Protein AF-0000000077101993 (afdb_homodimer)

InterPro domains:
  IPR003723 Precorrin-6x reductase [PF02571] (2-258)
  IPR003723 Precorrin-6x reductase [PS51014] (1-264)
  IPR003723 Precorrin-6x reductase [PTHR36925] (1-243)
  IPR003723 Precorrin-6x reductase [TIGR00715] (2-260)

Solvent-accessible surface area (backbone atoms only — not comparable to full-atom values): 27670 Å² total; per-residue (Å²): 60,36,33,34,37,30,61,37,71,63,28,40,49,51,51,46,55,49,23,60,38,30,66,81,44,53,80,91,73,40,66,48,36,39,32,38,19,78,36,73,65,49,40,62,73,51,64,42,82,64,50,49,72,44,71,56,85,74,52,44,68,53,45,36,50,48,33,62,77,59,51,41,54,33,38,40,39,20,43,42,79,71,46,54,67,61,53,54,35,48,51,52,21,22,60,75,66,69,37,46,54,36,38,44,49,70,56,60,58,85,76,76,98,49,94,48,56,44,79,20,79,40,61,58,53,39,30,50,51,44,36,75,66,37,56,20,38,34,35,59,66,41,65,89,58,41,63,47,43,75,69,28,75,49,38,62,95,42,48,66,33,43,35,24,58,41,41,31,70,53,36,41,51,42,47,74,69,65,54,56,42,76,34,31,38,16,42,49,72,64,53,52,42,56,40,38,33,27,50,41,57,76,62,57,38,30,26,36,37,35,50,68,58,7,67,83,55,22,32,59,28,43,50,52,24,36,55,75,70,67,31,35,35,38,34,37,48,66,62,90,69,89,59,77,95,44,57,72,33,58,45,70,67,59,45,49,52,49,38,28,73,75,70,66,49,87,58,36,35,33,36,30,60,39,71,63,29,38,50,51,51,45,54,49,22,59,37,28,67,81,43,56,79,91,73,41,66,48,34,38,33,38,18,78,36,72,66,48,42,62,74,51,65,42,84,63,48,49,72,41,71,54,83,73,52,43,69,53,45,36,49,48,35,62,76,61,51,42,53,34,38,40,38,20,43,43,80,72,45,53,66,61,52,52,36,50,51,51,22,23,61,74,66,70,38,47,56,36,37,42,49,71,57,60,57,84,76,77,98,50,96,50,59,42,79,21,80,39,59,58,53,37,30,50,52,45,34,73,66,38,57,21,38,35,35,58,68,42,66,89,59,41,63,46,43,74,68,28,77,50,36,63,95,40,49,64,32,43,35,24,59,41,40,31,70,55,36,41,50,43,46,74,69,66,53,54,45,78,36,31,39,16,43,50,70,64,53,53,42,56,40,40,34,29,50,40,57,75,62,56,40,30,25,37,38,35,51,69,56,7,65,83,53,22,33,60,29,44,50,52,23,37,55,75,69,65,32,35,36,36,33,37,48,65,62,88,69,88,58,77,94,44,57,72,32,59,46,71,66,58,45,50,51,48,38,28,74,75,70,66,49,88

pLDDT: mean 92.32, std 6.57, range [65.38, 98.69]

Sequence (532 aa):
MIWIISGTQDGREIGAKLADREINKSPEKRQEILMTVVSQYGKVLAAHKGIDVEVGRFKQEDMVRIIKEKHIILILDASHPYAAIVSETARSACKAAGIDYVRFERPEILLPDYDKLYHAKDEFEAAGMAGKLGKSVLLTTGSKTLSAFVHSAALKGKKIWARVLPVSGVIKLCEDLGMKAKHILAIQGPFSYEMNLAMIRDYKADVMVTKNSGLVGGSDTKLRAAMDAGISVIIIDKPAADLSGFPVFSTQQDILDYMEEYYGFHMIWIISGTQDGREIGAKLADREINKSPEKRQEILMTVVSQYGKVLAAHKGIDVEVGRFKQEDMVRIIKEKHIILILDASHPYAAIVSETARSACKAAGIDYVRFERPEILLPDYDKLYHAKDEFEAAGMAGKLGKSVLLTTGSKTLSAFVHSAALKGKKIWARVLPVSGVIKLCEDLGMKAKHILAIQGPFSYEMNLAMIRDYKADVMVTKNSGLVGGSDTKLRAAMDAGISVIIIDKPAADLSGFPVFSTQQDILDYMEEYYGFH

Foldseek 3Di:
DAEEEAADPLSLVLQQLLQVLQVPDDPVPGDAYEYEYADPVVQVVSDHPRYHYYHDDDALVRLLVCCVVVVHQEYEYHHALQPQPVLVSNVVSCVVNVHAYEYEAADFDDADPAPQEAEDQDLLRVLQVLLVQDQAEEEPAEQPCVLSNLVHPSNVNGQYAYEYAPDPVSVVSCVVSVDDPVRYHHDDDDDALVVLLCVCVVRVHQEYEDERRHVVSNNPSNSVSCVVVVHHYYYHDRPDDPCPPHHYHHDSVVVQVVCCVPVNSD/DAEEEAADPLSLVLQQLLQVLQVPDDPVPHDAYEYEYADPVVQVVSDHPRYHYYHDDDALVRLLVCCVVVVHQEYEYHHALQPQPVLVSNVVSCVVNVHAYEYEAADFDDDDPAPQEAEDQDLLRVLQVLLVQDQAEEEPAEQPCVLSNLVHPSNVNGQYAYEYAPDPVSVVSCVVSVDDPVRYHHDDDDDALVVLLCVCVVRVHQEYEDERRHVVSNPVSNSVSCVVVPHHYYYHDRPDDCCPPHHYHHDSVVVQVVCCVPVNSD

Secondary structure (DSSP, 8-state):
-EEEEE-SHHHHHHHHHHHHHHHTS-GGGPPPEEEEESSHHHHHHH--TTEEEEE----HHHHHHHHHHHT--EEEEE--TT-HHHHHHHHHHHHHHT-EEEEE-PPPPPPP--TTEEEESSHHHHHHHHHHH-SEEEE-S-STTHHHHHT-GGGTTSEEEEEE---HHHHHHHHHTT--GGGEEEE-S---HHHHHHHHHHTT-SEEEEE--TTTTTHHHHHHHHHHHT-EEEEEPPP----TTS-EE-SHHHHHHHHHHHH---/-EEEEE-SHHHHHHHHHHHHHHHTS-TTTPPPEEEEESSHHHHHHH--TTEEEEE----HHHHHHHHHHHT--EEEEE--TT-HHHHHHHHHHHHHHT-EEEEE-PPPPPPP--TTEEEESSHHHHHHHHHHH-SEEEE-S-STTHHHHHT-GGGTTSEEEEEE---HHHHHHHHHTT--GGGEEEE-S---HHHHHHHHHHTT-SEEEEE--TTTTTHHHHHHHHHHHT-EEEEEPPP----TTS-EE-SHHHHHHHHHHHH---

Structure (mmCIF, N/CA/C/O backbone):
data_AF-0000000077101993-model_v1
#
loop_
_entity.id
_entity.type
_entity.pdbx_description
1 polymer 'Precorrin-6A reductase'
#
loop_
_atom_site.group_PDB
_atom_site.id
_atom_site.type_symbol
_atom_site.label_atom_id
_atom_site.label_alt_id
_atom_site.label_comp_id
_atom_site.label_asym_id
_atom_site.label_entity_id
_atom_site.label_seq_id
_atom_site.pdbx_PDB_ins_code
_atom_site.Cartn_x
_atom_site.Cartn_y
_atom_site.Cartn_z
_atom_site.occupancy
_atom_site.B_iso_or_equiv
_atom_site.auth_seq_id
_atom_site.auth_comp_id
_atom_site.auth_asym_id
_atom_site.auth_atom_id
_atom_site.pdbx_PDB_model_num
ATOM 1 N N . MET A 1 1 ? 7.672 -27.047 -28.438 1 93.06 1 MET A N 1
ATOM 2 C CA . MET A 1 1 ? 7.457 -25.906 -27.547 1 93.06 1 MET A CA 1
ATOM 3 C C . MET A 1 1 ? 6.414 -26.25 -26.484 1 93.06 1 MET A C 1
ATOM 5 O O . MET A 1 1 ? 5.484 -27.016 -26.75 1 93.06 1 MET A O 1
ATOM 9 N N . ILE A 1 2 ? 6.625 -25.734 -25.297 1 96.31 2 ILE A N 1
ATOM 10 C CA . ILE A 1 2 ? 5.574 -25.875 -24.297 1 96.31 2 ILE A CA 1
ATOM 11 C C . ILE A 1 2 ? 5.008 -24.5 -23.953 1 96.31 2 ILE A C 1
ATOM 13 O O . ILE A 1 2 ? 5.656 -23.484 -24.172 1 96.31 2 ILE A O 1
ATOM 17 N N . TRP A 1 3 ? 3.762 -24.516 -23.453 1 97.81 3 TRP A N 1
ATOM 18 C CA . TRP A 1 3 ? 3.047 -23.312 -23.047 1 97.81 3 TRP A CA 1
ATOM 19 C C . TRP A 1 3 ? 2.707 -23.359 -21.562 1 97.81 3 TRP A C 1
ATOM 21 O O . TRP A 1 3 ? 1.989 -24.25 -21.109 1 97.81 3 TRP A O 1
ATOM 31 N N . ILE A 1 4 ? 3.295 -22.438 -20.875 1 97.88 4 ILE A N 1
ATOM 32 C CA . ILE A 1 4 ? 3.002 -22.328 -19.438 1 97.88 4 ILE A CA 1
ATOM 33 C C . ILE A 1 4 ? 2.037 -21.172 -19.203 1 97.88 4 ILE A C 1
ATOM 35 O O . ILE A 1 4 ? 2.342 -20.031 -19.547 1 97.88 4 ILE A O 1
ATOM 39 N N . ILE A 1 5 ? 0.852 -21.5 -18.703 1 96.44 5 ILE A N 1
ATOM 40 C CA . ILE A 1 5 ? -0.057 -20.469 -18.219 1 96.44 5 ILE A CA 1
ATOM 41 C C . ILE A 1 5 ? 0.274 -20.141 -16.766 1 96.44 5 ILE A C 1
ATOM 43 O O . ILE A 1 5 ? 0.03 -20.953 -15.867 1 96.44 5 ILE A O 1
ATOM 47 N N . SER A 1 6 ? 0.852 -18.938 -16.578 1 92.81 6 SER A N 1
ATOM 48 C CA . SER A 1 6 ? 1.361 -18.625 -15.25 1 92.81 6 SER A CA 1
ATOM 49 C C . SER A 1 6 ? 0.547 -17.516 -14.594 1 92.81 6 SER A C 1
ATOM 51 O O . SER A 1 6 ? 0.164 -16.547 -15.258 1 92.81 6 SER A O 1
ATOM 53 N N . GLY A 1 7 ? 0.185 -17.672 -13.422 1 82.69 7 GLY A N 1
ATOM 54 C CA . GLY A 1 7 ? -0.495 -16.672 -12.602 1 82.69 7 GLY A CA 1
ATOM 55 C C . GLY A 1 7 ? -0.041 -16.688 -11.156 1 82.69 7 GLY A C 1
ATOM 56 O O . GLY A 1 7 ? -0.625 -16 -10.312 1 82.69 7 GLY A O 1
ATOM 57 N N . THR A 1 8 ? 0.947 -17.484 -10.828 1 82.62 8 THR A N 1
ATOM 58 C CA . THR A 1 8 ? 1.445 -17.656 -9.469 1 82.62 8 THR A CA 1
ATOM 59 C C . THR A 1 8 ? 2.969 -17.578 -9.438 1 82.62 8 THR A C 1
ATOM 61 O O . THR A 1 8 ? 3.621 -17.641 -10.484 1 82.62 8 THR A O 1
ATOM 64 N N . GLN A 1 9 ? 3.449 -17.469 -8.258 1 86.5 9 GLN A N 1
ATOM 65 C CA . GLN A 1 9 ? 4.898 -17.547 -8.086 1 86.5 9 GLN A CA 1
ATOM 66 C C . GLN A 1 9 ? 5.43 -18.906 -8.523 1 86.5 9 GLN A C 1
ATOM 68 O O . GLN A 1 9 ? 6.473 -18.984 -9.172 1 86.5 9 GLN A O 1
ATOM 73 N N . ASP A 1 10 ? 4.703 -19.906 -8.258 1 90 10 ASP A N 1
ATOM 74 C CA . ASP A 1 10 ? 5.117 -21.25 -8.648 1 90 10 ASP A CA 1
ATOM 75 C C . ASP A 1 10 ? 5.234 -21.375 -10.164 1 90 10 ASP A C 1
ATOM 77 O O . ASP A 1 10 ? 6.207 -21.938 -10.672 1 90 10 ASP A O 1
ATOM 81 N N . GLY A 1 11 ? 4.219 -20.859 -10.828 1 92.69 11 GLY A N 1
ATOM 82 C CA . GLY A 1 11 ? 4.254 -20.922 -12.273 1 92.69 11 GLY A CA 1
ATOM 83 C C . GLY A 1 11 ? 5.488 -20.266 -12.875 1 92.69 11 GLY A C 1
ATOM 84 O O . GLY A 1 11 ? 6.125 -20.812 -13.766 1 92.69 11 GLY A O 1
ATOM 85 N N . ARG A 1 12 ? 5.848 -19.141 -12.352 1 93.5 12 ARG A N 1
ATOM 86 C CA . ARG A 1 12 ? 7.02 -18.406 -12.82 1 93.5 12 ARG A CA 1
ATOM 87 C C . ARG A 1 12 ? 8.305 -19.172 -12.516 1 93.5 12 ARG A C 1
ATOM 89 O O . ARG A 1 12 ? 9.188 -19.281 -13.367 1 93.5 12 ARG A O 1
ATOM 96 N N . GLU A 1 13 ? 8.383 -19.719 -11.328 1 94.19 13 GLU A N 1
ATOM 97 C CA . GLU A 1 13 ? 9.586 -20.438 -10.891 1 94.19 13 GLU A CA 1
ATOM 98 C C . GLU A 1 13 ? 9.773 -21.734 -11.68 1 94.19 13 GLU A C 1
ATOM 100 O O . GLU A 1 13 ? 10.891 -22.078 -12.062 1 94.19 13 GLU A O 1
ATOM 105 N N . ILE A 1 14 ? 8.688 -22.391 -11.898 1 95.31 14 ILE A N 1
ATOM 106 C CA . ILE A 1 14 ? 8.727 -23.609 -12.695 1 95.31 14 ILE A CA 1
ATOM 107 C C . ILE A 1 14 ? 9.211 -23.297 -14.109 1 95.31 14 ILE A C 1
ATOM 109 O O . ILE A 1 14 ? 10.094 -23.969 -14.641 1 95.31 14 ILE A O 1
ATOM 113 N N . GLY A 1 15 ? 8.648 -22.219 -14.711 1 96.5 15 GLY A N 1
ATOM 114 C CA . GLY A 1 15 ? 9.094 -21.797 -16.031 1 96.5 15 GLY A CA 1
ATOM 115 C C . GLY A 1 15 ? 10.578 -21.469 -16.094 1 96.5 15 GLY A C 1
ATOM 116 O O . GLY A 1 15 ? 11.273 -21.906 -17.016 1 96.5 15 GLY A O 1
ATOM 117 N N . ALA A 1 16 ? 11.039 -20.797 -15.078 1 95.94 16 ALA A N 1
ATOM 118 C CA . ALA A 1 16 ? 12.445 -20.406 -15.023 1 95.94 16 ALA A CA 1
ATOM 119 C C . ALA A 1 16 ? 13.352 -21.641 -14.898 1 95.94 16 ALA A C 1
ATOM 121 O O . ALA A 1 16 ? 14.359 -21.734 -15.594 1 95.94 16 ALA A O 1
ATOM 122 N N . LYS A 1 17 ? 12.961 -22.547 -14.039 1 95.94 17 LYS A N 1
ATOM 123 C CA . LYS A 1 17 ? 13.758 -23.766 -13.828 1 95.94 17 LYS A CA 1
ATOM 124 C C . LYS A 1 17 ? 13.812 -24.609 -15.102 1 95.94 17 LYS A C 1
ATOM 126 O O . LYS A 1 17 ? 14.867 -25.156 -15.445 1 95.94 17 LYS A O 1
ATOM 131 N N . LEU A 1 18 ? 12.75 -24.703 -15.812 1 95.94 18 LEU A N 1
ATOM 132 C CA . LEU A 1 18 ? 12.719 -25.453 -17.062 1 95.94 18 LEU A CA 1
ATOM 133 C C . LEU A 1 18 ? 13.578 -24.766 -18.125 1 95.94 18 LEU A C 1
ATOM 135 O O . LEU A 1 18 ? 14.312 -25.438 -18.859 1 95.94 18 LEU A O 1
ATOM 139 N N . ALA A 1 19 ? 13.484 -23.422 -18.156 1 95.5 19 ALA A N 1
ATOM 140 C CA . ALA A 1 19 ? 14.289 -22.656 -19.109 1 95.5 19 ALA A CA 1
ATOM 141 C C . ALA A 1 19 ? 15.773 -22.844 -18.844 1 95.5 19 ALA A C 1
ATOM 143 O O . ALA A 1 19 ? 16.562 -23 -19.781 1 95.5 19 ALA A O 1
ATOM 144 N N . ASP A 1 20 ? 16.109 -22.844 -17.625 1 94.75 20 ASP A N 1
ATOM 145 C CA . ASP A 1 20 ? 17.5 -23.031 -17.234 1 94.75 20 ASP A CA 1
ATOM 146 C C . ASP A 1 20 ? 18.031 -24.391 -17.688 1 94.75 20 ASP A C 1
ATOM 148 O O . ASP A 1 20 ? 19.203 -24.516 -18.016 1 94.75 20 ASP A O 1
ATOM 152 N N . ARG A 1 21 ? 17.203 -25.391 -17.688 1 92.69 21 ARG A N 1
ATOM 153 C CA . ARG A 1 21 ? 17.578 -26.734 -18.094 1 92.69 21 ARG A CA 1
ATOM 154 C C . ARG A 1 21 ? 17.812 -26.797 -19.594 1 92.69 21 ARG A C 1
ATOM 156 O O . ARG A 1 21 ? 18.562 -27.656 -20.078 1 92.69 21 ARG A O 1
ATOM 163 N N . GLU A 1 22 ? 17.219 -25.875 -20.297 1 92 22 GLU A N 1
ATOM 164 C CA . GLU A 1 22 ? 17.281 -25.906 -21.75 1 92 22 GLU A CA 1
ATOM 165 C C . GLU A 1 22 ? 18.422 -25.047 -22.281 1 92 22 GLU A C 1
ATOM 167 O O . GLU A 1 22 ? 18.953 -25.297 -23.375 1 92 22 GLU A O 1
ATOM 172 N N . ILE A 1 23 ? 18.75 -24.078 -21.484 1 86.19 23 ILE A N 1
ATOM 173 C CA . ILE A 1 23 ? 19.656 -23.031 -21.953 1 86.19 23 ILE A CA 1
ATOM 174 C C . ILE A 1 23 ? 21 -23.656 -22.344 1 86.19 23 ILE A C 1
ATOM 176 O O . ILE A 1 23 ? 21.672 -23.172 -23.25 1 86.19 23 ILE A O 1
ATOM 180 N N . ASN A 1 24 ? 21.422 -24.734 -21.734 1 83.12 24 ASN A N 1
ATOM 181 C CA . ASN A 1 24 ? 22.734 -25.297 -22.016 1 83.12 24 ASN A CA 1
ATOM 182 C C . ASN A 1 24 ? 22.688 -26.312 -23.141 1 83.12 24 ASN A C 1
ATOM 184 O O . ASN A 1 24 ? 23.719 -26.828 -23.562 1 83.12 24 ASN A O 1
ATOM 188 N N . LYS A 1 25 ? 21.531 -26.531 -23.656 1 88.44 25 LYS A N 1
ATOM 189 C CA . LYS A 1 25 ? 21.391 -27.469 -24.766 1 88.44 25 LYS A CA 1
ATOM 190 C C . LYS A 1 25 ? 21.688 -26.797 -26.094 1 88.44 25 LYS A C 1
ATOM 192 O O . LYS A 1 25 ? 21.688 -25.562 -26.188 1 88.44 25 LYS A O 1
ATOM 197 N N . SER A 1 26 ? 22.062 -27.625 -27.031 1 86.94 26 SER A N 1
ATOM 198 C CA . SER A 1 26 ? 22.234 -27.109 -28.391 1 86.94 26 SER A CA 1
ATOM 199 C C . SER A 1 26 ? 20.938 -26.531 -28.938 1 86.94 26 SER A C 1
ATOM 201 O O . SER A 1 26 ? 19.859 -27 -28.594 1 86.94 26 SER A O 1
ATOM 203 N N . PRO A 1 27 ? 21.047 -25.484 -29.688 1 82.75 27 PRO A N 1
ATOM 204 C CA . PRO A 1 27 ? 19.859 -24.797 -30.203 1 82.75 27 PRO A CA 1
ATOM 205 C C . PRO A 1 27 ? 18.859 -25.734 -30.859 1 82.75 27 PRO A C 1
ATOM 207 O O . PRO A 1 27 ? 17.641 -25.547 -30.719 1 82.75 27 PRO A O 1
ATOM 210 N N . GLU A 1 28 ? 19.484 -26.812 -31.5 1 81.44 28 GLU A N 1
ATOM 211 C CA . GLU A 1 28 ? 18.625 -27.75 -32.25 1 81.44 28 GLU A CA 1
ATOM 212 C C . GLU A 1 28 ? 17.859 -28.656 -31.297 1 81.44 28 GLU A C 1
ATOM 214 O O . GLU A 1 28 ? 16.844 -29.234 -31.672 1 81.44 28 GLU A O 1
ATOM 219 N N . LYS A 1 29 ? 18.297 -28.781 -30.062 1 82.62 29 LYS A N 1
ATOM 220 C CA . LYS A 1 29 ? 17.688 -29.688 -29.094 1 82.62 29 LYS A CA 1
ATOM 221 C C . LYS A 1 29 ? 16.891 -28.922 -28.047 1 82.62 29 LYS A C 1
ATOM 223 O O . LYS A 1 29 ? 16.219 -29.531 -27.203 1 82.62 29 LYS A O 1
ATOM 228 N N . ARG A 1 30 ? 16.875 -27.609 -28.125 1 88.44 30 ARG A N 1
ATOM 229 C CA . ARG A 1 30 ? 16.25 -26.797 -27.094 1 88.44 30 ARG A CA 1
ATOM 230 C C . ARG A 1 30 ? 14.742 -26.734 -27.266 1 88.44 30 ARG A C 1
ATOM 232 O O . ARG A 1 30 ? 14.25 -26.594 -28.391 1 88.44 30 ARG A O 1
ATOM 239 N N . GLN A 1 31 ? 14.18 -26.922 -26.234 1 89.75 31 GLN A N 1
ATOM 240 C CA . GLN A 1 31 ? 12.734 -26.719 -26.219 1 89.75 31 GLN A CA 1
ATOM 241 C C . GLN A 1 31 ? 12.391 -25.281 -25.844 1 89.75 31 GLN A C 1
ATOM 243 O O . GLN A 1 31 ? 12.977 -24.719 -24.922 1 89.75 31 GLN A O 1
ATOM 248 N N . GLU A 1 32 ? 11.5 -24.703 -26.578 1 93 32 GLU A N 1
ATOM 249 C CA . GLU A 1 32 ? 11.086 -23.328 -26.328 1 93 32 GLU A CA 1
ATOM 250 C C . GLU A 1 32 ? 9.922 -23.281 -25.344 1 93 32 GLU A C 1
ATOM 252 O O . GLU A 1 32 ? 9.156 -24.234 -25.219 1 93 32 GLU A O 1
ATOM 257 N N . ILE A 1 33 ? 9.922 -22.234 -24.609 1 96.5 33 ILE A N 1
ATOM 258 C CA . ILE A 1 33 ? 8.867 -22.062 -23.609 1 96.5 33 ILE A CA 1
ATOM 259 C C . ILE A 1 33 ? 8.125 -20.75 -23.875 1 96.5 33 ILE A C 1
ATOM 261 O O . ILE A 1 33 ? 8.734 -19.672 -23.922 1 96.5 33 ILE A O 1
ATOM 265 N N . LEU A 1 34 ? 6.809 -20.875 -24.078 1 97.38 34 LEU A N 1
ATOM 266 C CA . LEU A 1 34 ? 5.883 -19.75 -24.047 1 97.38 34 LEU A CA 1
ATOM 267 C C . LEU A 1 34 ? 5.215 -19.641 -22.688 1 97.38 34 LEU A C 1
ATOM 269 O O . LEU A 1 34 ? 4.742 -20.641 -22.125 1 97.38 34 LEU A O 1
ATOM 273 N N . MET A 1 35 ? 5.277 -18.453 -22.109 1 97.75 35 MET A N 1
ATOM 274 C CA . MET A 1 35 ? 4.547 -18.219 -20.875 1 97.75 35 MET A CA 1
ATOM 275 C C . MET A 1 35 ? 3.553 -17.078 -21.031 1 97.75 35 MET A C 1
ATOM 277 O O . MET A 1 35 ? 3.896 -16.016 -21.578 1 97.75 35 MET A O 1
ATOM 281 N N . THR A 1 36 ? 2.303 -17.344 -20.656 1 96.56 36 THR A N 1
ATOM 282 C CA . THR A 1 36 ? 1.307 -16.266 -20.719 1 96.56 36 THR A CA 1
ATOM 283 C C . THR A 1 36 ? 0.873 -15.859 -19.312 1 96.56 36 THR A C 1
ATOM 285 O O . THR A 1 36 ? 0.748 -16.703 -18.422 1 96.56 36 THR A O 1
ATOM 288 N N . VAL A 1 37 ? 0.731 -14.57 -19.094 1 93.69 37 VAL A N 1
ATOM 289 C CA . VAL A 1 37 ? 0.24 -13.945 -17.875 1 93.69 37 VAL A CA 1
ATOM 290 C C . VAL A 1 37 ? -0.882 -12.969 -18.203 1 93.69 37 VAL A C 1
ATOM 292 O O . VAL A 1 37 ? -1.121 -12.656 -19.375 1 93.69 37 VAL A O 1
ATOM 295 N N . VAL A 1 38 ? -1.582 -12.484 -17.188 1 88.81 38 VAL A N 1
ATOM 296 C CA . VAL A 1 38 ? -2.779 -11.703 -17.484 1 88.81 38 VAL A CA 1
ATOM 297 C C . VAL A 1 38 ? -2.484 -10.211 -17.297 1 88.81 38 VAL A C 1
ATOM 299 O O . VAL A 1 38 ? -3.316 -9.367 -17.625 1 88.81 38 VAL A O 1
ATOM 302 N N . SER A 1 39 ? -1.324 -9.891 -16.75 1 86.75 39 SER A N 1
ATOM 303 C CA . SER A 1 39 ? -1.032 -8.484 -16.5 1 86.75 39 SER A CA 1
ATOM 304 C C . SER A 1 39 ? 0.396 -8.133 -16.891 1 86.75 39 SER A C 1
ATOM 306 O O . SER A 1 39 ? 1.262 -9.008 -16.953 1 86.75 39 SER A O 1
ATOM 308 N N . GLN A 1 40 ? 0.599 -6.844 -17.203 1 84.88 40 GLN A N 1
ATOM 309 C CA . GLN A 1 40 ? 1.941 -6.367 -17.531 1 84.88 40 GLN A CA 1
ATOM 310 C C . GLN A 1 40 ? 2.887 -6.562 -16.344 1 84.88 40 GLN A C 1
ATOM 312 O O . GLN A 1 40 ? 4.062 -6.883 -16.531 1 84.88 40 GLN A O 1
ATOM 317 N N . TYR A 1 41 ? 2.371 -6.426 -15.203 1 84.62 41 TYR A N 1
ATOM 318 C CA . TYR A 1 41 ? 3.193 -6.672 -14.023 1 84.62 41 TYR A CA 1
ATOM 319 C C . TYR A 1 41 ? 3.594 -8.141 -13.93 1 84.62 41 TYR A C 1
ATOM 321 O O . TYR A 1 41 ? 4.738 -8.453 -13.602 1 84.62 41 TYR A O 1
ATOM 329 N N . GLY A 1 42 ? 2.635 -8.914 -14.164 1 87.81 42 GLY A N 1
ATOM 330 C CA . GLY A 1 42 ? 2.957 -10.328 -14.219 1 87.81 42 GLY A CA 1
ATOM 331 C C . GLY A 1 42 ? 4.051 -10.656 -15.219 1 87.81 42 GLY A C 1
ATOM 332 O O . GLY A 1 42 ? 4.902 -11.508 -14.961 1 87.81 42 GLY A O 1
ATOM 333 N N . LYS A 1 43 ? 4.023 -9.961 -16.359 1 89.81 43 LYS A N 1
ATOM 334 C CA . LYS A 1 43 ? 5.039 -10.164 -17.391 1 89.81 43 LYS A CA 1
ATOM 335 C C . LYS A 1 43 ? 6.43 -9.805 -16.875 1 89.81 43 LYS A C 1
ATOM 337 O O . LYS A 1 43 ? 7.395 -10.531 -17.094 1 89.81 43 LYS A O 1
ATOM 342 N N . VAL A 1 44 ? 6.48 -8.75 -16.203 1 86.88 44 VAL A N 1
ATOM 343 C CA . VAL A 1 44 ? 7.75 -8.297 -15.641 1 86.88 44 VAL A CA 1
ATOM 344 C C . VAL A 1 44 ? 8.273 -9.32 -14.633 1 86.88 44 VAL A C 1
ATOM 346 O O . VAL A 1 44 ? 9.453 -9.664 -14.648 1 86.88 44 VAL A O 1
ATOM 349 N N . LEU A 1 45 ? 7.422 -9.82 -13.812 1 87.75 45 LEU A N 1
ATOM 350 C CA . LEU A 1 45 ? 7.812 -10.797 -12.797 1 87.75 45 LEU A CA 1
ATOM 351 C C . LEU A 1 45 ? 8.258 -12.109 -13.438 1 87.75 45 LEU A C 1
ATOM 353 O O . LEU A 1 45 ? 9.125 -12.805 -12.906 1 87.75 45 LEU A O 1
ATOM 357 N N . ALA A 1 46 ? 7.684 -12.359 -14.539 1 92.06 46 ALA A N 1
ATOM 358 C CA . ALA A 1 46 ? 7.879 -13.664 -15.172 1 92.06 46 ALA A CA 1
ATOM 359 C C . ALA A 1 46 ? 9.07 -13.633 -16.125 1 92.06 46 ALA A C 1
ATOM 361 O O . ALA A 1 46 ? 9.492 -14.68 -16.625 1 92.06 46 ALA A O 1
ATOM 362 N N . ALA A 1 47 ? 9.648 -12.484 -16.391 1 92 47 ALA A N 1
ATOM 363 C CA . ALA A 1 47 ? 10.742 -12.352 -17.359 1 92 47 ALA A CA 1
ATOM 364 C C . ALA A 1 47 ? 11.93 -13.227 -16.953 1 92 47 ALA A C 1
ATOM 366 O O . ALA A 1 47 ? 12.375 -13.188 -15.812 1 92 47 ALA A O 1
ATOM 367 N N . HIS A 1 48 ? 12.391 -14.031 -17.859 1 93.25 48 HIS A N 1
ATOM 368 C CA . HIS A 1 48 ? 13.508 -14.953 -17.672 1 93.25 48 HIS A CA 1
ATOM 369 C C . HIS A 1 48 ? 14.109 -15.359 -19.016 1 93.25 48 HIS A C 1
ATOM 371 O O . HIS A 1 48 ? 13.383 -15.547 -20 1 93.25 48 HIS A O 1
ATOM 377 N N . LYS A 1 49 ? 15.492 -15.453 -19.078 1 92.19 49 LYS A N 1
ATOM 378 C CA . LYS A 1 49 ? 16.141 -15.914 -20.297 1 92.19 49 LYS A CA 1
ATOM 379 C C . LYS A 1 49 ? 15.594 -17.266 -20.75 1 92.19 49 LYS A C 1
ATOM 381 O O . LYS A 1 49 ? 15.469 -18.188 -19.922 1 92.19 49 LYS A O 1
ATOM 386 N N . GLY A 1 50 ? 15.148 -17.359 -22.016 1 92.88 50 GLY A N 1
ATOM 387 C CA . GLY A 1 50 ? 14.672 -18.609 -22.562 1 92.88 50 GLY A CA 1
ATOM 388 C C . GLY A 1 50 ? 13.156 -18.75 -22.5 1 92.88 50 GLY A C 1
ATOM 389 O O . GLY A 1 50 ? 12.609 -19.781 -22.891 1 92.88 50 GLY A O 1
ATOM 390 N N . ILE A 1 51 ? 12.5 -17.766 -21.922 1 95.56 51 ILE A N 1
ATOM 391 C CA . ILE A 1 51 ? 11.039 -17.797 -21.859 1 95.56 51 ILE A CA 1
ATOM 392 C C . ILE A 1 51 ? 10.469 -16.641 -22.672 1 95.56 51 ILE A C 1
ATOM 394 O O . ILE A 1 51 ? 10.891 -15.492 -22.531 1 95.56 51 ILE A O 1
ATOM 398 N N . ASP A 1 52 ? 9.625 -16.938 -23.594 1 95.75 52 ASP A N 1
ATOM 399 C CA . ASP A 1 52 ? 8.828 -15.914 -24.281 1 95.75 52 ASP A CA 1
ATOM 400 C C . ASP A 1 52 ? 7.555 -15.609 -23.484 1 95.75 52 ASP A C 1
ATOM 402 O O . ASP A 1 52 ? 6.625 -16.422 -23.453 1 95.75 52 ASP A O 1
ATOM 406 N N . VAL A 1 53 ? 7.504 -14.414 -22.891 1 96.25 53 VAL A N 1
ATOM 407 C CA . VAL A 1 53 ? 6.375 -14.07 -22.031 1 96.25 53 VAL A CA 1
ATOM 408 C C . VAL A 1 53 ? 5.395 -13.188 -22.797 1 96.25 53 VAL A C 1
ATOM 410 O O . VAL A 1 53 ? 5.781 -12.148 -23.344 1 96.25 53 VAL A O 1
ATOM 413 N N . GLU A 1 54 ? 4.105 -13.539 -22.844 1 95 54 GLU A N 1
ATOM 414 C CA . GLU A 1 54 ? 3.047 -12.773 -23.484 1 95 54 GLU A CA 1
ATOM 415 C C . GLU A 1 54 ? 1.92 -12.461 -22.5 1 95 54 GLU A C 1
ATOM 417 O O . GLU A 1 54 ? 1.564 -13.297 -21.672 1 95 54 GLU A O 1
ATOM 422 N N . VAL A 1 55 ? 1.441 -11.266 -22.656 1 94.38 55 VAL A N 1
ATOM 423 C CA . VAL A 1 55 ? 0.304 -10.852 -21.828 1 94.38 55 VAL A CA 1
ATOM 424 C C . VAL A 1 55 ? -0.992 -11.047 -22.625 1 94.38 55 VAL A C 1
ATOM 426 O O . VAL A 1 55 ? -1.095 -10.617 -23.766 1 94.38 55 VAL A O 1
ATOM 429 N N . GLY A 1 56 ? -1.984 -11.766 -21.953 1 90.12 56 GLY A N 1
ATOM 430 C CA . GLY A 1 56 ? -3.254 -11.859 -22.656 1 90.12 56 GLY A CA 1
ATOM 431 C C . GLY A 1 56 ? -4.25 -12.766 -21.969 1 90.12 56 GLY A C 1
ATOM 432 O O . GLY A 1 56 ? -3.9 -13.477 -21.016 1 90.12 56 GLY A O 1
ATOM 433 N N . ARG A 1 57 ? -5.473 -12.602 -22.375 1 87.31 57 ARG A N 1
ATOM 434 C CA . ARG A 1 57 ? -6.578 -13.516 -22.109 1 87.31 57 ARG A CA 1
ATOM 435 C C . ARG A 1 57 ? -7.059 -14.18 -23.406 1 87.31 57 ARG A C 1
ATOM 437 O O . ARG A 1 57 ? -7.418 -13.5 -24.359 1 87.31 57 ARG A O 1
ATOM 444 N N . PHE A 1 58 ? -7.07 -15.477 -23.406 1 92.25 58 PHE A N 1
ATOM 445 C CA . PHE A 1 58 ? -7.309 -16.188 -24.656 1 92.25 58 PHE A CA 1
ATOM 446 C C . PHE A 1 58 ? -8.578 -17.016 -24.578 1 92.25 58 PHE A C 1
ATOM 448 O O . PHE A 1 58 ? -8.844 -17.656 -23.547 1 92.25 58 PHE A O 1
ATOM 455 N N . LYS A 1 59 ? -9.344 -16.875 -25.703 1 91.94 59 LYS A N 1
ATOM 456 C CA . LYS A 1 59 ? -10.445 -17.812 -25.875 1 91.94 59 LYS A CA 1
ATOM 457 C C . LYS A 1 59 ? -9.969 -19.125 -26.469 1 91.94 59 LYS A C 1
ATOM 459 O O . LYS A 1 59 ? -8.812 -19.25 -26.875 1 91.94 59 LYS A O 1
ATOM 464 N N . GLN A 1 60 ? -10.852 -20.078 -26.391 1 94.94 60 GLN A N 1
ATOM 465 C CA . GLN A 1 60 ? -10.484 -21.406 -26.844 1 94.94 60 GLN A CA 1
ATOM 466 C C . GLN A 1 60 ? -9.938 -21.375 -28.266 1 94.94 60 GLN A C 1
ATOM 468 O O . GLN A 1 60 ? -8.898 -21.984 -28.547 1 94.94 60 GLN A O 1
ATOM 473 N N . GLU A 1 61 ? -10.602 -20.656 -29.125 1 95.56 61 GLU A N 1
ATOM 474 C CA . GLU A 1 61 ? -10.195 -20.594 -30.531 1 95.56 61 GLU A CA 1
ATOM 475 C C . GLU A 1 61 ? -8.805 -19.969 -30.672 1 95.56 61 GLU A C 1
ATOM 477 O O . GLU A 1 61 ? -8.008 -20.422 -31.5 1 95.56 61 GLU A O 1
ATOM 482 N N . ASP A 1 62 ? -8.594 -18.969 -29.844 1 96.38 62 ASP A N 1
ATOM 483 C CA . ASP A 1 62 ? -7.281 -18.328 -29.844 1 96.38 62 ASP A CA 1
ATOM 484 C C . ASP A 1 62 ? -6.199 -19.312 -29.391 1 96.38 62 ASP A C 1
ATOM 486 O O . ASP A 1 62 ? -5.117 -19.359 -29.969 1 96.38 62 ASP A O 1
ATOM 490 N N . MET A 1 63 ? -6.527 -20.078 -28.375 1 97.38 63 MET A N 1
ATOM 491 C CA . MET A 1 63 ? -5.547 -21.016 -27.859 1 97.38 63 MET A CA 1
ATOM 492 C C . MET A 1 63 ? -5.23 -22.109 -28.875 1 97.38 63 MET A C 1
ATOM 494 O O . MET A 1 63 ? -4.066 -22.453 -29.078 1 97.38 63 MET A O 1
ATOM 498 N N . VAL A 1 64 ? -6.273 -22.578 -29.516 1 97.38 64 VAL A N 1
ATOM 499 C CA . VAL A 1 64 ? -6.074 -23.609 -30.531 1 97.38 64 VAL A CA 1
ATOM 500 C C . VAL A 1 64 ? -5.191 -23.062 -31.656 1 97.38 64 VAL A C 1
ATOM 502 O O . VAL A 1 64 ? -4.289 -23.766 -32.125 1 97.38 64 VAL A O 1
ATOM 505 N N . ARG A 1 65 ? -5.457 -21.859 -32.062 1 96.94 65 ARG A N 1
ATOM 506 C CA . ARG A 1 65 ? -4.656 -21.219 -33.125 1 96.94 65 ARG A CA 1
ATOM 507 C C . ARG A 1 65 ? -3.193 -21.109 -32.688 1 96.94 65 ARG A C 1
ATOM 509 O O . ARG A 1 65 ? -2.295 -21.469 -33.469 1 96.94 65 ARG A O 1
ATOM 516 N N . ILE A 1 66 ? -2.965 -20.703 -31.516 1 97 66 ILE A N 1
ATOM 517 C CA . ILE A 1 66 ? -1.61 -20.547 -31 1 97 66 ILE A CA 1
ATOM 518 C C . ILE A 1 66 ? -0.915 -21.891 -30.906 1 97 66 ILE A C 1
ATOM 520 O O . ILE A 1 66 ? 0.26 -22.016 -31.266 1 97 66 ILE A O 1
ATOM 524 N N . ILE A 1 67 ? -1.662 -22.922 -30.453 1 97.56 67 ILE A N 1
ATOM 525 C CA . ILE A 1 67 ? -1.13 -24.266 -30.344 1 97.56 67 ILE A CA 1
ATOM 526 C C . ILE A 1 67 ? -0.63 -24.75 -31.703 1 97.56 67 ILE A C 1
ATOM 528 O O . ILE A 1 67 ? 0.485 -25.266 -31.812 1 97.56 67 ILE A O 1
ATOM 532 N N . LYS A 1 68 ? -1.401 -24.469 -32.688 1 96.62 68 LYS A N 1
ATOM 533 C CA . LYS A 1 68 ? -1.062 -24.906 -34.031 1 96.62 68 LYS A CA 1
ATOM 534 C C . LYS A 1 68 ? 0.072 -24.078 -34.625 1 96.62 68 LYS A C 1
ATOM 536 O O . LYS A 1 68 ? 1.035 -24.609 -35.188 1 96.62 68 LYS A O 1
ATOM 541 N N . GLU A 1 69 ? -0.035 -22.766 -34.5 1 96.62 69 GLU A N 1
ATOM 542 C CA . GLU A 1 69 ? 0.936 -21.844 -35.062 1 96.62 69 GLU A CA 1
ATOM 543 C C . GLU A 1 69 ? 2.316 -22.031 -34.438 1 96.62 69 GLU A C 1
ATOM 545 O O . GLU A 1 69 ? 3.332 -21.953 -35.156 1 96.62 69 GLU A O 1
ATOM 550 N N . LYS A 1 70 ? 2.346 -22.375 -33.156 1 96.25 70 LYS A N 1
ATOM 551 C CA . LYS A 1 70 ? 3.625 -22.422 -32.469 1 96.25 70 LYS A CA 1
ATOM 552 C C . LYS A 1 70 ? 4.043 -23.859 -32.188 1 96.25 70 LYS A C 1
ATOM 554 O O . LYS A 1 70 ? 5.059 -24.109 -31.531 1 96.25 70 LYS A O 1
ATOM 559 N N . HIS A 1 71 ? 3.24 -24.766 -32.656 1 95.31 71 HIS A N 1
ATOM 560 C CA . HIS A 1 71 ? 3.525 -26.188 -32.531 1 95.31 71 HIS A CA 1
ATOM 561 C C . HIS A 1 71 ? 3.713 -26.578 -31.047 1 95.31 71 HIS A C 1
ATOM 563 O O . HIS A 1 71 ? 4.703 -27.219 -30.703 1 95.31 71 HIS A O 1
ATOM 569 N N . ILE A 1 72 ? 2.824 -26.141 -30.219 1 97.12 72 ILE A N 1
ATOM 570 C CA . ILE A 1 72 ? 2.836 -26.453 -28.797 1 97.12 72 ILE A CA 1
ATOM 571 C C . ILE A 1 72 ? 2.494 -27.922 -28.578 1 97.12 72 ILE A C 1
ATOM 573 O O . ILE A 1 72 ? 1.558 -28.438 -29.188 1 97.12 72 ILE A O 1
ATOM 577 N N . ILE A 1 73 ? 3.213 -28.578 -27.75 1 95.56 73 ILE A N 1
ATOM 578 C CA . ILE A 1 73 ? 2.975 -30 -27.562 1 95.56 73 ILE A CA 1
ATOM 579 C C . ILE A 1 73 ? 2.342 -30.234 -26.188 1 95.56 73 ILE A C 1
ATOM 581 O O . ILE A 1 73 ? 1.81 -31.312 -25.922 1 95.56 73 ILE A O 1
ATOM 585 N N . LEU A 1 74 ? 2.383 -29.203 -25.281 1 96.69 74 LEU A N 1
ATOM 586 C CA . LEU A 1 74 ? 1.896 -29.312 -23.906 1 96.69 74 LEU A CA 1
ATOM 587 C C . LEU A 1 74 ? 1.515 -27.953 -23.359 1 96.69 74 LEU A C 1
ATOM 589 O O . LEU A 1 74 ? 2.217 -26.953 -23.578 1 96.69 74 LEU A O 1
ATOM 593 N N . ILE A 1 75 ? 0.395 -27.922 -22.672 1 97.75 75 ILE A N 1
ATOM 594 C CA . ILE A 1 75 ? 0.103 -26.766 -21.812 1 97.75 75 ILE A CA 1
ATOM 595 C C . ILE A 1 75 ? 0.281 -27.156 -20.359 1 97.75 75 ILE A C 1
ATOM 597 O O . ILE A 1 75 ? -0.339 -28.109 -19.875 1 97.75 75 ILE A O 1
ATOM 601 N N . LEU A 1 76 ? 1.201 -26.516 -19.734 1 97.44 76 LEU A N 1
ATOM 602 C CA . LEU A 1 76 ? 1.323 -26.562 -18.281 1 97.44 76 LEU A CA 1
ATOM 603 C C . LEU A 1 76 ? 0.534 -25.438 -17.625 1 97.44 76 LEU A C 1
ATOM 605 O O . LEU A 1 76 ? 0.953 -24.281 -17.672 1 97.44 76 LEU A O 1
ATOM 609 N N . ASP A 1 77 ? -0.578 -25.781 -17.016 1 96.44 77 ASP A N 1
ATOM 610 C CA . ASP A 1 77 ? -1.45 -24.812 -16.359 1 96.44 77 ASP A CA 1
ATOM 611 C C . ASP A 1 77 ? -1.021 -24.578 -14.914 1 96.44 77 ASP A C 1
ATOM 613 O O . ASP A 1 77 ? -1.375 -25.359 -14.023 1 96.44 77 ASP A O 1
ATOM 617 N N . ALA A 1 78 ? -0.302 -23.547 -14.758 1 94.06 78 ALA A N 1
ATOM 618 C CA . ALA A 1 78 ? 0.096 -23.094 -13.422 1 94.06 78 ALA A CA 1
ATOM 619 C C . ALA A 1 78 ? -0.588 -21.781 -13.062 1 94.06 78 ALA A C 1
ATOM 621 O O . ALA A 1 78 ? 0.016 -20.922 -12.422 1 94.06 78 ALA A O 1
ATOM 622 N N . SER A 1 79 ? -1.796 -21.578 -13.617 1 90.06 79 SER A N 1
ATOM 623 C CA . SER A 1 79 ? -2.594 -20.406 -13.289 1 90.06 79 SER A CA 1
ATOM 624 C C . SER A 1 79 ? -3.064 -20.453 -11.836 1 90.06 79 SER A C 1
ATOM 626 O O . SER A 1 79 ? -2.877 -21.453 -11.148 1 90.06 79 SER A O 1
ATOM 628 N N . HIS A 1 80 ? -3.582 -19.359 -11.398 1 85.5 80 HIS A N 1
ATOM 629 C CA . HIS A 1 80 ? -4.113 -19.297 -10.047 1 85.5 80 HIS A CA 1
ATOM 630 C C . HIS A 1 80 ? -5.211 -20.328 -9.836 1 85.5 80 HIS A C 1
ATOM 632 O O . HIS A 1 80 ? -6.027 -20.562 -10.727 1 85.5 80 HIS A O 1
ATOM 638 N N . PRO A 1 81 ? -5.289 -20.969 -8.617 1 79.75 81 PRO A N 1
ATOM 639 C CA . PRO A 1 81 ? -6.297 -22 -8.328 1 79.75 81 PRO A CA 1
ATOM 640 C C . PRO A 1 81 ? -7.727 -21.5 -8.539 1 79.75 81 PRO A C 1
ATOM 642 O O . PRO A 1 81 ? -8.633 -22.297 -8.781 1 79.75 81 PRO A O 1
ATOM 645 N N . TYR A 1 82 ? -7.879 -20.219 -8.578 1 76.94 82 TYR A N 1
ATOM 646 C CA . TYR A 1 82 ? -9.219 -19.656 -8.672 1 76.94 82 TYR A CA 1
ATOM 647 C C . TYR A 1 82 ? -9.508 -19.156 -10.086 1 76.94 82 TYR A C 1
ATOM 649 O O . TYR A 1 82 ? -10.57 -18.594 -10.352 1 76.94 82 TYR A O 1
ATOM 657 N N . ALA A 1 83 ? -8.57 -19.375 -10.945 1 81 83 ALA A N 1
ATOM 658 C CA . ALA A 1 83 ? -8.742 -19.016 -12.359 1 81 83 ALA A CA 1
ATOM 659 C C . ALA A 1 83 ? -9.383 -20.172 -13.133 1 81 83 ALA A C 1
ATOM 661 O O . ALA A 1 83 ? -8.773 -20.719 -14.047 1 81 83 ALA A O 1
ATOM 662 N N . ALA A 1 84 ? -10.656 -20.438 -12.812 1 82.31 84 ALA A N 1
ATOM 663 C CA . ALA A 1 84 ? -11.352 -21.609 -13.336 1 82.31 84 ALA A CA 1
ATOM 664 C C . ALA A 1 84 ? -11.586 -21.484 -14.836 1 82.31 84 ALA A C 1
ATOM 666 O O . ALA A 1 84 ? -11.453 -22.469 -15.57 1 82.31 84 ALA A O 1
ATOM 667 N N . ILE A 1 85 ? -11.836 -20.328 -15.266 1 86.19 85 ILE A N 1
ATOM 668 C CA . ILE A 1 85 ? -12.211 -20.125 -16.656 1 86.19 85 ILE A CA 1
ATOM 669 C C . ILE A 1 85 ? -11.023 -20.453 -17.562 1 86.19 85 ILE A C 1
ATOM 671 O O . ILE A 1 85 ? -11.164 -21.188 -18.547 1 86.19 85 ILE A O 1
ATOM 675 N N . VAL A 1 86 ? -9.836 -19.953 -17.219 1 91.75 86 VAL A N 1
ATOM 676 C CA . VAL A 1 86 ? -8.688 -20.203 -18.094 1 91.75 86 VAL A CA 1
ATOM 677 C C . VAL A 1 86 ? -8.312 -21.672 -18.047 1 91.75 86 VAL A C 1
ATOM 679 O O . VAL A 1 86 ? -7.875 -22.234 -19.062 1 91.75 86 VAL A O 1
ATOM 682 N N . SER A 1 87 ? -8.438 -22.297 -16.938 1 90.94 87 SER A N 1
ATOM 683 C CA . SER A 1 87 ? -8.125 -23.719 -16.828 1 90.94 87 SER A CA 1
ATOM 684 C C . SER A 1 87 ? -9.047 -24.562 -17.703 1 90.94 87 SER A C 1
ATOM 686 O O . SER A 1 87 ? -8.594 -25.438 -18.438 1 90.94 87 SER A O 1
ATOM 688 N N . GLU A 1 88 ? -10.328 -24.25 -17.625 1 91.19 88 GLU A N 1
ATOM 689 C CA . GLU A 1 88 ? -11.297 -24.953 -18.453 1 91.19 88 GLU A CA 1
ATOM 690 C C . GLU A 1 88 ? -11.031 -24.719 -19.938 1 91.19 88 GLU A C 1
ATOM 692 O O . GLU A 1 88 ? -11.102 -25.641 -20.734 1 91.19 88 GLU A O 1
ATOM 697 N N . THR A 1 89 ? -10.75 -23.469 -20.25 1 94.5 89 THR A N 1
ATOM 698 C CA . THR A 1 89 ? -10.469 -23.094 -21.625 1 94.5 89 THR A CA 1
ATOM 699 C C . THR A 1 89 ? -9.234 -23.828 -22.141 1 94.5 89 THR A C 1
ATOM 701 O O . THR A 1 89 ? -9.227 -24.328 -23.266 1 94.5 89 THR A O 1
ATOM 704 N N . ALA A 1 90 ? -8.242 -23.906 -21.312 1 95.75 90 ALA A N 1
ATOM 705 C CA . ALA A 1 90 ? -6.992 -24.578 -21.688 1 95.75 90 ALA A CA 1
ATOM 706 C C . ALA A 1 90 ? -7.215 -26.078 -21.891 1 95.75 90 ALA A C 1
ATOM 708 O O . ALA A 1 90 ? -6.715 -26.641 -22.875 1 95.75 90 ALA A O 1
ATOM 709 N N . ARG A 1 91 ? -7.941 -26.719 -21.031 1 94.31 91 ARG A N 1
ATOM 710 C CA . ARG A 1 91 ? -8.242 -28.141 -21.172 1 94.31 91 ARG A CA 1
ATOM 711 C C . ARG A 1 91 ? -8.984 -28.422 -22.469 1 94.31 91 ARG A C 1
ATOM 713 O O . ARG A 1 91 ? -8.648 -29.359 -23.203 1 94.31 91 ARG A O 1
ATOM 720 N N . SER A 1 92 ? -9.969 -27.562 -22.719 1 94.75 92 SER A N 1
ATOM 721 C CA . SER A 1 92 ? -10.758 -27.719 -23.938 1 94.75 92 SER A CA 1
ATOM 722 C C . SER A 1 92 ? -9.906 -27.516 -25.188 1 94.75 92 SER A C 1
ATOM 724 O O . SER A 1 92 ? -10.047 -28.25 -26.156 1 94.75 92 SER A O 1
ATOM 726 N N . ALA A 1 93 ? -9.078 -26.562 -25.141 1 96.94 93 ALA A N 1
ATOM 727 C CA . ALA A 1 93 ? -8.195 -26.281 -26.266 1 96.94 93 ALA A CA 1
ATOM 728 C C . ALA A 1 93 ? -7.238 -27.438 -26.516 1 96.94 93 ALA A C 1
ATOM 730 O O . ALA A 1 93 ? -6.996 -27.812 -27.672 1 96.94 93 ALA A O 1
ATOM 731 N N . CYS A 1 94 ? -6.68 -27.969 -25.469 1 96.38 94 CYS A N 1
ATOM 732 C CA . CYS A 1 94 ? -5.762 -29.109 -25.578 1 96.38 94 CYS A CA 1
ATOM 733 C C . CYS A 1 94 ? -6.457 -30.312 -26.203 1 96.38 94 CYS A C 1
ATOM 735 O O . CYS A 1 94 ? -5.895 -30.984 -27.062 1 96.38 94 CYS A O 1
ATOM 737 N N . LYS A 1 95 ? -7.66 -30.547 -25.766 1 94.06 95 LYS A N 1
ATOM 738 C CA . LYS A 1 95 ? -8.445 -31.656 -26.312 1 94.06 95 LYS A CA 1
ATOM 739 C C . LYS A 1 95 ? -8.703 -31.453 -27.797 1 94.06 95 LYS A C 1
ATOM 741 O O . LYS A 1 95 ? -8.531 -32.375 -28.594 1 94.06 95 LYS A O 1
ATOM 746 N N . ALA A 1 96 ? -9.086 -30.328 -28.125 1 95.94 96 ALA A N 1
ATOM 747 C CA . ALA A 1 96 ? -9.406 -30 -29.5 1 95.94 96 ALA A CA 1
ATOM 748 C C . ALA A 1 96 ? -8.172 -30.109 -30.391 1 95.94 96 ALA A C 1
ATOM 750 O O . ALA A 1 96 ? -8.266 -30.531 -31.547 1 95.94 96 ALA A O 1
ATOM 751 N N . ALA A 1 97 ? -7.055 -29.734 -29.875 1 96.81 97 ALA A N 1
ATOM 752 C CA . ALA A 1 97 ? -5.816 -29.703 -30.656 1 96.81 97 ALA A CA 1
ATOM 753 C C . ALA A 1 97 ? -5.07 -31.031 -30.547 1 96.81 97 ALA A C 1
ATOM 755 O O . ALA A 1 97 ? -4.098 -31.266 -31.266 1 96.81 97 ALA A O 1
ATOM 756 N N . GLY A 1 98 ? -5.461 -31.859 -29.656 1 95.06 98 GLY A N 1
ATOM 757 C CA . GLY A 1 98 ? -4.84 -33.156 -29.469 1 95.06 98 GLY A CA 1
ATOM 758 C C . GLY A 1 98 ? -3.477 -33.094 -28.812 1 95.06 98 GLY A C 1
ATOM 759 O O . GLY A 1 98 ? -2.547 -33.781 -29.219 1 95.06 98 GLY A O 1
ATOM 760 N N . ILE A 1 99 ? -3.344 -32.188 -27.859 1 96.38 99 ILE A N 1
ATOM 761 C CA . ILE A 1 99 ? -2.062 -32.094 -27.172 1 96.38 99 ILE A CA 1
ATOM 762 C C . ILE A 1 99 ? -2.262 -32.375 -25.672 1 96.38 99 ILE A C 1
ATOM 764 O O . ILE A 1 99 ? -3.396 -32.438 -25.203 1 96.38 99 ILE A O 1
ATOM 768 N N . ASP A 1 100 ? -1.166 -32.438 -24.953 1 95.56 100 ASP A N 1
ATOM 769 C CA . ASP A 1 100 ? -1.211 -32.781 -23.531 1 95.56 100 ASP A CA 1
ATOM 770 C C . ASP A 1 100 ? -1.536 -31.547 -22.672 1 95.56 100 ASP A C 1
ATOM 772 O O . ASP A 1 100 ? -1.195 -30.422 -23.047 1 95.56 100 ASP A O 1
ATOM 776 N N . TYR A 1 101 ? -2.207 -31.812 -21.594 1 96.44 101 TYR A N 1
ATOM 777 C CA . TYR A 1 101 ? -2.502 -30.844 -20.547 1 96.44 101 TYR A CA 1
ATOM 778 C C . TYR A 1 101 ? -2.02 -31.328 -19.188 1 96.44 101 TYR A C 1
ATOM 780 O O . TYR A 1 101 ? -2.289 -32.469 -18.812 1 96.44 101 TYR A O 1
ATOM 788 N N . VAL A 1 102 ? -1.268 -30.531 -18.516 1 95.56 102 VAL A N 1
ATOM 789 C CA . VAL A 1 102 ? -0.784 -30.828 -17.172 1 95.56 102 VAL A CA 1
ATOM 790 C C . VAL A 1 102 ? -1.127 -29.672 -16.234 1 95.56 102 VAL A C 1
ATOM 792 O O . VAL A 1 102 ? -1.022 -28.5 -16.609 1 95.56 102 VAL A O 1
ATOM 795 N N . ARG A 1 103 ? -1.573 -30 -15.047 1 94.5 103 ARG A N 1
ATOM 796 C CA . ARG A 1 103 ? -1.964 -28.984 -14.07 1 94.5 103 ARG A CA 1
ATOM 797 C C . ARG A 1 103 ? -0.999 -28.953 -12.891 1 94.5 103 ARG A C 1
ATOM 799 O O . ARG A 1 103 ? -0.63 -30.016 -12.359 1 94.5 103 ARG A O 1
ATOM 806 N N . PHE A 1 104 ? -0.509 -27.812 -12.602 1 92.94 104 PHE A N 1
ATOM 807 C CA . PHE A 1 104 ? 0.177 -27.594 -11.336 1 92.94 104 PHE A CA 1
ATOM 808 C C . PHE A 1 104 ? -0.718 -26.828 -10.359 1 92.94 104 PHE A C 1
ATOM 810 O O . PHE A 1 104 ? -1.229 -25.766 -10.688 1 92.94 104 PHE A O 1
ATOM 817 N N . GLU A 1 105 ? -0.914 -27.406 -9.25 1 84.06 105 GLU A N 1
ATOM 818 C CA . GLU A 1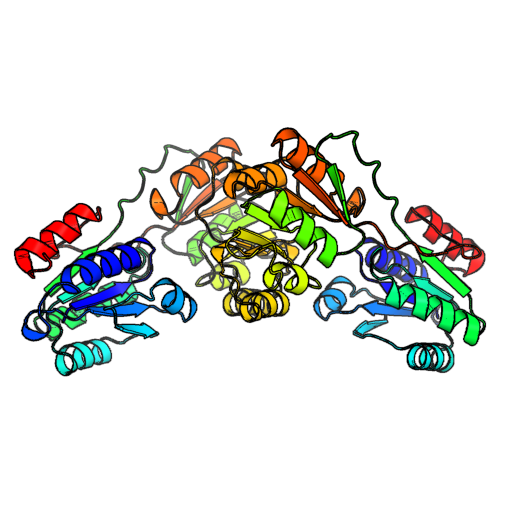 105 ? -1.73 -26.766 -8.234 1 84.06 105 GLU A CA 1
ATOM 819 C C . GLU A 1 105 ? -1.175 -27.016 -6.836 1 84.06 105 GLU A C 1
ATOM 821 O O . GLU A 1 105 ? -1.041 -28.156 -6.414 1 84.06 105 GLU A O 1
ATOM 826 N N . ARG A 1 106 ? -0.829 -25.906 -6.141 1 75.62 106 ARG A N 1
ATOM 827 C CA . ARG A 1 106 ? -0.351 -26.062 -4.77 1 75.62 106 ARG A CA 1
ATOM 828 C C . ARG A 1 106 ? -1.446 -26.609 -3.863 1 75.62 106 ARG A C 1
ATOM 830 O O . ARG A 1 106 ? -2.621 -26.266 -4.02 1 75.62 106 ARG A O 1
ATOM 837 N N . PRO A 1 107 ? -0.909 -27.453 -2.998 1 73.94 107 PRO A N 1
ATOM 838 C CA . PRO A 1 107 ? -1.914 -27.969 -2.066 1 73.94 107 PRO A CA 1
ATOM 839 C C . PRO A 1 107 ? -2.479 -26.891 -1.148 1 73.94 107 PRO A C 1
ATOM 841 O O . PRO A 1 107 ? -1.757 -25.969 -0.755 1 73.94 107 PRO A O 1
ATOM 844 N N . GLU A 1 108 ? -3.752 -26.875 -1.019 1 74.19 108 GLU A N 1
ATOM 845 C CA . GLU A 1 108 ? -4.379 -26.062 0.022 1 74.19 108 GLU A CA 1
ATOM 846 C C . GLU A 1 108 ? -3.898 -26.484 1.409 1 74.19 108 GLU A C 1
ATOM 848 O O . GLU A 1 108 ? -3.434 -27.609 1.598 1 74.19 108 GLU A O 1
ATOM 853 N N . ILE A 1 109 ? -3.838 -25.516 2.26 1 73.31 109 ILE A N 1
ATOM 854 C CA . ILE A 1 109 ? -3.559 -25.891 3.639 1 73.31 109 ILE A CA 1
ATOM 855 C C . ILE A 1 109 ? -4.824 -26.453 4.281 1 73.31 109 ILE A C 1
ATOM 857 O O . ILE A 1 109 ? -5.938 -26.156 3.844 1 73.31 109 ILE A O 1
ATOM 861 N N . LEU A 1 110 ? -4.555 -27.359 5.203 1 75.44 110 LEU A N 1
ATOM 862 C CA . LEU A 1 110 ? -5.684 -27.828 6 1 75.44 110 LEU A CA 1
ATOM 863 C C . LEU A 1 110 ? -6.293 -26.688 6.801 1 75.44 110 LEU A C 1
ATOM 865 O O . LEU A 1 110 ? -5.586 -25.984 7.523 1 75.44 110 LEU A O 1
ATOM 869 N N . LEU A 1 111 ? -7.504 -26.484 6.59 1 87.5 111 LEU A N 1
ATOM 870 C CA . LEU A 1 111 ? -8.18 -25.406 7.312 1 87.5 111 LEU A CA 1
ATOM 871 C C . LEU A 1 111 ? -8.422 -25.797 8.766 1 87.5 111 LEU A C 1
ATOM 873 O O . LEU A 1 111 ? -8.766 -26.953 9.055 1 87.5 111 LEU A O 1
ATOM 877 N N . PRO A 1 112 ? -8.195 -24.938 9.719 1 85.19 112 PRO A N 1
ATOM 878 C CA . PRO A 1 112 ? -8.398 -25.219 11.141 1 85.19 112 PRO A CA 1
ATOM 879 C C . PRO A 1 112 ? -9.867 -25.406 11.5 1 85.19 112 PRO A C 1
ATOM 881 O O . PRO A 1 112 ? -10.75 -24.938 10.773 1 85.19 112 PRO A O 1
ATOM 884 N N . ASP A 1 113 ? -10.055 -26.234 12.617 1 86.5 113 ASP A N 1
ATOM 885 C CA . ASP A 1 113 ? -11.383 -26.297 13.219 1 86.5 113 ASP A CA 1
ATOM 886 C C . ASP A 1 113 ? -11.672 -25.031 14.023 1 86.5 113 ASP A C 1
ATOM 888 O O . ASP A 1 113 ? -11.312 -24.938 15.195 1 86.5 113 ASP A O 1
ATOM 892 N N . TYR A 1 114 ? -12.203 -24.031 13.43 1 93.25 114 TYR A N 1
ATOM 893 C CA . TYR A 1 114 ? -12.492 -22.703 13.977 1 93.25 114 TYR A CA 1
ATOM 894 C C . TYR A 1 114 ? -13.969 -22.359 13.828 1 93.25 114 TYR A C 1
ATOM 896 O O . TYR A 1 114 ? -14.516 -22.422 12.727 1 93.25 114 TYR A O 1
ATOM 904 N N . ASP A 1 115 ? -14.68 -22.078 14.906 1 92.56 115 ASP A N 1
ATOM 905 C CA . ASP A 1 115 ? -16.125 -21.922 14.945 1 92.56 115 ASP A CA 1
ATOM 906 C C . ASP A 1 115 ? -16.578 -20.719 14.125 1 92.56 115 ASP A C 1
ATOM 908 O O . ASP A 1 115 ? -17.734 -20.609 13.742 1 92.56 115 ASP A O 1
ATOM 912 N N . LYS A 1 116 ? -15.617 -19.859 13.891 1 97.38 116 LYS A N 1
ATOM 913 C CA . LYS A 1 116 ? -15.969 -18.656 13.133 1 97.38 116 LYS A CA 1
ATOM 914 C C . LYS A 1 116 ? -15.391 -18.703 11.727 1 97.38 116 LYS A C 1
ATOM 916 O O . LYS A 1 116 ? -15.078 -17.656 11.141 1 97.38 116 LYS A O 1
ATOM 921 N N . LEU A 1 117 ? -15.133 -19.844 11.266 1 97.31 117 LEU A N 1
ATOM 922 C CA . LEU A 1 117 ? -14.695 -20.031 9.883 1 97.31 117 LEU A CA 1
ATOM 923 C C . LEU A 1 117 ? -15.867 -20.438 8.992 1 97.31 117 LEU A C 1
ATOM 925 O O . LEU A 1 117 ? -16.578 -21.406 9.289 1 97.31 117 LEU A O 1
ATOM 929 N N . TYR A 1 118 ? -16.078 -19.719 7.93 1 97.5 118 TYR A N 1
ATOM 930 C CA . TYR A 1 118 ? -17.188 -19.922 7.004 1 97.5 118 TYR A CA 1
ATOM 931 C C . TYR A 1 118 ? -16.672 -20.125 5.582 1 97.5 118 TYR A C 1
ATOM 933 O O . TYR A 1 118 ? -15.555 -19.734 5.254 1 97.5 118 TYR A O 1
ATOM 941 N N . HIS A 1 119 ? -17.547 -20.75 4.828 1 96.25 119 HIS A N 1
ATOM 942 C CA . HIS A 1 119 ? -17.219 -20.984 3.424 1 96.25 119 HIS A CA 1
ATOM 943 C C . HIS A 1 119 ? -18.188 -20.234 2.51 1 96.25 119 HIS A C 1
ATOM 945 O O . HIS A 1 119 ? -19.391 -20.141 2.805 1 96.25 119 HIS A O 1
ATOM 951 N N . ALA A 1 120 ? -17.656 -19.688 1.458 1 96.69 120 ALA A N 1
ATOM 952 C CA . ALA A 1 120 ? -18.453 -19.078 0.392 1 96.69 120 ALA A CA 1
ATOM 953 C C . ALA A 1 120 ? -18.062 -19.641 -0.972 1 96.69 120 ALA A C 1
ATOM 955 O O . ALA A 1 120 ? -16.875 -19.875 -1.231 1 96.69 120 ALA A O 1
ATOM 956 N N . LYS A 1 121 ? -18.938 -19.781 -1.899 1 92.5 121 LYS A N 1
ATOM 957 C CA . LYS A 1 121 ? -18.656 -20.344 -3.217 1 92.5 121 LYS A CA 1
ATOM 958 C C . LYS A 1 121 ? -18.031 -19.312 -4.141 1 92.5 121 LYS A C 1
ATOM 960 O O . LYS A 1 121 ? -17.422 -19.656 -5.16 1 92.5 121 LYS A O 1
ATOM 965 N N . ASP A 1 122 ? -18.312 -18 -3.875 1 91.88 122 ASP A N 1
ATOM 966 C CA . ASP A 1 122 ? -17.75 -16.922 -4.68 1 91.88 122 ASP A CA 1
ATOM 967 C C . ASP A 1 122 ? -17.75 -15.609 -3.9 1 91.88 122 ASP A C 1
ATOM 969 O O . ASP A 1 122 ? -18.125 -15.57 -2.727 1 91.88 122 ASP A O 1
ATOM 973 N N . GLU A 1 123 ? -17.281 -14.57 -4.5 1 94.69 123 GLU A N 1
ATOM 974 C CA . GLU A 1 123 ? -17.109 -13.266 -3.854 1 94.69 123 GLU A CA 1
ATOM 975 C C . GLU A 1 123 ? -18.469 -12.656 -3.504 1 94.69 123 GLU A C 1
ATOM 977 O O . GLU A 1 123 ? -18.594 -11.938 -2.506 1 94.69 123 GLU A O 1
ATOM 982 N N . PHE A 1 124 ? -19.5 -12.93 -4.262 1 96 124 PHE A N 1
ATOM 983 C CA . PHE A 1 124 ? -20.812 -12.367 -4 1 96 124 PHE A CA 1
ATOM 984 C C . PHE A 1 124 ? -21.422 -12.945 -2.727 1 96 124 PHE A C 1
ATOM 986 O O . PHE A 1 124 ? -21.922 -12.211 -1.881 1 96 124 PHE A O 1
ATOM 993 N N . GLU A 1 125 ? -21.297 -14.25 -2.645 1 97.19 125 GLU A N 1
ATOM 994 C CA . GLU A 1 125 ? -21.766 -14.891 -1.42 1 97.19 125 GLU A CA 1
ATOM 995 C C . GLU A 1 125 ? -20.953 -14.438 -0.212 1 97.19 125 GLU A C 1
ATOM 997 O O . GLU A 1 125 ? -21.5 -14.203 0.864 1 97.19 125 GLU A O 1
ATOM 1002 N N . ALA A 1 126 ? -19.672 -14.312 -0.387 1 98.06 126 ALA A N 1
ATOM 1003 C CA . ALA A 1 126 ? -18.797 -13.852 0.685 1 98.06 126 ALA A CA 1
ATOM 1004 C C . ALA A 1 126 ? -19.188 -12.453 1.161 1 98.06 126 ALA A C 1
ATOM 1006 O O . ALA A 1 126 ? -19.219 -12.195 2.365 1 98.06 126 ALA A O 1
ATOM 1007 N N . ALA A 1 127 ? -19.5 -11.602 0.224 1 98.25 127 ALA A N 1
ATOM 1008 C CA . ALA A 1 127 ? -19.922 -10.242 0.563 1 98.25 127 ALA A CA 1
ATOM 1009 C C . ALA A 1 127 ? -21.203 -10.258 1.394 1 98.25 127 ALA A C 1
ATOM 1011 O O . ALA A 1 127 ? -21.312 -9.523 2.385 1 98.25 127 ALA A O 1
ATOM 1012 N N . GLY A 1 128 ? -22.109 -11.086 0.926 1 98.12 128 GLY A N 1
ATOM 1013 C CA . GLY A 1 128 ? -23.344 -11.219 1.683 1 98.12 128 GLY A CA 1
ATOM 1014 C C . GLY A 1 128 ? -23.125 -11.68 3.111 1 98.12 128 GLY A C 1
ATOM 1015 O O . GLY A 1 128 ? -23.688 -11.109 4.047 1 98.12 128 GLY A O 1
ATOM 1016 N N . MET A 1 129 ? -22.281 -12.633 3.293 1 98.25 129 MET A N 1
ATOM 1017 C CA . MET A 1 129 ? -21.969 -13.18 4.613 1 98.25 129 MET A CA 1
ATOM 1018 C C . MET A 1 129 ? -21.25 -12.141 5.473 1 98.25 129 MET A C 1
ATOM 1020 O O . MET A 1 129 ? -21.562 -11.984 6.652 1 98.25 129 MET A O 1
ATOM 1024 N N . ALA A 1 130 ? -20.281 -11.438 4.898 1 98.38 130 ALA A N 1
ATOM 1025 C CA . ALA A 1 130 ? -19.5 -10.453 5.621 1 98.38 130 ALA A CA 1
ATOM 1026 C C . ALA A 1 130 ? -20.375 -9.367 6.223 1 98.38 130 ALA A C 1
ATOM 1028 O O . ALA A 1 130 ? -20.141 -8.914 7.348 1 98.38 130 ALA A O 1
ATOM 1029 N N . GLY A 1 131 ? -21.391 -9 5.473 1 97.38 131 GLY A N 1
ATOM 1030 C CA . GLY A 1 131 ? -22.312 -7.973 5.93 1 97.38 131 GLY A CA 1
ATOM 1031 C C . GLY A 1 131 ? -23.031 -8.336 7.215 1 97.38 131 GLY A C 1
ATOM 1032 O O . GLY A 1 131 ? -23.359 -7.461 8.016 1 97.38 131 GLY A O 1
ATOM 1033 N N . LYS A 1 132 ? -23.203 -9.602 7.418 1 97.06 132 LYS A N 1
ATOM 1034 C CA . LYS A 1 132 ? -23.922 -10.086 8.594 1 97.06 132 LYS A CA 1
ATOM 1035 C C . LYS A 1 132 ? -22.969 -10.312 9.766 1 97.06 132 LYS A C 1
ATOM 1037 O O . LYS A 1 132 ? -23.375 -10.281 10.922 1 97.06 132 LYS A O 1
ATOM 1042 N N . LEU A 1 133 ? -21.719 -10.461 9.477 1 97.5 133 LEU A N 1
ATOM 1043 C CA . LEU A 1 133 ? -20.781 -10.945 10.477 1 97.5 133 LEU A CA 1
ATOM 1044 C C . LEU A 1 133 ? -20.047 -9.781 11.148 1 97.5 133 LEU A C 1
ATOM 1046 O O . LEU A 1 133 ? -19.484 -9.945 12.227 1 97.5 133 LEU A O 1
ATOM 1050 N N . GLY A 1 134 ? -20.016 -8.586 10.414 1 95.69 134 GLY A N 1
ATOM 1051 C CA . GLY A 1 134 ? -19.297 -7.504 11.07 1 95.69 134 GLY A CA 1
ATOM 1052 C C . GLY A 1 134 ? -19.422 -6.176 10.344 1 95.69 134 GLY A C 1
ATOM 1053 O O . GLY A 1 134 ? -20.156 -6.066 9.359 1 95.69 134 GLY A O 1
ATOM 1054 N N . LYS A 1 135 ? -18.734 -5.168 10.922 1 97.5 135 LYS A N 1
ATOM 1055 C CA . LYS A 1 135 ? -18.797 -3.809 10.391 1 97.5 135 LYS A CA 1
ATOM 1056 C C . LYS A 1 135 ? -17.5 -3.432 9.688 1 97.5 135 LYS A C 1
ATOM 1058 O O . LYS A 1 135 ? -17.469 -2.475 8.914 1 97.5 135 LYS A O 1
ATOM 1063 N N . SER A 1 136 ? -16.422 -4.109 9.977 1 98.44 136 SER A N 1
ATOM 1064 C CA . SER A 1 136 ? -15.102 -3.879 9.398 1 98.44 136 SER A CA 1
ATOM 1065 C C . SER A 1 136 ? -14.586 -5.121 8.68 1 98.44 136 SER A C 1
ATOM 1067 O O . SER A 1 136 ? -14.242 -6.117 9.328 1 98.44 136 SER A O 1
ATOM 1069 N N . VAL A 1 137 ? -14.516 -5.062 7.355 1 98.69 137 VAL A N 1
ATOM 1070 C CA . VAL A 1 137 ? -14.227 -6.23 6.531 1 98.69 137 VAL A CA 1
ATOM 1071 C C . VAL A 1 137 ? -12.844 -6.082 5.898 1 98.69 137 VAL A C 1
ATOM 1073 O O . VAL A 1 137 ? -12.609 -5.152 5.125 1 98.69 137 VAL A O 1
ATOM 1076 N N . LEU A 1 138 ? -11.945 -6.961 6.238 1 98.69 138 LEU A N 1
ATOM 1077 C CA . LEU A 1 138 ? -10.625 -7.023 5.613 1 98.69 138 LEU A CA 1
ATOM 1078 C C . LEU A 1 138 ? -10.625 -8.008 4.449 1 98.69 138 LEU A C 1
ATOM 1080 O O . LEU A 1 138 ? -10.82 -9.211 4.645 1 98.69 138 LEU A O 1
ATOM 1084 N N . LEU A 1 139 ? -10.445 -7.496 3.258 1 98.38 139 LEU A N 1
ATOM 1085 C CA . LEU A 1 139 ? -10.391 -8.32 2.053 1 98.38 139 LEU A CA 1
ATOM 1086 C C . LEU A 1 139 ? -8.953 -8.648 1.686 1 98.38 139 LEU A C 1
ATOM 1088 O O . LEU A 1 139 ? -8.156 -7.75 1.396 1 98.38 139 LEU A O 1
ATOM 1092 N N . THR A 1 140 ? -8.609 -9.906 1.713 1 97.06 140 THR A N 1
ATOM 1093 C CA . THR A 1 140 ? -7.305 -10.367 1.244 1 97.06 140 THR A CA 1
ATOM 1094 C C . THR A 1 140 ? -7.449 -11.195 -0.029 1 97.06 140 THR A C 1
ATOM 1096 O O . THR A 1 140 ? -6.777 -12.211 -0.193 1 97.06 140 THR A O 1
ATOM 1099 N N . THR A 1 141 ? -8.328 -10.797 -0.917 1 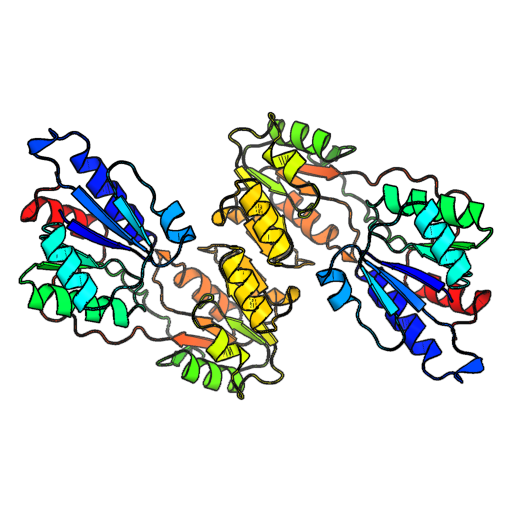93.38 141 THR A N 1
ATOM 1100 C CA . THR A 1 141 ? -8.703 -11.555 -2.104 1 93.38 141 THR A CA 1
ATOM 1101 C C . THR A 1 141 ? -8.094 -10.938 -3.357 1 93.38 141 THR A C 1
ATOM 1103 O O . THR A 1 141 ? -8.266 -11.469 -4.461 1 93.38 141 THR A O 1
ATOM 1106 N N . GLY A 1 142 ? -7.398 -9.812 -3.205 1 91.12 142 GLY A N 1
ATOM 1107 C CA . GLY A 1 142 ? -6.832 -9.125 -4.359 1 91.12 142 GLY A CA 1
ATOM 1108 C C . GLY A 1 142 ? -7.797 -8.148 -5.004 1 91.12 142 GLY A C 1
ATOM 1109 O O . GLY A 1 142 ? -8.891 -7.914 -4.488 1 91.12 142 GLY A O 1
ATOM 1110 N N . SER A 1 143 ? -7.41 -7.637 -6.172 1 92.12 143 SER A N 1
ATOM 1111 C CA . SER A 1 143 ? -8.117 -6.508 -6.766 1 92.12 143 SER A CA 1
ATOM 1112 C C . SER A 1 143 ? -9.148 -6.977 -7.789 1 92.12 143 SER A C 1
ATOM 1114 O O . SER A 1 143 ? -10.102 -6.258 -8.094 1 92.12 143 SER A O 1
ATOM 1116 N N . LYS A 1 144 ? -9.016 -8.125 -8.336 1 85.62 144 LYS A N 1
ATOM 1117 C CA . LYS A 1 144 ? -9.789 -8.586 -9.484 1 85.62 144 LYS A CA 1
ATOM 1118 C C . LYS A 1 144 ? -11.281 -8.641 -9.156 1 85.62 144 LYS A C 1
ATOM 1120 O O . LYS A 1 144 ? -12.117 -8.328 -10.008 1 85.62 144 LYS A O 1
ATOM 1125 N N . THR A 1 145 ? -11.602 -9 -7.945 1 88.75 145 THR A N 1
ATOM 1126 C CA . THR A 1 145 ? -13.008 -9.195 -7.594 1 88.75 145 THR A CA 1
ATOM 1127 C C . THR A 1 145 ? -13.461 -8.156 -6.57 1 88.75 145 THR A C 1
ATOM 1129 O O . THR A 1 145 ? -14.477 -8.336 -5.906 1 88.75 145 THR A O 1
ATOM 1132 N N . LEU A 1 146 ? -12.758 -7.102 -6.406 1 95.75 146 LEU A N 1
ATOM 1133 C CA . LEU A 1 146 ? -13.023 -6.078 -5.402 1 95.75 146 LEU A CA 1
ATOM 1134 C C . LEU A 1 146 ? -14.383 -5.438 -5.621 1 95.75 146 LEU A C 1
ATOM 1136 O O . LEU A 1 146 ? -15.062 -5.066 -4.664 1 95.75 146 LEU A O 1
ATOM 1140 N N . SER A 1 147 ? -14.852 -5.34 -6.863 1 95.88 147 SER A N 1
ATOM 1141 C CA . SER A 1 147 ? -16.109 -4.688 -7.199 1 95.88 147 SER A CA 1
ATOM 1142 C C . SER A 1 147 ? -17.297 -5.414 -6.574 1 95.88 147 SER A C 1
ATOM 1144 O O . SER A 1 147 ? -18.281 -4.785 -6.18 1 95.88 147 SER A O 1
ATOM 1146 N N . ALA A 1 148 ? -17.188 -6.77 -6.465 1 95.81 148 ALA A N 1
ATOM 1147 C CA . ALA A 1 148 ? -18.25 -7.578 -5.871 1 95.81 148 ALA A CA 1
ATOM 1148 C C . ALA A 1 148 ? -18.484 -7.176 -4.418 1 95.81 148 ALA A C 1
ATOM 1150 O O . ALA A 1 148 ? -19.625 -7.254 -3.928 1 95.81 148 ALA A O 1
ATOM 1151 N N . PHE A 1 149 ? -17.469 -6.668 -3.756 1 97.94 149 PHE A N 1
ATOM 1152 C CA . PHE A 1 149 ? -17.578 -6.281 -2.354 1 97.94 149 PHE A CA 1
ATOM 1153 C C . PHE A 1 149 ? -17.984 -4.816 -2.225 1 97.94 149 PHE A C 1
ATOM 1155 O O . PHE A 1 149 ? -18.906 -4.492 -1.48 1 97.94 149 PHE A O 1
ATOM 1162 N N . VAL A 1 150 ? -17.375 -3.93 -2.963 1 96.94 150 VAL A N 1
ATOM 1163 C CA . VAL A 1 150 ? -17.594 -2.492 -2.842 1 96.94 150 VAL A CA 1
ATOM 1164 C C . VAL A 1 150 ? -19.031 -2.15 -3.225 1 96.94 150 VAL A C 1
ATOM 1166 O O . VAL A 1 150 ? -19.641 -1.271 -2.621 1 96.94 150 VAL A O 1
ATOM 1169 N N . HIS A 1 151 ? -19.609 -2.904 -4.16 1 96.44 151 HIS A N 1
ATOM 1170 C CA . HIS A 1 151 ? -20.938 -2.592 -4.672 1 96.44 151 HIS A CA 1
ATOM 1171 C C . HIS A 1 151 ? -22 -3.424 -3.969 1 96.44 151 HIS A C 1
ATOM 1173 O O . HIS A 1 151 ? -23.188 -3.299 -4.273 1 96.44 151 HIS A O 1
ATOM 1179 N N . SER A 1 152 ? -21.594 -4.234 -3.104 1 96.94 152 SER A N 1
ATOM 1180 C CA . SER A 1 152 ? -22.547 -5.117 -2.436 1 96.94 152 SER A CA 1
ATOM 1181 C C . SER A 1 152 ? -23.469 -4.336 -1.521 1 96.94 152 SER A C 1
ATOM 1183 O O . SER A 1 152 ? -23.016 -3.568 -0.669 1 96.94 152 SER A O 1
ATOM 1185 N N . ALA A 1 153 ? -24.75 -4.582 -1.613 1 97.25 153 ALA A N 1
ATOM 1186 C CA . ALA A 1 153 ? -25.734 -3.967 -0.732 1 97.25 153 ALA A CA 1
ATOM 1187 C C . ALA A 1 153 ? -25.516 -4.395 0.717 1 97.25 153 ALA A C 1
ATOM 1189 O O . ALA A 1 153 ? -25.766 -3.615 1.643 1 97.25 153 ALA A O 1
ATOM 1190 N N . ALA A 1 154 ? -25.016 -5.547 0.884 1 97.25 154 ALA A N 1
ATOM 1191 C CA . ALA A 1 154 ? -24.812 -6.105 2.219 1 97.25 154 ALA A CA 1
ATOM 1192 C C . ALA A 1 154 ? -23.703 -5.367 2.955 1 97.25 154 ALA A C 1
ATOM 1194 O O . ALA A 1 154 ? -23.625 -5.41 4.188 1 97.25 154 ALA A O 1
ATOM 1195 N N . LEU A 1 155 ? -22.844 -4.688 2.221 1 97.5 155 LEU A N 1
ATOM 1196 C CA . LEU A 1 155 ? -21.703 -4.035 2.832 1 97.5 155 LEU A CA 1
ATOM 1197 C C . LEU A 1 155 ? -21.875 -2.523 2.852 1 97.5 155 LEU A C 1
ATOM 1199 O O . LEU A 1 155 ? -20.938 -1.786 3.16 1 97.5 155 LEU A O 1
ATOM 1203 N N . LYS A 1 156 ? -23.047 -2.098 2.504 1 95.62 156 LYS A N 1
ATOM 1204 C CA . LYS A 1 156 ? -23.344 -0.67 2.607 1 95.62 156 LYS A CA 1
ATOM 1205 C C . LYS A 1 156 ? -23.156 -0.175 4.039 1 95.62 156 LYS A C 1
ATOM 1207 O O . LYS A 1 156 ? -23.672 -0.781 4.98 1 95.62 156 LYS A O 1
ATOM 1212 N N . GLY A 1 157 ? -22.391 0.907 4.18 1 94.56 157 GLY A N 1
ATOM 1213 C CA . GLY A 1 157 ? -22.188 1.487 5.496 1 94.56 157 GLY A CA 1
ATOM 1214 C C . GLY A 1 157 ? -21.094 0.796 6.289 1 94.56 157 GLY A C 1
ATOM 1215 O O . GLY A 1 157 ? -20.766 1.221 7.395 1 94.56 157 GLY A O 1
ATOM 1216 N N . LYS A 1 158 ? -20.547 -0.31 5.762 1 96.38 158 LYS A N 1
ATOM 1217 C CA . LYS A 1 158 ? -19.453 -1.026 6.426 1 96.38 158 LYS A CA 1
ATOM 1218 C C . LYS A 1 158 ? -18.094 -0.502 5.973 1 96.38 158 LYS A C 1
ATOM 1220 O O . LYS A 1 158 ? -18 0.154 4.934 1 96.38 158 LYS A O 1
ATOM 1225 N N . LYS A 1 159 ? -17.125 -0.658 6.77 1 96.94 159 LYS A N 1
ATOM 1226 C CA . LYS A 1 159 ? -15.75 -0.348 6.387 1 96.94 159 LYS A CA 1
ATOM 1227 C C . LYS A 1 159 ? -15.109 -1.508 5.625 1 96.94 159 LYS A C 1
ATOM 1229 O O . LYS A 1 159 ? -15.117 -2.646 6.098 1 96.94 159 LYS A O 1
ATOM 1234 N N . ILE A 1 160 ? -14.672 -1.26 4.438 1 98 160 ILE A N 1
ATOM 1235 C CA . ILE A 1 160 ? -13.984 -2.26 3.629 1 98 160 ILE A CA 1
ATOM 1236 C C . ILE A 1 160 ? -12.5 -1.914 3.529 1 98 160 ILE A C 1
ATOM 1238 O O . ILE A 1 160 ? -12.141 -0.806 3.123 1 98 160 ILE A O 1
ATOM 1242 N N . TRP A 1 161 ? -11.688 -2.795 3.963 1 97.94 161 TRP A N 1
ATOM 1243 C CA . TRP A 1 161 ? -10.242 -2.703 3.805 1 97.94 161 TRP A CA 1
ATOM 1244 C C . TRP A 1 161 ? -9.75 -3.654 2.717 1 97.94 161 TRP A C 1
ATOM 1246 O O . TRP A 1 161 ? -9.93 -4.871 2.82 1 97.94 161 TRP A O 1
ATOM 1256 N N . ALA A 1 162 ? -9.125 -3.164 1.658 1 98.19 162 ALA A N 1
ATOM 1257 C CA . ALA A 1 162 ? -8.711 -3.984 0.523 1 98.19 162 ALA A CA 1
ATOM 1258 C C . ALA A 1 162 ? -7.195 -4.148 0.489 1 98.19 162 ALA A C 1
ATOM 1260 O O . ALA A 1 162 ? -6.461 -3.172 0.314 1 98.19 162 ALA A O 1
ATOM 1261 N N . ARG A 1 163 ? -6.762 -5.312 0.685 1 97.75 163 ARG A N 1
ATOM 1262 C CA . ARG A 1 163 ? -5.348 -5.613 0.459 1 97.75 163 ARG A CA 1
ATOM 1263 C C . ARG A 1 163 ? -5.09 -5.965 -1.002 1 97.75 163 ARG A C 1
ATOM 1265 O O . ARG A 1 163 ? -5.633 -6.945 -1.515 1 97.75 163 ARG A O 1
ATOM 1272 N N . VAL A 1 164 ? -4.242 -5.191 -1.65 1 96.88 164 VAL A N 1
ATOM 1273 C CA . VAL A 1 164 ? -4.012 -5.348 -3.084 1 96.88 164 VAL A CA 1
ATOM 1274 C C . VAL A 1 164 ? -2.527 -5.168 -3.393 1 96.88 164 VAL A C 1
ATOM 1276 O O . VAL A 1 164 ? -1.745 -4.785 -2.518 1 96.88 164 VAL A O 1
ATOM 1279 N N . LEU A 1 165 ? -2.178 -5.477 -4.645 1 95.19 165 LEU A N 1
ATOM 1280 C CA . LEU A 1 165 ? -0.799 -5.266 -5.074 1 95.19 165 LEU A CA 1
ATOM 1281 C C . LEU A 1 165 ? -0.517 -3.781 -5.289 1 95.19 165 LEU A C 1
ATOM 1283 O O . LEU A 1 165 ? -1.366 -3.053 -5.809 1 95.19 165 LEU A O 1
ATOM 1287 N N . PRO A 1 166 ? 0.665 -3.334 -4.918 1 96.44 166 PRO A N 1
ATOM 1288 C CA . PRO A 1 166 ? 1.029 -1.932 -5.129 1 96.44 166 PRO A CA 1
ATOM 1289 C C . PRO A 1 166 ? 1.445 -1.643 -6.57 1 96.44 166 PRO A C 1
ATOM 1291 O O . PRO A 1 166 ? 2.596 -1.275 -6.824 1 96.44 166 PRO A O 1
ATOM 1294 N N . VAL A 1 167 ? 0.521 -1.735 -7.457 1 94.69 167 VAL A N 1
ATOM 1295 C CA . VAL A 1 167 ? 0.64 -1.443 -8.883 1 94.69 167 VAL A CA 1
ATOM 1296 C C . VAL A 1 167 ? -0.32 -0.318 -9.258 1 94.69 167 VAL A C 1
ATOM 1298 O O . VAL A 1 167 ? -1.47 -0.298 -8.812 1 94.69 167 VAL A O 1
ATOM 1301 N N . SER A 1 168 ? 0.212 0.646 -10.062 1 95.62 168 SER A N 1
ATOM 1302 C CA . SER A 1 168 ? -0.559 1.856 -10.32 1 95.62 168 SER A CA 1
ATOM 1303 C C . SER A 1 168 ? -1.92 1.526 -10.922 1 95.62 168 SER A C 1
ATOM 1305 O O . SER A 1 168 ? -2.934 2.117 -10.547 1 95.62 168 SER A O 1
ATOM 1307 N N . GLY A 1 169 ? -1.974 0.57 -11.852 1 94.12 169 GLY A N 1
ATOM 1308 C CA . GLY A 1 169 ? -3.232 0.167 -12.453 1 94.12 169 GLY A CA 1
ATOM 1309 C C . GLY A 1 169 ? -4.215 -0.416 -11.461 1 94.12 169 GLY A C 1
ATOM 1310 O O . GLY A 1 169 ? -5.422 -0.191 -11.562 1 94.12 169 GLY A O 1
ATOM 1311 N N . VAL A 1 170 ? -3.707 -1.14 -10.492 1 94.31 170 VAL A N 1
ATOM 1312 C CA . VAL A 1 170 ? -4.539 -1.75 -9.461 1 94.31 170 VAL A CA 1
ATOM 1313 C C . VAL A 1 170 ? -5.098 -0.668 -8.539 1 94.31 170 VAL A C 1
ATOM 1315 O O . VAL A 1 170 ? -6.281 -0.688 -8.188 1 94.31 170 VAL A O 1
ATOM 1318 N N . ILE A 1 171 ? -4.254 0.302 -8.117 1 96.56 171 ILE A N 1
ATOM 1319 C CA . ILE A 1 171 ? -4.707 1.387 -7.254 1 96.56 171 ILE A CA 1
ATOM 1320 C C . ILE A 1 171 ? -5.742 2.232 -7.988 1 96.56 171 ILE A C 1
ATOM 1322 O O . ILE A 1 171 ? -6.727 2.674 -7.395 1 96.56 171 ILE A O 1
ATOM 1326 N N . LYS A 1 172 ? -5.508 2.482 -9.273 1 96.25 172 LYS A N 1
ATOM 1327 C CA . LYS A 1 172 ? -6.48 3.223 -10.078 1 96.25 172 LYS A CA 1
ATOM 1328 C C . LYS A 1 172 ? -7.836 2.518 -10.078 1 96.25 172 LYS A C 1
ATOM 1330 O O . LYS A 1 172 ? -8.883 3.166 -9.992 1 96.25 172 LYS A O 1
ATOM 1335 N N . LEU A 1 173 ? -7.793 1.207 -10.195 1 94.88 173 LEU A N 1
ATOM 1336 C CA . LEU A 1 173 ? -9.023 0.423 -10.125 1 94.88 173 LEU A CA 1
ATOM 1337 C C . LEU A 1 173 ? -9.742 0.651 -8.797 1 94.88 173 LEU A C 1
ATOM 1339 O O . LEU A 1 173 ? -10.961 0.832 -8.773 1 94.88 173 LEU A O 1
ATOM 1343 N N . CYS A 1 174 ? -9.023 0.646 -7.711 1 96.81 174 CYS A N 1
ATOM 1344 C CA . CYS A 1 174 ? -9.609 0.898 -6.398 1 96.81 174 CYS A CA 1
ATOM 1345 C C . CYS A 1 174 ? -10.234 2.285 -6.336 1 96.81 174 CYS A C 1
ATOM 1347 O O . CYS A 1 174 ? -11.359 2.441 -5.855 1 96.81 174 CYS A O 1
ATOM 1349 N N . GLU A 1 175 ? -9.469 3.281 -6.852 1 93.88 175 GLU A N 1
ATOM 1350 C CA . GLU A 1 175 ? -9.969 4.652 -6.895 1 93.88 175 GLU A CA 1
ATOM 1351 C C . GLU A 1 175 ? -11.258 4.75 -7.703 1 93.88 175 GLU A C 1
ATOM 1353 O O . GLU A 1 175 ? -12.203 5.422 -7.293 1 93.88 175 GLU A O 1
ATOM 1358 N N . ASP A 1 176 ? -11.281 4.074 -8.812 1 96.5 176 ASP A N 1
ATOM 1359 C CA . ASP A 1 176 ? -12.438 4.102 -9.703 1 96.5 176 ASP A CA 1
ATOM 1360 C C . ASP A 1 176 ? -13.664 3.477 -9.039 1 96.5 176 ASP A C 1
ATOM 1362 O O . ASP A 1 176 ? -14.797 3.826 -9.359 1 96.5 176 ASP A O 1
ATOM 1366 N N . LEU A 1 177 ? -13.414 2.578 -8.109 1 95.88 177 LEU A N 1
ATOM 1367 C CA . LEU A 1 177 ? -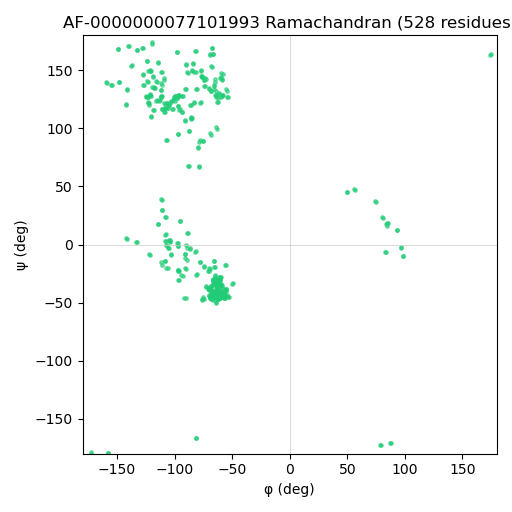14.5 1.941 -7.371 1 95.88 177 LEU A CA 1
ATOM 1368 C C . LEU A 1 177 ? -14.977 2.832 -6.23 1 95.88 177 LEU A C 1
ATOM 1370 O O . LEU A 1 177 ? -15.906 2.473 -5.5 1 95.88 177 LEU A O 1
ATOM 1374 N N . GLY A 1 178 ? -14.25 3.959 -6.016 1 94.12 178 GLY A N 1
ATOM 1375 C CA . GLY A 1 178 ? -14.672 4.918 -5.008 1 94.12 178 GLY A CA 1
ATOM 1376 C C . GLY A 1 178 ? -14.016 4.688 -3.658 1 94.12 178 GLY A C 1
ATOM 1377 O O . GLY A 1 178 ? -14.422 5.285 -2.658 1 94.12 178 GLY A O 1
ATOM 1378 N N . MET A 1 179 ? -13.008 3.877 -3.617 1 94.94 179 MET A N 1
ATOM 1379 C CA . MET A 1 179 ? -12.352 3.617 -2.34 1 94.94 179 MET A CA 1
ATOM 1380 C C . MET A 1 179 ? -11.453 4.785 -1.943 1 94.94 179 MET A C 1
ATOM 1382 O O . MET A 1 179 ? -10.805 5.391 -2.795 1 94.94 179 MET A O 1
ATOM 1386 N N . LYS A 1 180 ? -11.367 5.066 -0.648 1 92.31 180 LYS A N 1
ATOM 1387 C CA . LYS A 1 180 ? -10.453 6.059 -0.089 1 92.31 180 LYS A CA 1
ATOM 1388 C C . LYS A 1 180 ? -9.07 5.457 0.158 1 92.31 180 LYS A C 1
ATOM 1390 O O . LYS A 1 180 ? -8.953 4.273 0.485 1 92.31 180 LYS A O 1
ATOM 1395 N N . ALA A 1 181 ? -8.078 6.23 0.075 1 92.31 181 ALA A N 1
ATOM 1396 C CA . ALA A 1 181 ? -6.699 5.789 0.277 1 92.31 181 ALA A CA 1
ATOM 1397 C C . ALA A 1 181 ? -6.531 5.117 1.637 1 92.31 181 ALA A C 1
ATOM 1399 O O . ALA A 1 181 ? -5.84 4.102 1.755 1 92.31 181 ALA A O 1
ATOM 1400 N N . LYS A 1 182 ? -7.133 5.613 2.619 1 92.69 182 LYS A N 1
ATOM 1401 C CA . LYS A 1 182 ? -6.953 5.113 3.979 1 92.69 182 LYS A CA 1
ATOM 1402 C C . LYS A 1 182 ? -7.484 3.688 4.113 1 92.69 182 LYS A C 1
ATOM 1404 O O . LYS A 1 182 ? -7.18 2.996 5.086 1 92.69 182 LYS A O 1
ATOM 1409 N N . HIS A 1 183 ? -8.273 3.209 3.137 1 95.88 183 HIS A N 1
ATOM 1410 C CA . HIS A 1 183 ? -8.867 1.878 3.193 1 95.88 183 HIS A CA 1
ATOM 1411 C C . HIS A 1 183 ? -8.148 0.915 2.254 1 95.88 183 HIS A C 1
ATOM 1413 O O . HIS A 1 183 ? -8.547 -0.245 2.123 1 95.88 183 HIS A O 1
ATOM 1419 N N . ILE A 1 184 ? -7.102 1.381 1.629 1 96.88 184 ILE A N 1
ATOM 1420 C CA . ILE A 1 184 ? -6.34 0.568 0.687 1 96.88 184 ILE A CA 1
ATOM 1421 C C . ILE A 1 184 ? -5.008 0.166 1.313 1 96.88 184 ILE A C 1
ATOM 1423 O O . ILE A 1 184 ? -4.254 1.021 1.783 1 96.88 184 ILE A O 1
ATOM 1427 N N . LEU A 1 185 ? -4.777 -1.129 1.398 1 97.62 185 LEU A N 1
ATOM 1428 C CA . LEU A 1 185 ? -3.5 -1.706 1.803 1 97.62 185 LEU A CA 1
ATOM 1429 C C . LEU A 1 185 ? -2.777 -2.316 0.607 1 97.62 185 LEU A C 1
ATOM 1431 O O . LEU A 1 185 ? -2.982 -3.488 0.284 1 97.62 185 LEU A O 1
ATOM 1435 N N . ALA A 1 186 ? -1.984 -1.528 -0.046 1 97.75 186 ALA A N 1
ATOM 1436 C CA . ALA A 1 186 ? -1.277 -2.012 -1.229 1 97.75 186 ALA A CA 1
ATOM 1437 C C . ALA A 1 186 ? 0.139 -2.457 -0.878 1 97.75 186 ALA A C 1
ATOM 1439 O O . ALA A 1 186 ? 1.061 -1.639 -0.832 1 97.75 186 ALA A O 1
ATOM 1440 N N . ILE A 1 187 ? 0.258 -3.674 -0.648 1 96.44 187 ILE A N 1
ATOM 1441 C CA . ILE A 1 187 ? 1.498 -4.32 -0.234 1 96.44 187 ILE A CA 1
ATOM 1442 C C . ILE A 1 187 ? 1.544 -5.746 -0.778 1 96.44 187 ILE A C 1
ATOM 1444 O O . ILE A 1 187 ? 0.519 -6.43 -0.832 1 96.44 187 ILE A O 1
ATOM 1448 N N . GLN A 1 188 ? 2.676 -6.176 -1.23 1 93.19 188 GLN A N 1
ATOM 1449 C CA . GLN A 1 188 ? 2.803 -7.52 -1.787 1 93.19 188 GLN A CA 1
ATOM 1450 C C . GLN A 1 188 ? 3.248 -8.516 -0.721 1 93.19 188 GLN A C 1
ATOM 1452 O O . GLN A 1 188 ? 4.246 -8.297 -0.033 1 93.19 188 GLN A O 1
ATOM 1457 N N . GLY A 1 189 ? 2.494 -9.609 -0.601 1 89 189 GLY A N 1
ATOM 1458 C CA . GLY A 1 189 ? 2.869 -10.688 0.305 1 89 189 GLY A CA 1
ATOM 1459 C C . GLY A 1 189 ? 3.898 -11.633 -0.284 1 89 189 GLY A C 1
ATOM 1460 O O . GLY A 1 189 ? 4.547 -11.305 -1.279 1 89 189 GLY A O 1
ATOM 1461 N N . PRO A 1 190 ? 3.977 -12.734 0.443 1 89.56 190 PRO A N 1
ATOM 1462 C CA . PRO A 1 190 ? 3.277 -13.18 1.648 1 89.56 190 PRO A CA 1
ATOM 1463 C C . PRO A 1 190 ? 3.65 -12.375 2.887 1 89.56 190 PRO A C 1
ATOM 1465 O O . PRO A 1 190 ? 4.672 -11.68 2.893 1 89.56 190 PRO A O 1
ATOM 1468 N N . PHE A 1 191 ? 2.779 -12.523 3.932 1 93.75 191 PHE A N 1
ATOM 1469 C CA . PHE A 1 191 ? 2.926 -11.734 5.152 1 93.75 191 PHE A CA 1
ATOM 1470 C C . PHE A 1 191 ? 3.158 -12.641 6.355 1 93.75 191 PHE A C 1
ATOM 1472 O O . PHE A 1 191 ? 2.607 -13.742 6.426 1 93.75 191 PHE A O 1
ATOM 1479 N N . SER A 1 192 ? 3.955 -12.188 7.277 1 95.31 192 SER A N 1
ATOM 1480 C CA . SER A 1 192 ? 4.164 -12.883 8.539 1 95.31 192 SER A CA 1
ATOM 1481 C C . SER A 1 192 ? 2.896 -12.891 9.383 1 95.31 192 SER A C 1
ATOM 1483 O O . SER A 1 192 ? 1.954 -12.148 9.109 1 95.31 192 SER A O 1
ATOM 1485 N N . TYR A 1 193 ? 2.912 -13.773 10.359 1 96.44 193 TYR A N 1
ATOM 1486 C CA . TYR A 1 193 ? 1.852 -13.789 11.359 1 96.44 193 TYR A CA 1
ATOM 1487 C C . TYR A 1 193 ? 1.691 -12.422 12.008 1 96.44 193 TYR A C 1
ATOM 1489 O O . TYR A 1 193 ? 0.573 -11.922 12.156 1 96.44 193 TYR A O 1
ATOM 1497 N N . GLU A 1 194 ? 2.828 -11.797 12.352 1 96.69 194 GLU A N 1
ATOM 1498 C CA . GLU A 1 194 ? 2.83 -10.516 13.047 1 96.69 194 GLU A CA 1
ATOM 1499 C C . GLU A 1 194 ? 2.195 -9.422 12.195 1 96.69 194 GLU A C 1
ATOM 1501 O O . GLU A 1 194 ? 1.414 -8.609 12.695 1 96.69 194 GLU A O 1
ATOM 1506 N N . MET A 1 195 ? 2.514 -9.398 10.93 1 96.62 195 MET A N 1
ATOM 1507 C CA . MET A 1 195 ? 1.969 -8.391 10.023 1 96.62 195 MET A CA 1
ATOM 1508 C C . MET A 1 195 ? 0.459 -8.555 9.875 1 96.62 195 MET A C 1
ATOM 1510 O O . MET A 1 195 ? -0.283 -7.57 9.938 1 96.62 195 MET A O 1
ATOM 1514 N N . ASN A 1 196 ? 0.063 -9.789 9.695 1 97.81 196 ASN A N 1
ATOM 1515 C CA . ASN A 1 196 ? -1.369 -10.047 9.578 1 97.81 196 ASN A CA 1
ATOM 1516 C C . ASN A 1 196 ? -2.119 -9.617 10.836 1 97.81 196 ASN A C 1
ATOM 1518 O O . ASN A 1 196 ? -3.158 -8.961 10.75 1 97.81 196 ASN A O 1
ATOM 1522 N N . LEU A 1 197 ? -1.573 -9.977 11.977 1 97.81 197 LEU A N 1
ATOM 1523 C CA . LEU A 1 197 ? -2.221 -9.656 13.242 1 97.81 197 LEU A CA 1
ATOM 1524 C C . LEU A 1 197 ? -2.297 -8.141 13.438 1 97.81 197 LEU A C 1
ATOM 1526 O O . LEU A 1 197 ? -3.33 -7.617 13.867 1 97.81 197 LEU A O 1
ATOM 1530 N N . ALA A 1 198 ? -1.213 -7.449 13.156 1 97.06 198 ALA A N 1
ATOM 1531 C CA . ALA A 1 198 ? -1.188 -5.992 13.289 1 97.06 198 ALA A CA 1
ATOM 1532 C C . ALA A 1 198 ? -2.246 -5.344 12.398 1 97.06 198 ALA A C 1
ATOM 1534 O O . ALA A 1 198 ? -2.945 -4.426 12.828 1 97.06 198 ALA A O 1
ATOM 1535 N N . MET A 1 199 ? -2.412 -5.797 11.172 1 97.31 199 MET A N 1
ATOM 1536 C CA . MET A 1 199 ? -3.41 -5.258 10.25 1 97.31 199 MET A CA 1
ATOM 1537 C C . MET A 1 199 ? -4.82 -5.461 10.797 1 97.31 199 MET A C 1
ATOM 1539 O O . MET A 1 199 ? -5.625 -4.531 10.82 1 97.31 199 MET A O 1
ATOM 1543 N N . ILE A 1 200 ? -5.02 -6.672 11.258 1 98.19 200 ILE A N 1
ATOM 1544 C CA . ILE A 1 200 ? -6.344 -7.016 11.766 1 98.19 200 ILE A CA 1
ATOM 1545 C C . ILE A 1 200 ? -6.695 -6.105 12.938 1 98.19 200 ILE A C 1
ATOM 1547 O O . ILE A 1 200 ? -7.805 -5.578 13.016 1 98.19 200 ILE A O 1
ATOM 1551 N N . ARG A 1 201 ? -5.742 -5.863 13.773 1 96.88 201 ARG A N 1
ATOM 1552 C CA . ARG A 1 201 ? -5.977 -5.059 14.969 1 96.88 201 ARG A CA 1
ATOM 1553 C C . ARG A 1 201 ? -6.07 -3.576 14.617 1 96.88 201 ARG A C 1
ATOM 1555 O O . ARG A 1 201 ? -6.961 -2.877 15.109 1 96.88 201 ARG A O 1
ATOM 1562 N N . ASP A 1 202 ? -5.148 -3.072 13.828 1 94.38 202 ASP A N 1
ATOM 1563 C CA . ASP A 1 202 ? -5.125 -1.654 13.477 1 94.38 202 ASP A CA 1
ATOM 1564 C C . ASP A 1 202 ? -6.414 -1.242 12.773 1 94.38 202 ASP A C 1
ATOM 1566 O O . ASP A 1 202 ? -6.902 -0.127 12.961 1 94.38 202 ASP A O 1
ATOM 1570 N N . TYR A 1 203 ? -6.965 -2.154 12.008 1 95.75 203 TYR A N 1
ATOM 1571 C CA . TYR A 1 203 ? -8.148 -1.822 11.219 1 95.75 203 TYR A CA 1
ATOM 1572 C C . TYR A 1 203 ? -9.414 -2.287 11.922 1 95.75 203 TYR A C 1
ATOM 1574 O O . TYR A 1 203 ? -10.523 -2.121 11.398 1 95.75 203 TYR A O 1
ATOM 1582 N N . LYS A 1 204 ? -9.219 -2.848 13.078 1 97 204 LYS A N 1
ATOM 1583 C CA . LYS A 1 204 ? -10.336 -3.354 13.875 1 97 204 LYS A CA 1
ATOM 1584 C C . LYS A 1 204 ? -11.25 -4.242 13.031 1 97 204 LYS A C 1
ATOM 1586 O O . LYS A 1 204 ? -12.469 -4.051 13.023 1 97 204 LYS A O 1
ATOM 1591 N N . ALA A 1 205 ? -10.648 -5.133 12.266 1 98 205 ALA A N 1
ATOM 1592 C CA . ALA A 1 205 ? -11.406 -6.023 11.391 1 98 205 ALA A CA 1
ATOM 1593 C C . ALA A 1 205 ? -12.258 -6.992 12.203 1 98 205 ALA A C 1
ATOM 1595 O O . ALA A 1 205 ? -11.789 -7.547 13.203 1 98 205 ALA A O 1
ATOM 1596 N N . ASP A 1 206 ? -13.477 -7.156 11.75 1 97.94 206 ASP A N 1
ATOM 1597 C CA . ASP A 1 206 ? -14.383 -8.148 12.312 1 97.94 206 ASP A CA 1
ATOM 1598 C C . ASP A 1 206 ? -14.375 -9.438 11.5 1 97.94 206 ASP A C 1
ATOM 1600 O O . ASP A 1 206 ? -14.648 -10.516 12.031 1 97.94 206 ASP A O 1
ATOM 1604 N N . VAL A 1 207 ? -14.133 -9.227 10.297 1 98.5 207 VAL A N 1
ATOM 1605 C CA . VAL A 1 207 ? -14.234 -10.32 9.336 1 98.5 207 VAL A CA 1
ATOM 1606 C C . VAL A 1 207 ? -13.109 -10.219 8.312 1 98.5 207 VAL A C 1
ATOM 1608 O O . VAL A 1 207 ? -12.789 -9.125 7.84 1 98.5 207 VAL A O 1
ATOM 1611 N N . MET A 1 208 ? -12.5 -11.273 8.078 1 98.69 208 MET A N 1
ATOM 1612 C CA . MET A 1 208 ? -11.539 -11.375 6.984 1 98.69 208 MET A CA 1
ATOM 1613 C C . MET A 1 208 ? -12.055 -12.289 5.883 1 98.69 208 MET A C 1
ATOM 1615 O O . MET A 1 208 ? -12.523 -13.398 6.156 1 98.69 208 MET A O 1
ATOM 1619 N N . VAL A 1 209 ? -12.078 -11.836 4.672 1 98.5 209 VAL A N 1
ATOM 1620 C CA . VAL A 1 209 ? -12.383 -12.664 3.51 1 98.5 209 VAL A CA 1
ATOM 1621 C C . VAL A 1 209 ? -11.086 -13.062 2.811 1 98.5 209 VAL A C 1
ATOM 1623 O O . VAL A 1 209 ? -10.25 -12.211 2.498 1 98.5 209 VAL A O 1
ATOM 1626 N N . THR A 1 210 ? -10.938 -14.336 2.602 1 96.62 210 THR A N 1
ATOM 1627 C CA . THR A 1 210 ? -9.664 -14.789 2.057 1 96.62 210 THR A CA 1
ATOM 1628 C C . THR A 1 210 ? -9.859 -16.031 1.187 1 96.62 210 THR A C 1
ATOM 1630 O O . THR A 1 210 ? -10.984 -16.516 1.033 1 96.62 210 THR A O 1
ATOM 1633 N N . LYS A 1 211 ? -8.836 -16.375 0.464 1 91.31 211 LYS A N 1
ATOM 1634 C CA . LYS A 1 211 ? -8.734 -17.625 -0.3 1 91.31 211 LYS A CA 1
ATOM 1635 C C . LYS A 1 211 ? -7.684 -18.547 0.305 1 91.31 211 LYS A C 1
ATOM 1637 O O . LYS A 1 211 ? -6.758 -18.094 0.984 1 91.31 211 LYS A O 1
ATOM 1642 N N . ASN A 1 212 ? -7.91 -19.781 0.175 1 87.19 212 ASN A N 1
ATOM 1643 C CA . ASN A 1 212 ? -6.91 -20.734 0.614 1 87.19 212 ASN A CA 1
ATOM 1644 C C . ASN A 1 212 ? -5.793 -20.891 -0.414 1 87.19 212 ASN A C 1
ATOM 1646 O O . ASN A 1 212 ? -5.824 -21.812 -1.235 1 87.19 212 ASN A O 1
ATOM 1650 N N . SER A 1 213 ? -4.848 -20.031 -0.368 1 80.62 213 SER A N 1
ATOM 1651 C CA . SER A 1 213 ? -3.779 -19.953 -1.359 1 80.62 213 SER A CA 1
ATOM 1652 C C . SER A 1 213 ? -2.607 -20.844 -0.971 1 80.62 213 SER A C 1
ATOM 1654 O O . SER A 1 213 ? -1.53 -20.766 -1.563 1 80.62 213 SER A O 1
ATOM 1656 N N . GLY A 1 214 ? -2.816 -21.672 0.04 1 78.12 214 GLY A N 1
ATOM 1657 C CA . GLY A 1 214 ? -1.768 -22.594 0.449 1 78.12 214 GLY A CA 1
ATOM 1658 C C . GLY A 1 214 ? -0.693 -21.938 1.296 1 78.12 214 GLY A C 1
ATOM 1659 O O . GLY A 1 214 ? -0.814 -20.766 1.662 1 78.12 214 GLY A O 1
ATOM 1660 N N . LEU A 1 215 ? 0.377 -22.672 1.582 1 71.94 215 LEU A N 1
ATOM 1661 C CA . LEU A 1 215 ? 1.461 -22.219 2.443 1 71.94 215 LEU A CA 1
ATOM 1662 C C . LEU A 1 215 ? 2.24 -21.094 1.779 1 71.94 215 LEU A C 1
ATOM 1664 O O . LEU A 1 215 ? 2.531 -20.078 2.414 1 71.94 215 LEU A O 1
ATOM 1668 N N . VAL A 1 216 ? 2.486 -21.281 0.537 1 71.5 216 VAL A N 1
ATOM 1669 C CA . VAL A 1 216 ? 3.281 -20.312 -0.209 1 71.5 216 VAL A CA 1
ATOM 1670 C C . VAL A 1 216 ? 2.535 -18.984 -0.285 1 71.5 216 VAL A C 1
ATOM 1672 O O . VAL A 1 216 ? 3.15 -17.906 -0.245 1 71.5 216 VAL A O 1
ATOM 1675 N N . GLY A 1 217 ? 1.255 -19.031 -0.276 1 80.38 217 GLY A N 1
ATOM 1676 C CA . GLY A 1 217 ? 0.43 -17.828 -0.343 1 80.38 217 GLY A CA 1
ATOM 1677 C C . GLY A 1 217 ? 0.173 -17.203 1.016 1 80.38 217 GLY A C 1
ATOM 1678 O O . GLY A 1 217 ? -0.46 -16.156 1.11 1 80.38 217 GLY A O 1
ATOM 1679 N N . GLY A 1 218 ? 0.644 -17.844 2.076 1 87.38 218 GLY A N 1
ATOM 1680 C CA . GLY A 1 218 ? 0.551 -17.266 3.41 1 87.38 218 GLY A CA 1
ATOM 1681 C C . GLY A 1 218 ? -0.776 -17.547 4.09 1 87.38 218 GLY A C 1
ATOM 1682 O O . GLY A 1 218 ? -1.203 -16.797 4.965 1 87.38 218 GLY A O 1
ATOM 1683 N N . SER A 1 219 ? -1.521 -18.562 3.605 1 89.44 219 SER A N 1
ATOM 1684 C CA . SER A 1 219 ? -2.812 -18.859 4.211 1 89.44 219 SER A CA 1
ATOM 1685 C C . SER A 1 219 ? -2.656 -19.234 5.68 1 89.44 219 SER A C 1
ATOM 1687 O O . SER A 1 219 ? -3.494 -18.891 6.512 1 89.44 219 SER A O 1
ATOM 1689 N N . ASP A 1 220 ? -1.62 -19.891 6 1 88.94 220 ASP A N 1
ATOM 1690 C CA . ASP A 1 220 ? -1.401 -20.344 7.371 1 88.94 220 ASP A CA 1
ATOM 1691 C C . ASP A 1 220 ? -1.255 -19.156 8.32 1 88.94 220 ASP A C 1
ATOM 1693 O O . ASP A 1 220 ? -1.931 -19.094 9.352 1 88.94 220 ASP A O 1
ATOM 1697 N N . THR A 1 221 ? -0.399 -18.188 8.008 1 93.38 221 THR A N 1
ATOM 1698 C CA . THR A 1 221 ? -0.137 -17.047 8.883 1 93.38 221 THR A CA 1
ATOM 1699 C C . THR A 1 221 ? -1.369 -16.156 8.992 1 93.38 221 THR A C 1
ATOM 1701 O O . THR A 1 221 ? -1.679 -15.641 10.07 1 93.38 221 THR A O 1
ATOM 1704 N N . LYS A 1 222 ? -2.096 -15.953 7.887 1 95.12 222 LYS A N 1
ATOM 1705 C CA . LYS A 1 222 ? -3.266 -15.086 7.941 1 95.12 222 LYS A CA 1
ATOM 1706 C C . LYS A 1 222 ? -4.391 -15.727 8.742 1 95.12 222 LYS A C 1
ATOM 1708 O O . LYS A 1 222 ? -5.07 -15.055 9.523 1 95.12 222 LYS A O 1
ATOM 1713 N N . LEU A 1 223 ? -4.578 -17.047 8.609 1 95.31 223 LEU A N 1
ATOM 1714 C CA . LEU A 1 223 ? -5.625 -17.75 9.344 1 95.31 223 LEU A CA 1
ATOM 1715 C C . LEU A 1 223 ? -5.312 -17.781 10.836 1 95.31 223 LEU A C 1
ATOM 1717 O O . LEU A 1 223 ? -6.195 -17.547 11.664 1 95.31 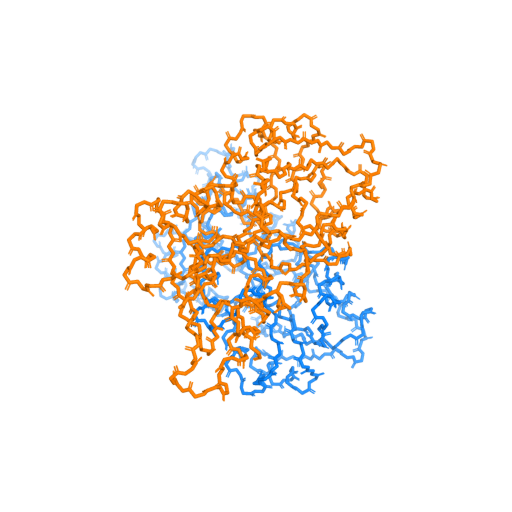223 LEU A O 1
ATOM 1721 N N . ARG A 1 224 ? -4.09 -18.125 11.164 1 94.88 224 ARG A N 1
ATOM 1722 C CA . ARG A 1 224 ? -3.689 -18.109 12.57 1 94.88 224 ARG A CA 1
ATOM 1723 C C . ARG A 1 224 ? -3.916 -16.75 13.203 1 94.88 224 ARG A C 1
ATOM 1725 O O . ARG A 1 224 ? -4.422 -16.656 14.32 1 94.88 224 ARG A O 1
ATOM 1732 N N . ALA A 1 225 ? -3.51 -15.656 12.508 1 97.81 225 ALA A N 1
ATOM 1733 C CA . ALA A 1 225 ? -3.689 -14.297 13.008 1 97.81 225 ALA A CA 1
ATOM 1734 C C . ALA A 1 225 ? -5.168 -13.992 13.242 1 97.81 225 ALA A C 1
ATOM 1736 O O . ALA A 1 225 ? -5.535 -13.406 14.258 1 97.81 225 ALA A O 1
ATOM 1737 N N . ALA A 1 226 ? -5.996 -14.375 12.289 1 97.94 226 ALA A N 1
ATOM 1738 C CA . ALA A 1 226 ? -7.43 -14.125 12.391 1 97.94 226 ALA A CA 1
ATOM 1739 C C . ALA A 1 226 ? -8.031 -14.852 13.594 1 97.94 226 ALA A C 1
ATOM 1741 O O . ALA A 1 226 ? -8.82 -14.281 14.344 1 97.94 226 ALA A O 1
ATOM 1742 N N . MET A 1 227 ? -7.664 -16.094 13.789 1 96.44 227 MET A N 1
ATOM 1743 C CA . MET A 1 227 ? -8.156 -16.906 14.898 1 96.44 227 MET A CA 1
ATOM 1744 C C . MET A 1 227 ? -7.742 -16.312 16.234 1 96.44 227 MET A C 1
ATOM 1746 O O . MET A 1 227 ? -8.562 -16.188 17.156 1 96.44 227 MET A O 1
ATOM 1750 N N . ASP A 1 228 ? -6.469 -15.953 16.297 1 96.19 228 ASP A N 1
ATOM 1751 C CA . ASP A 1 228 ? -5.945 -15.391 17.547 1 96.19 228 ASP A CA 1
ATOM 1752 C C . ASP A 1 228 ? -6.594 -14.039 17.844 1 96.19 228 ASP A C 1
ATOM 1754 O O . ASP A 1 228 ? -6.758 -13.672 19.016 1 96.19 228 ASP A O 1
ATOM 1758 N N . ALA A 1 229 ? -6.938 -13.289 16.797 1 97.94 229 ALA A N 1
ATOM 1759 C CA . ALA A 1 229 ? -7.637 -12.023 16.984 1 97.94 229 ALA A CA 1
ATOM 1760 C C . ALA A 1 229 ? -9.117 -12.25 17.281 1 97.94 229 ALA A C 1
ATOM 1762 O O . ALA A 1 229 ? -9.836 -11.312 17.656 1 97.94 229 ALA A O 1
ATOM 1763 N N . GLY A 1 230 ? -9.625 -13.445 17.031 1 97.69 230 GLY A N 1
ATOM 1764 C CA . GLY A 1 230 ? -10.992 -13.82 17.359 1 97.69 230 GLY A CA 1
ATOM 1765 C C . GLY A 1 230 ? -12 -13.328 16.344 1 97.69 230 GLY A C 1
ATOM 1766 O O . GLY A 1 230 ? -13.18 -13.164 16.656 1 97.69 230 GLY A O 1
ATOM 1767 N N . ILE A 1 231 ? -11.547 -13.078 15.133 1 98.5 231 ILE A N 1
ATOM 1768 C CA . ILE A 1 231 ? -12.461 -12.516 14.148 1 98.5 231 ILE A CA 1
ATOM 1769 C C . ILE A 1 231 ? -13.00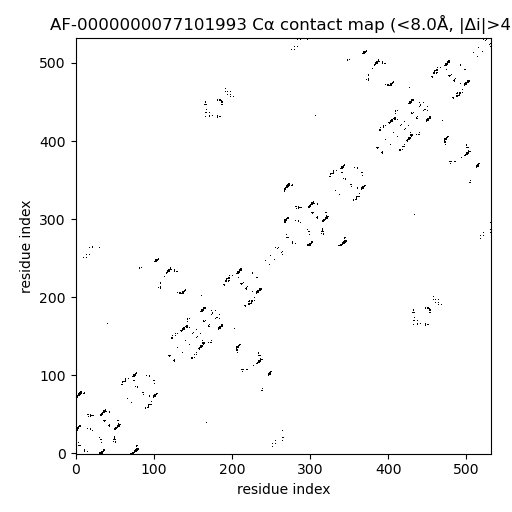8 -13.625 13.258 1 98.5 231 ILE A C 1
ATOM 1771 O O . ILE A 1 231 ? -12.477 -14.734 13.234 1 98.5 231 ILE A O 1
ATOM 1775 N N . SER A 1 232 ? -14.062 -13.344 12.508 1 98.69 232 SER A N 1
ATOM 1776 C CA . SER A 1 232 ? -14.641 -14.281 11.555 1 98.69 232 SER A CA 1
ATOM 1777 C C . SER A 1 232 ? -13.789 -14.367 10.289 1 98.69 232 SER A C 1
ATOM 1779 O O . SER A 1 232 ? -13.188 -13.383 9.867 1 98.69 232 SER A O 1
ATOM 1781 N N . VAL A 1 233 ? -13.734 -15.555 9.742 1 98.5 233 VAL A N 1
ATOM 1782 C CA . VAL A 1 233 ? -13.016 -15.781 8.492 1 98.5 233 VAL A CA 1
ATOM 1783 C C . VAL A 1 233 ? -13.961 -16.391 7.457 1 98.5 233 VAL A C 1
ATOM 1785 O O . VAL A 1 233 ? -14.656 -17.375 7.734 1 98.5 233 VAL A O 1
ATOM 1788 N N . ILE A 1 234 ? -14.039 -15.805 6.324 1 98.38 234 ILE A N 1
ATOM 1789 C CA . ILE A 1 234 ? -14.766 -16.359 5.195 1 98.38 234 ILE A CA 1
ATOM 1790 C C . ILE A 1 234 ? -13.781 -16.844 4.133 1 98.38 234 ILE A C 1
ATOM 1792 O O . ILE A 1 234 ? -13.023 -16.047 3.572 1 98.38 234 ILE A O 1
ATOM 1796 N N . ILE A 1 235 ? -13.805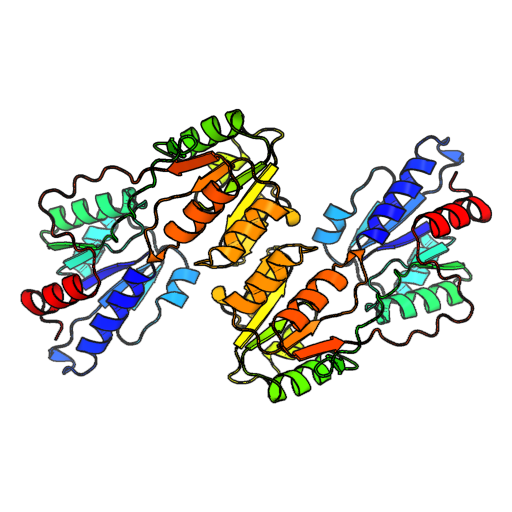 -18.094 3.877 1 96.5 235 ILE A N 1
ATOM 1797 C CA . ILE A 1 235 ? -12.961 -18.688 2.846 1 96.5 235 ILE A CA 1
ATOM 1798 C C . ILE A 1 235 ? -13.758 -18.844 1.552 1 96.5 235 ILE A C 1
ATOM 1800 O O . ILE A 1 235 ? -14.789 -19.516 1.524 1 96.5 235 ILE A O 1
ATOM 1804 N N . ILE A 1 236 ? -13.289 -18.203 0.563 1 94.5 236 ILE A N 1
ATOM 1805 C CA . ILE A 1 236 ? -13.852 -18.469 -0.756 1 94.5 236 ILE A CA 1
ATOM 1806 C C . ILE A 1 236 ? -13.297 -19.781 -1.296 1 94.5 236 ILE A C 1
ATOM 1808 O O . ILE A 1 236 ? -12.086 -19.938 -1.46 1 94.5 236 ILE A O 1
ATOM 1812 N N . ASP A 1 237 ? -14.148 -20.656 -1.587 1 88.88 237 ASP A N 1
ATOM 1813 C CA . ASP A 1 237 ? -13.75 -22 -1.994 1 88.88 237 ASP A CA 1
ATOM 1814 C C . ASP A 1 237 ? -13.18 -22 -3.412 1 88.88 237 ASP A C 1
ATOM 1816 O O . ASP A 1 237 ? -13.609 -21.203 -4.258 1 88.88 237 ASP A O 1
ATOM 1820 N N . LYS A 1 238 ? -12.211 -22.812 -3.553 1 81.81 238 LYS A N 1
ATOM 1821 C CA . LYS A 1 238 ? -11.711 -23.062 -4.902 1 81.81 238 LYS A CA 1
ATOM 1822 C C . LYS A 1 238 ? -12.797 -23.672 -5.781 1 81.81 238 LYS A C 1
ATOM 1824 O O . LYS A 1 238 ? -13.547 -24.547 -5.328 1 81.81 238 LYS A O 1
ATOM 1829 N N . PRO A 1 239 ? -12.938 -23.062 -6.941 1 76.81 239 PRO A N 1
ATOM 1830 C CA . PRO A 1 239 ? -13.914 -23.703 -7.824 1 76.81 239 PRO A CA 1
ATOM 1831 C C . PRO A 1 239 ? -13.609 -25.188 -8.07 1 76.81 239 PRO A C 1
ATOM 1833 O O . PRO A 1 239 ? -12.438 -25.562 -8.18 1 76.81 239 PRO A O 1
ATOM 1836 N N . ALA A 1 240 ? -14.672 -26 -7.949 1 67 240 ALA A N 1
ATOM 1837 C CA . ALA A 1 240 ? -14.547 -27.422 -8.211 1 67 240 ALA A CA 1
ATOM 1838 C C . ALA A 1 240 ? -14.188 -27.688 -9.664 1 67 240 ALA A C 1
ATOM 1840 O O . ALA A 1 240 ? -14.812 -27.141 -10.578 1 67 240 ALA A O 1
ATOM 1841 N N . ALA A 1 241 ? -12.891 -27.969 -9.914 1 69.5 241 ALA A N 1
ATOM 1842 C CA . ALA A 1 241 ? -12.578 -28.375 -11.281 1 69.5 241 ALA A CA 1
ATOM 1843 C C . ALA A 1 241 ? -12.414 -29.891 -11.367 1 69.5 241 ALA A C 1
ATOM 1845 O O . ALA A 1 241 ? -11.875 -30.516 -10.453 1 69.5 241 ALA A O 1
ATOM 1846 N N . ASP A 1 242 ? -13.234 -30.516 -12.305 1 68.94 242 ASP A N 1
ATOM 1847 C CA . ASP A 1 242 ? -12.977 -31.922 -12.578 1 68.94 242 ASP A CA 1
ATOM 1848 C C . ASP A 1 242 ? -11.656 -32.094 -13.32 1 68.94 242 ASP A C 1
ATOM 1850 O O . ASP A 1 242 ? -11.578 -31.875 -14.531 1 68.94 242 ASP A O 1
ATOM 1854 N N . LEU A 1 243 ? -10.656 -32.375 -12.453 1 74.94 243 LEU A N 1
ATOM 1855 C CA . LEU A 1 243 ? -9.336 -32.562 -13.039 1 74.94 243 LEU A CA 1
ATOM 1856 C C . LEU A 1 243 ? -9.055 -34.031 -13.273 1 74.94 243 LEU A C 1
ATOM 1858 O O . LEU A 1 243 ? -7.906 -34.438 -13.492 1 74.94 243 LEU A O 1
ATOM 1862 N N . SER A 1 244 ? -10.258 -34.719 -13.305 1 76.12 244 SER A N 1
ATOM 1863 C CA . SER A 1 244 ? -10.117 -36.156 -13.531 1 76.12 244 SER A CA 1
ATOM 1864 C C . SER A 1 244 ? -9.531 -36.438 -14.906 1 76.12 244 SER A C 1
ATOM 1866 O O . SER A 1 244 ? -9.938 -35.812 -15.898 1 76.12 244 SER A O 1
ATOM 1868 N N . GLY A 1 245 ? -8.484 -37.25 -15 1 78.94 245 GLY A N 1
ATOM 1869 C CA . GLY A 1 245 ? -7.914 -37.688 -16.266 1 78.94 245 GLY A CA 1
ATOM 1870 C C . GLY A 1 245 ? -6.695 -36.875 -16.672 1 78.94 245 GLY A C 1
ATOM 1871 O O . GLY A 1 245 ? -6.051 -37.188 -17.672 1 78.94 245 GLY A O 1
ATOM 1872 N N . PHE A 1 246 ? -6.449 -35.781 -15.938 1 87.38 246 PHE A N 1
ATOM 1873 C CA . PHE A 1 246 ? -5.262 -35 -16.25 1 87.38 246 PHE A CA 1
ATOM 1874 C C . PHE A 1 246 ? -4.207 -35.156 -15.164 1 87.38 246 PHE A C 1
ATOM 1876 O O . PHE A 1 246 ? -4.535 -35.281 -13.984 1 87.38 246 PHE A O 1
ATOM 1883 N N . PRO A 1 247 ? -2.912 -35.188 -15.586 1 90.69 247 PRO A N 1
ATOM 1884 C CA . PRO A 1 247 ? -1.874 -35.156 -14.547 1 90.69 247 PRO A CA 1
ATOM 1885 C C . PRO A 1 247 ? -1.884 -33.844 -13.734 1 90.69 247 PRO A C 1
ATOM 1887 O O . PRO A 1 247 ? -1.914 -32.75 -14.305 1 90.69 247 PRO A O 1
ATOM 1890 N N . VAL A 1 248 ? -1.949 -34.062 -12.445 1 90.94 248 VAL A N 1
ATOM 1891 C CA . VAL A 1 248 ? -1.933 -32.938 -11.523 1 90.94 248 VAL A CA 1
ATOM 1892 C C . VAL A 1 248 ? -0.759 -33.062 -10.555 1 90.94 248 VAL A C 1
ATOM 1894 O O . VAL A 1 248 ? -0.545 -34.125 -9.977 1 90.94 248 VAL A O 1
ATOM 1897 N N . PHE A 1 249 ? 0.047 -32 -10.43 1 91.38 249 PHE A N 1
ATOM 1898 C CA . PHE A 1 249 ? 1.207 -32.031 -9.547 1 91.38 249 PHE A CA 1
ATOM 1899 C C . PHE A 1 249 ? 1.094 -30.922 -8.492 1 91.38 249 PHE A C 1
ATOM 1901 O O . PHE A 1 249 ? 0.553 -29.844 -8.773 1 91.38 249 PHE A O 1
ATOM 1908 N N . SER A 1 250 ? 1.688 -31.156 -7.273 1 88.69 250 SER A N 1
ATOM 1909 C CA . SER A 1 250 ? 1.535 -30.188 -6.188 1 88.69 250 SER A CA 1
ATOM 1910 C C . SER A 1 250 ? 2.889 -29.688 -5.707 1 88.69 250 SER A C 1
ATOM 1912 O O . SER A 1 250 ? 2.957 -28.781 -4.871 1 88.69 250 SER A O 1
ATOM 1914 N N . THR A 1 251 ? 3.965 -30.219 -6.125 1 89.19 251 THR A N 1
ATOM 1915 C CA . THR A 1 251 ? 5.297 -29.734 -5.793 1 89.19 251 THR A CA 1
ATOM 1916 C C . THR A 1 251 ? 6.082 -29.406 -7.059 1 89.19 251 THR A C 1
ATOM 1918 O O . THR A 1 251 ? 5.922 -30.062 -8.086 1 89.19 251 THR A O 1
ATOM 1921 N N . GLN A 1 252 ? 6.918 -28.469 -6.93 1 92.94 252 GLN A N 1
ATOM 1922 C CA . GLN A 1 252 ? 7.734 -28.094 -8.078 1 92.94 252 GLN A CA 1
ATOM 1923 C C . GLN A 1 252 ? 8.617 -29.25 -8.523 1 92.94 252 GLN A C 1
ATOM 1925 O O . GLN A 1 252 ? 8.781 -29.5 -9.719 1 92.94 252 GLN A O 1
ATOM 1930 N N . GLN A 1 253 ? 9.102 -29.984 -7.551 1 93.19 253 GLN A N 1
ATOM 1931 C CA . GLN A 1 253 ? 10 -31.094 -7.867 1 93.19 253 GLN A CA 1
ATOM 1932 C C . GLN A 1 253 ? 9.289 -32.156 -8.695 1 93.19 253 GLN A C 1
ATOM 1934 O O . GLN A 1 253 ? 9.836 -32.656 -9.68 1 93.19 253 GLN A O 1
ATOM 1939 N N . ASP A 1 254 ? 8.047 -32.469 -8.344 1 92.69 254 ASP A N 1
ATOM 1940 C CA . ASP A 1 254 ? 7.297 -33.5 -9.039 1 92.69 254 ASP A CA 1
ATOM 1941 C C . ASP A 1 254 ? 7.047 -33.125 -10.5 1 92.69 254 ASP A C 1
ATOM 1943 O O . ASP A 1 254 ? 7.164 -33.938 -11.398 1 92.69 254 ASP A O 1
ATOM 1947 N N . ILE A 1 255 ? 6.711 -31.828 -10.688 1 93.88 255 ILE A N 1
ATOM 1948 C CA . ILE A 1 255 ? 6.402 -31.406 -12.047 1 93.88 255 ILE A CA 1
ATOM 1949 C C . ILE A 1 255 ? 7.688 -31.344 -12.867 1 93.88 255 ILE A C 1
ATOM 1951 O O . ILE A 1 255 ? 7.691 -31.656 -14.062 1 93.88 255 ILE A O 1
ATOM 1955 N N . LEU A 1 256 ? 8.797 -30.922 -12.258 1 95.25 256 LEU A N 1
ATOM 1956 C CA . LEU A 1 256 ? 10.07 -30.875 -12.961 1 95.25 256 LEU A CA 1
ATOM 1957 C C . LEU A 1 256 ? 10.523 -32.281 -13.359 1 95.25 256 LEU A C 1
ATOM 1959 O O . LEU A 1 256 ? 11.023 -32.469 -14.469 1 95.25 256 LEU A O 1
ATOM 1963 N N . ASP A 1 257 ? 10.367 -33.281 -12.484 1 93.44 257 ASP A N 1
ATOM 1964 C CA . ASP A 1 257 ? 10.688 -34.656 -12.781 1 93.44 257 ASP A CA 1
ATOM 1965 C C . ASP A 1 257 ? 9.836 -35.188 -13.938 1 93.44 257 ASP A C 1
ATOM 1967 O O . ASP A 1 257 ? 10.344 -35.875 -14.828 1 93.44 257 ASP A O 1
ATOM 1971 N N . TYR A 1 258 ? 8.578 -34.906 -13.945 1 93.31 258 TYR A N 1
ATOM 1972 C CA . TYR A 1 258 ? 7.656 -35.312 -15 1 93.31 258 TYR A CA 1
ATOM 1973 C C . TYR A 1 258 ? 8.07 -34.719 -16.344 1 93.31 258 TYR A C 1
ATOM 1975 O O . TYR A 1 258 ? 8.07 -35.438 -17.359 1 93.31 258 TYR A O 1
ATOM 1983 N N . MET A 1 259 ? 8.445 -33.406 -16.312 1 94.38 259 MET A N 1
ATOM 1984 C CA . MET A 1 259 ? 8.859 -32.719 -17.531 1 94.38 259 MET A CA 1
ATOM 1985 C C . MET A 1 259 ? 10.156 -33.281 -18.078 1 94.38 259 MET A C 1
ATOM 1987 O O . MET A 1 259 ? 10.352 -33.344 -19.281 1 94.38 259 MET A O 1
ATOM 1991 N N . GLU A 1 260 ? 10.977 -33.688 -17.188 1 92.12 260 GLU A N 1
ATOM 1992 C CA . GLU A 1 260 ? 12.211 -34.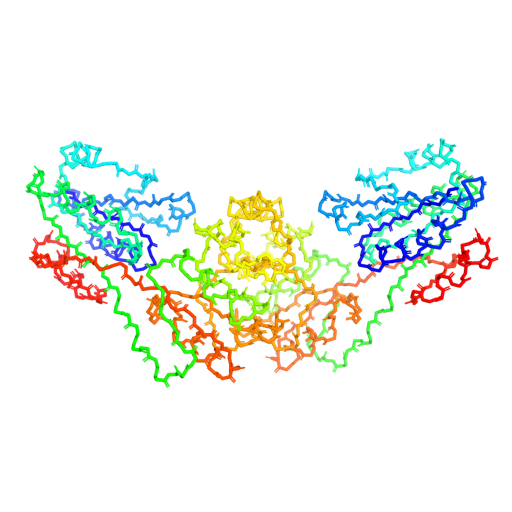375 -17.562 1 92.12 260 GLU A CA 1
ATOM 1993 C C . GLU A 1 260 ? 11.938 -35.719 -18.188 1 92.12 260 GLU A C 1
ATOM 1995 O O . GLU A 1 260 ? 12.461 -36.062 -19.266 1 92.12 260 GLU A O 1
ATOM 2000 N N . GLU A 1 261 ? 11.117 -36.5 -17.594 1 90.69 261 GLU A N 1
ATOM 2001 C CA . GLU A 1 261 ? 10.852 -37.875 -17.984 1 90.69 261 GLU A CA 1
ATOM 2002 C C . GLU A 1 261 ? 10.07 -37.938 -19.297 1 90.69 261 GLU A C 1
ATOM 2004 O O . GLU A 1 261 ? 10.367 -38.75 -20.156 1 90.69 261 GLU A O 1
ATOM 2009 N N . TYR A 1 262 ? 9.133 -37 -19.469 1 91.06 262 TYR A N 1
ATOM 2010 C CA . TYR A 1 262 ? 8.172 -37.219 -20.547 1 91.06 262 TYR A CA 1
ATOM 2011 C C . TYR A 1 262 ? 8.375 -36.188 -21.656 1 91.06 262 TYR A C 1
ATOM 2013 O O . TYR A 1 262 ? 7.914 -36.406 -22.797 1 91.06 262 TYR A O 1
ATOM 2021 N N . TYR A 1 263 ? 9.141 -35.062 -21.375 1 91.56 263 TYR A N 1
ATOM 2022 C CA . TYR A 1 263 ? 9.219 -34.031 -22.406 1 91.56 263 TYR A CA 1
ATOM 2023 C C . TYR A 1 263 ? 10.664 -33.562 -22.609 1 91.56 263 TYR A C 1
ATOM 2025 O O . TYR A 1 263 ? 10.922 -32.594 -23.328 1 91.56 263 TYR A O 1
ATOM 2033 N N . GLY A 1 264 ? 11.625 -34.188 -21.859 1 86.75 264 GLY A N 1
ATOM 2034 C CA . GLY A 1 264 ? 13.039 -34.031 -22.156 1 86.75 264 GLY A CA 1
ATOM 2035 C C . GLY A 1 264 ? 13.656 -32.812 -21.547 1 86.75 264 GLY A C 1
ATOM 2036 O O . GLY A 1 264 ? 14.664 -32.281 -22.047 1 86.75 264 GLY A O 1
ATOM 2037 N N . PHE A 1 265 ? 13 -32.188 -20.578 1 89.38 265 PHE A N 1
ATOM 2038 C CA . PHE A 1 265 ? 13.594 -31.078 -19.859 1 89.38 265 PHE A CA 1
ATOM 2039 C C . PHE A 1 265 ? 14.594 -31.578 -18.812 1 89.38 265 PHE A C 1
ATOM 2041 O O . PHE A 1 265 ? 14.234 -31.812 -17.656 1 89.38 265 PHE A O 1
ATOM 2048 N N . HIS A 1 266 ? 15.914 -31.719 -19.281 1 84.06 266 HIS A N 1
ATOM 2049 C CA . HIS A 1 266 ? 16.953 -32.281 -18.438 1 84.06 266 HIS A CA 1
ATOM 2050 C C . HIS A 1 266 ? 17.812 -31.203 -17.797 1 84.06 266 HIS A C 1
ATOM 2052 O O . HIS A 1 266 ? 18 -30.125 -18.391 1 84.06 266 HIS A O 1
ATOM 2058 N N . MET B 1 1 ? -11.672 37.125 4.305 1 92.94 1 MET B N 1
ATOM 2059 C CA . MET B 1 1 ? -11.359 35.75 3.953 1 92.94 1 MET B CA 1
ATOM 2060 C C . MET B 1 1 ? -10.008 35.344 4.535 1 92.94 1 MET B C 1
ATOM 2062 O O . MET B 1 1 ? -9.109 36.156 4.676 1 92.94 1 MET B O 1
ATOM 2066 N N . ILE B 1 2 ? -9.922 34.094 4.945 1 96.25 2 ILE B N 1
ATOM 2067 C CA . ILE B 1 2 ? -8.617 33.594 5.352 1 96.25 2 ILE B CA 1
ATOM 2068 C C . ILE B 1 2 ? -8.156 32.5 4.398 1 96.25 2 ILE B C 1
ATOM 2070 O O . ILE B 1 2 ? -8.977 31.891 3.705 1 96.25 2 ILE B O 1
ATOM 2074 N N . TRP B 1 3 ? -6.836 32.312 4.336 1 97.81 3 TRP B N 1
ATOM 2075 C CA . TRP B 1 3 ? -6.199 31.312 3.494 1 97.81 3 TRP B CA 1
ATOM 2076 C C . TRP B 1 3 ? -5.434 30.297 4.34 1 97.81 3 TRP B C 1
ATOM 2078 O O . TRP B 1 3 ? -4.508 30.672 5.066 1 97.81 3 TRP B O 1
ATOM 2088 N N . ILE B 1 4 ? -5.902 29.109 4.27 1 97.75 4 ILE B N 1
ATOM 2089 C CA . ILE B 1 4 ? -5.219 28.031 4.973 1 97.75 4 ILE B CA 1
ATOM 2090 C C . ILE B 1 4 ? -4.391 27.219 3.979 1 97.75 4 ILE B C 1
ATOM 2092 O O . ILE B 1 4 ? -4.934 26.656 3.025 1 97.75 4 ILE B O 1
ATOM 2096 N N . ILE B 1 5 ? -3.078 27.234 4.168 1 96.31 5 ILE B N 1
ATOM 2097 C CA . ILE B 1 5 ? -2.213 26.312 3.441 1 96.31 5 ILE B CA 1
ATOM 2098 C C . ILE B 1 5 ? -2.137 24.984 4.188 1 96.31 5 ILE B C 1
ATOM 2100 O O . ILE B 1 5 ? -1.533 24.891 5.258 1 96.31 5 ILE B O 1
ATOM 2104 N N . SER B 1 6 ? -2.795 23.969 3.594 1 92.69 6 SER B N 1
ATOM 2105 C CA . SER B 1 6 ? -2.92 22.719 4.328 1 92.69 6 SER B CA 1
ATOM 2106 C C . SER B 1 6 ? -2.111 21.609 3.666 1 92.69 6 SER B C 1
ATOM 2108 O O . SER B 1 6 ? -2.09 21.5 2.438 1 92.69 6 SER B O 1
ATOM 2110 N N . GLY B 1 7 ? -1.395 20.906 4.395 1 82 7 GLY B N 1
ATOM 2111 C CA . GLY B 1 7 ? -0.649 19.734 3.961 1 82 7 GLY B CA 1
ATOM 2112 C C . GLY B 1 7 ? -0.651 18.625 4.984 1 82 7 GLY B C 1
ATOM 2113 O O . GLY B 1 7 ? 0.052 17.625 4.82 1 82 7 GLY B O 1
ATOM 2114 N N . THR B 1 8 ? -1.371 18.781 6.066 1 81.69 8 THR B N 1
ATOM 2115 C CA . THR B 1 8 ? -1.414 17.828 7.176 1 81.69 8 THR B CA 1
ATOM 2116 C C . THR B 1 8 ? -2.855 17.547 7.594 1 81.69 8 THR B C 1
ATOM 2118 O O . THR B 1 8 ? -3.773 18.266 7.184 1 81.69 8 THR B O 1
ATOM 2121 N N . GLN B 1 9 ? -2.98 16.531 8.375 1 86.25 9 GLN B N 1
ATOM 2122 C CA . GLN B 1 9 ? -4.289 16.266 8.969 1 86.25 9 GLN B CA 1
ATOM 2123 C C . GLN B 1 9 ? -4.734 17.422 9.859 1 86.25 9 GLN B C 1
ATOM 2125 O O . GLN B 1 9 ? -5.902 17.812 9.836 1 86.25 9 GLN B O 1
ATOM 2130 N N . ASP B 1 10 ? -3.832 17.984 10.547 1 89.5 10 ASP B N 1
ATOM 2131 C CA . ASP B 1 10 ? -4.152 19.109 11.414 1 89.5 10 ASP B CA 1
ATOM 2132 C C . ASP B 1 10 ? -4.699 20.297 10.617 1 89.5 10 ASP B C 1
ATOM 2134 O O . ASP B 1 10 ? -5.695 20.906 11 1 89.5 10 ASP B O 1
ATOM 2138 N N . GLY B 1 11 ? -4.004 20.578 9.516 1 92.5 11 GLY B N 1
ATOM 2139 C CA . GLY B 1 11 ? -4.465 21.672 8.68 1 92.5 11 GLY B CA 1
ATOM 2140 C C . GLY B 1 11 ? -5.895 21.5 8.203 1 92.5 11 GLY B C 1
ATOM 2141 O O . GLY B 1 11 ? -6.688 22.453 8.258 1 92.5 11 GLY B O 1
ATOM 2142 N N . ARG B 1 12 ? -6.238 20.328 7.82 1 93.38 12 ARG B N 1
ATOM 2143 C CA . ARG B 1 12 ? -7.586 20.016 7.348 1 93.38 12 ARG B CA 1
ATOM 2144 C C . ARG B 1 12 ? -8.602 20.141 8.477 1 93.38 12 ARG B C 1
ATOM 2146 O O . ARG B 1 12 ? -9.68 20.703 8.297 1 93.38 12 ARG B O 1
ATOM 2153 N N . GLU B 1 13 ? -8.25 19.609 9.633 1 94.19 13 GLU B N 1
ATOM 2154 C CA . GLU B 1 13 ? -9.156 19.609 10.773 1 94.19 13 GLU B CA 1
ATOM 2155 C C . GLU B 1 13 ? -9.391 21.016 11.305 1 94.19 13 GLU B C 1
ATOM 2157 O O . GLU B 1 13 ? -10.516 21.375 11.648 1 94.19 13 GLU B O 1
ATOM 2162 N N . ILE B 1 14 ? -8.328 21.766 11.32 1 95.12 14 ILE B N 1
ATOM 2163 C CA . ILE B 1 14 ? -8.445 23.156 11.742 1 95.12 14 ILE B CA 1
ATOM 2164 C C . ILE B 1 14 ? -9.367 23.906 10.789 1 95.12 14 ILE B C 1
ATOM 2166 O O . ILE B 1 14 ? -10.266 24.641 11.227 1 95.12 14 ILE B O 1
ATOM 2170 N N . GLY B 1 15 ? -9.164 23.719 9.469 1 96.44 15 GLY B N 1
ATOM 2171 C CA . GLY B 1 15 ? -10.031 24.344 8.484 1 96.44 15 GLY B CA 1
ATOM 2172 C C . GLY B 1 15 ? -11.492 23.969 8.656 1 96.44 15 GLY B C 1
ATOM 2173 O O . GLY B 1 15 ? -12.367 24.844 8.617 1 96.44 15 GLY B O 1
ATOM 2174 N N . ALA B 1 16 ? -11.719 22.703 8.914 1 95.88 16 ALA B N 1
ATOM 2175 C CA . ALA B 1 16 ? -13.086 22.219 9.086 1 95.88 16 ALA B CA 1
ATOM 2176 C C . ALA B 1 16 ? -13.734 22.828 10.32 1 95.88 16 ALA B C 1
ATOM 2178 O O . ALA B 1 16 ? -14.883 23.266 10.281 1 95.88 16 ALA B O 1
ATOM 2179 N N . LYS B 1 17 ? -12.984 22.859 11.414 1 95.81 17 LYS B N 1
ATOM 2180 C CA . LYS B 1 17 ? -13.508 23.406 12.656 1 95.81 17 LYS B CA 1
ATOM 2181 C C . LYS B 1 17 ? -13.828 24.891 12.516 1 95.81 17 LYS B C 1
ATOM 2183 O O . LYS B 1 17 ? -14.844 25.359 13.023 1 95.81 17 LYS B O 1
ATOM 2188 N N . LEU B 1 18 ? -13.016 25.625 11.828 1 95.81 18 LEU B N 1
ATOM 2189 C CA . LEU B 1 18 ? -13.258 27.047 11.594 1 95.81 18 LEU B CA 1
ATOM 2190 C C . LEU B 1 18 ? -14.477 27.25 10.703 1 95.81 18 LEU B C 1
ATOM 2192 O O . LEU B 1 18 ? -15.297 28.125 10.961 1 95.81 18 LEU B O 1
ATOM 2196 N N . ALA B 1 19 ? -14.594 26.391 9.664 1 95.44 19 ALA B N 1
ATOM 2197 C CA . ALA B 1 19 ? -15.734 26.469 8.766 1 95.44 19 ALA B CA 1
ATOM 2198 C C . ALA B 1 19 ? -17.047 26.203 9.508 1 95.44 19 ALA B C 1
ATOM 2200 O O . ALA B 1 19 ? -18.047 26.891 9.281 1 95.44 19 ALA B O 1
ATOM 2201 N N . ASP B 1 20 ? -16.984 25.266 10.359 1 94.62 20 ASP B N 1
ATOM 2202 C CA . ASP B 1 20 ? -18.172 24.906 11.141 1 94.62 20 ASP B CA 1
ATOM 2203 C C . ASP B 1 20 ? -18.609 26.078 12.023 1 94.62 20 ASP B C 1
ATOM 2205 O O . ASP B 1 20 ? -19.812 26.25 12.266 1 94.62 20 ASP B O 1
ATOM 2209 N N . ARG B 1 21 ? -17.688 26.844 12.516 1 92.5 21 ARG B N 1
ATOM 2210 C CA . ARG B 1 21 ? -18 27.984 13.367 1 92.5 21 ARG B CA 1
ATOM 2211 C C . ARG B 1 21 ? -18.656 29.109 12.555 1 92.5 21 ARG B C 1
ATOM 2213 O O . ARG B 1 21 ? -19.391 29.922 13.102 1 92.5 21 ARG B O 1
ATOM 2220 N N . GLU B 1 22 ? -18.406 29.094 11.266 1 91.81 22 GLU B N 1
ATOM 2221 C CA . GLU B 1 22 ? -18.891 30.172 10.414 1 91.81 22 GLU B CA 1
ATOM 2222 C C . GLU B 1 22 ? -20.25 29.828 9.805 1 91.81 22 GLU B C 1
ATOM 2224 O O . GLU B 1 22 ? -21.031 30.734 9.5 1 91.81 22 GLU B O 1
ATOM 2229 N N . ILE B 1 23 ? -20.453 28.547 9.68 1 86 23 ILE B N 1
ATOM 2230 C CA . ILE B 1 23 ? -21.609 28.078 8.914 1 86 23 ILE B CA 1
ATOM 2231 C C . ILE B 1 23 ? -22.891 28.594 9.555 1 86 23 ILE B C 1
ATOM 2233 O O . ILE B 1 23 ? -23.875 28.844 8.859 1 86 23 ILE B O 1
ATOM 2237 N N . ASN B 1 24 ? -22.938 28.797 10.828 1 82.06 24 ASN B N 1
ATOM 2238 C CA . ASN B 1 24 ? -24.172 29.188 11.508 1 82.06 24 ASN B CA 1
ATOM 2239 C C . ASN B 1 24 ? -24.328 30.703 11.539 1 82.06 24 ASN B C 1
ATOM 2241 O O . ASN B 1 24 ? -25.359 31.219 11.992 1 82.06 24 ASN B O 1
ATOM 2245 N N . LYS B 1 25 ? -23.375 31.406 11.039 1 88.5 25 LYS B N 1
ATOM 2246 C CA . LYS B 1 25 ? -23.453 32.875 10.992 1 88.5 25 LYS B CA 1
ATOM 2247 C C . LYS B 1 25 ? -24.234 33.344 9.773 1 88.5 25 LYS B C 1
ATOM 2249 O O . LYS B 1 25 ? -24.438 32.594 8.82 1 88.5 25 LYS B O 1
ATOM 2254 N N . SER B 1 26 ? -24.781 34.531 9.914 1 86.56 26 SER B N 1
ATOM 2255 C CA . SER B 1 26 ? -25.422 35.156 8.766 1 86.56 26 SER B CA 1
ATOM 2256 C C . SER B 1 26 ? -24.438 35.344 7.613 1 86.56 26 SER B C 1
ATOM 2258 O O . SER B 1 26 ? -23.25 35.531 7.836 1 86.56 26 SER B O 1
ATOM 2260 N N . PRO B 1 27 ? -24.906 35.188 6.422 1 82.25 27 PRO B N 1
ATOM 2261 C CA . PRO B 1 27 ? -24.047 35.25 5.242 1 82.25 27 PRO B CA 1
ATOM 2262 C C . PRO B 1 27 ? -23.156 36.5 5.227 1 82.25 27 PRO B C 1
ATOM 2264 O O . PRO B 1 27 ? -22.016 36.438 4.797 1 82.25 27 PRO B O 1
ATOM 2267 N N . GLU B 1 28 ? -23.797 37.594 5.805 1 80.62 28 GLU B N 1
ATOM 2268 C CA . GLU B 1 28 ? -23.094 38.875 5.773 1 80.62 28 GLU B CA 1
ATOM 2269 C C . GLU B 1 28 ? -21.953 38.906 6.781 1 80.62 28 GLU B C 1
ATOM 2271 O O . GLU B 1 28 ? -21.016 39.719 6.664 1 80.62 28 GLU B O 1
ATOM 2276 N N . LYS B 1 29 ? -21.953 38.031 7.758 1 82.44 29 LYS B N 1
ATOM 2277 C CA . LYS B 1 29 ? -20.969 38 8.836 1 82.44 29 LYS B CA 1
ATOM 2278 C C . LYS B 1 29 ? -20 36.812 8.68 1 82.44 29 LYS B C 1
ATOM 2280 O O . LYS B 1 29 ? -19.031 36.719 9.43 1 82.44 29 LYS B O 1
ATOM 2285 N N . ARG B 1 30 ? -20.188 36.031 7.664 1 88.38 30 ARG B N 1
ATOM 2286 C CA . ARG B 1 30 ? -19.406 34.812 7.508 1 88.38 30 ARG B CA 1
ATOM 2287 C C . ARG B 1 30 ? -18.047 35.125 6.902 1 88.38 30 ARG B C 1
ATOM 2289 O O . ARG B 1 30 ? -17.938 35.906 5.969 1 88.38 30 ARG B O 1
ATOM 2296 N N . GLN B 1 31 ? -17.172 34.562 7.504 1 89.56 31 GLN B N 1
ATOM 2297 C CA . GLN B 1 31 ? -15.836 34.594 6.922 1 89.56 31 GLN B CA 1
ATOM 2298 C C . GLN B 1 31 ? -15.602 33.406 5.988 1 89.56 31 GLN B C 1
ATOM 2300 O O . GLN B 1 31 ? -15.961 32.281 6.312 1 89.56 31 GLN B O 1
ATOM 2305 N N . GLU B 1 32 ? -15.062 33.688 4.863 1 92.88 32 GLU B N 1
ATOM 2306 C CA . GLU B 1 32 ? -14.781 32.656 3.883 1 92.88 32 GLU B CA 1
ATOM 2307 C C . GLU B 1 32 ? -13.398 32.031 4.109 1 92.88 32 GLU B C 1
ATOM 2309 O O . GLU B 1 32 ? -12.508 32.688 4.652 1 92.88 32 GLU B O 1
ATOM 2314 N N . ILE B 1 33 ? -13.305 30.812 3.795 1 96.44 33 ILE B N 1
ATOM 2315 C CA . ILE B 1 33 ? -12.047 30.094 3.963 1 96.44 33 ILE B CA 1
ATOM 2316 C C . ILE B 1 33 ? -11.594 29.516 2.623 1 96.44 33 ILE B C 1
ATOM 2318 O O . ILE B 1 33 ? -12.328 28.75 1.991 1 96.44 33 ILE B O 1
ATOM 2322 N N . LEU B 1 34 ? -10.398 29.953 2.201 1 97.38 34 LEU B N 1
ATOM 2323 C CA . LEU B 1 34 ? -9.664 29.297 1.122 1 97.38 34 LEU B CA 1
ATOM 2324 C C . LEU B 1 34 ? -8.641 28.312 1.676 1 97.38 34 LEU B C 1
ATOM 2326 O O . LEU B 1 34 ? -7.898 28.641 2.604 1 97.38 34 LEU B O 1
ATOM 2330 N N . MET B 1 35 ? -8.695 27.094 1.179 1 97.69 35 MET B N 1
ATOM 2331 C CA . MET B 1 35 ? -7.668 26.125 1.545 1 97.69 35 MET B CA 1
ATOM 2332 C C . MET B 1 35 ? -6.934 25.625 0.308 1 97.69 35 MET B C 1
ATOM 2334 O O . MET B 1 35 ? -7.562 25.266 -0.69 1 97.69 35 MET B O 1
ATOM 2338 N N . THR B 1 36 ? -5.594 25.703 0.355 1 96.5 36 THR B N 1
ATOM 2339 C CA . THR B 1 36 ? -4.812 25.172 -0.758 1 96.5 36 THR B CA 1
ATOM 2340 C C . THR B 1 36 ? -4.039 23.922 -0.334 1 96.5 36 THR B C 1
ATOM 2342 O O . THR B 1 36 ? -3.541 23.844 0.79 1 96.5 36 THR B O 1
ATOM 2345 N N . VAL B 1 37 ? -4.035 22.922 -1.186 1 93.56 37 VAL B N 1
ATOM 2346 C CA . VAL B 1 37 ? -3.289 21.672 -1.034 1 93.56 37 VAL B CA 1
ATOM 2347 C C . VAL B 1 37 ? -2.459 21.406 -2.289 1 93.56 37 VAL B C 1
ATOM 2349 O O . VAL B 1 37 ? -2.621 22.094 -3.301 1 93.56 37 VAL B O 1
ATOM 2352 N N . VAL B 1 38 ? -1.554 20.438 -2.23 1 88.44 38 VAL B N 1
ATOM 2353 C CA . VAL B 1 38 ? -0.611 20.297 -3.334 1 88.44 38 VAL B CA 1
ATOM 2354 C C . VAL B 1 38 ? -1.033 19.125 -4.227 1 88.44 38 VAL B C 1
ATOM 2356 O O . VAL B 1 38 ? -0.451 18.906 -5.293 1 88.44 38 VAL B O 1
ATOM 2359 N N . SER B 1 39 ? -2.025 18.359 -3.797 1 86.19 39 SER B N 1
ATOM 2360 C CA . SER B 1 39 ? -2.414 17.203 -4.586 1 86.19 39 SER B CA 1
ATOM 2361 C C . SER B 1 39 ? -3.932 17.062 -4.66 1 86.19 39 SER B C 1
ATOM 2363 O O . SER B 1 39 ? -4.648 17.578 -3.797 1 86.19 39 SER B O 1
ATOM 2365 N N . GLN B 1 40 ? -4.398 16.422 -5.734 1 84.5 40 GLN B N 1
ATOM 2366 C CA . GLN B 1 40 ? -5.824 16.141 -5.875 1 84.5 40 GLN B CA 1
ATOM 2367 C C . GLN B 1 40 ? -6.336 15.273 -4.73 1 84.5 40 GLN B C 1
ATOM 2369 O O . GLN B 1 40 ? -7.461 15.453 -4.258 1 84.5 40 GLN B O 1
ATOM 2374 N N . TYR B 1 41 ? -5.523 14.406 -4.277 1 83.69 41 TYR B N 1
ATOM 2375 C CA . TYR B 1 41 ? -5.91 13.594 -3.131 1 83.69 41 TYR B CA 1
ATOM 2376 C C . TYR B 1 41 ? -6.07 14.445 -1.88 1 83.69 41 TYR B C 1
ATOM 2378 O O . TYR B 1 41 ? -7.016 14.258 -1.11 1 83.69 41 TYR B O 1
ATOM 2386 N N . GLY B 1 42 ? -5.129 15.273 -1.732 1 87.06 42 GLY B N 1
ATOM 2387 C CA . GLY B 1 42 ? -5.266 16.219 -0.632 1 87.06 42 GLY B CA 1
ATOM 2388 C C . GLY B 1 42 ? -6.555 17.016 -0.683 1 87.06 42 GLY B C 1
ATOM 2389 O O . GLY B 1 42 ? -7.168 17.281 0.353 1 87.06 42 GLY B O 1
ATOM 2390 N N . LYS B 1 43 ? -6.961 17.391 -1.904 1 89.38 43 LYS B N 1
ATOM 2391 C CA . LYS B 1 43 ? -8.203 18.141 -2.082 1 89.38 43 LYS B CA 1
ATOM 2392 C C . LYS B 1 43 ? -9.406 17.328 -1.617 1 89.38 43 LYS B C 1
ATOM 2394 O O . LYS B 1 43 ? -10.297 17.859 -0.943 1 89.38 43 LYS B O 1
ATOM 2399 N N . VAL B 1 44 ? -9.398 16.141 -1.95 1 86.56 44 VAL B N 1
ATOM 2400 C CA . VAL B 1 44 ? -10.492 15.242 -1.568 1 86.56 44 VAL B CA 1
ATOM 2401 C C . VAL B 1 44 ? -10.547 15.117 -0.048 1 86.56 44 VAL B C 1
ATOM 2403 O O . VAL B 1 44 ? -11.625 15.195 0.548 1 86.56 44 VAL B O 1
ATOM 2406 N N . LEU B 1 45 ? -9.43 14.969 0.567 1 87.38 45 LEU B N 1
ATOM 2407 C CA . LEU B 1 45 ? -9.367 14.82 2.018 1 87.38 45 LEU B CA 1
ATOM 2408 C C . LEU B 1 45 ? -9.797 16.109 2.717 1 87.38 45 LEU B C 1
ATOM 2410 O O . LEU B 1 45 ? -10.367 16.062 3.812 1 87.38 45 LEU B O 1
ATOM 2414 N N . ALA B 1 46 ? -9.555 17.156 2.057 1 91.69 46 ALA B N 1
ATOM 2415 C CA . ALA B 1 46 ? -9.75 18.469 2.684 1 91.69 46 ALA B CA 1
ATOM 2416 C C . ALA B 1 46 ? -11.164 18.984 2.438 1 91.69 46 ALA B C 1
ATOM 2418 O O . ALA B 1 46 ? -11.57 19.984 3.023 1 91.69 46 ALA B O 1
ATOM 2419 N N . ALA B 1 47 ? -11.945 18.328 1.61 1 91.88 47 ALA B N 1
ATOM 2420 C CA . ALA B 1 47 ? -13.281 18.797 1.252 1 91.88 47 ALA B CA 1
ATOM 2421 C C . ALA B 1 47 ? -14.164 18.922 2.488 1 91.88 47 ALA B C 1
ATOM 2423 O O . ALA B 1 47 ? -14.258 18 3.297 1 91.88 47 ALA B O 1
ATOM 2424 N N . HIS B 1 48 ? -14.75 20.062 2.67 1 93.12 48 HIS B N 1
ATOM 2425 C CA . HIS B 1 48 ? -15.625 20.406 3.789 1 93.12 48 HIS B CA 1
ATOM 2426 C C . HIS B 1 48 ? -16.531 21.578 3.447 1 93.12 48 HIS B C 1
ATOM 2428 O O . HIS B 1 48 ? -16.109 22.516 2.768 1 93.12 48 HIS B O 1
ATOM 2434 N N . LYS B 1 49 ? -17.844 21.484 3.877 1 92.06 49 LYS B N 1
ATOM 2435 C CA . LYS B 1 49 ? -18.766 22.609 3.66 1 92.06 49 LYS B CA 1
ATOM 2436 C C . LYS B 1 49 ? -18.188 23.906 4.223 1 92.06 49 LYS B C 1
ATOM 2438 O O . LYS B 1 49 ? -17.703 23.938 5.359 1 92.06 49 LYS B O 1
ATOM 2443 N N . GLY B 1 50 ? -18.141 24.953 3.373 1 92.88 50 GLY B N 1
ATOM 2444 C CA . GLY B 1 50 ? -17.672 26.25 3.822 1 92.88 50 GLY B CA 1
ATOM 2445 C C . GLY B 1 50 ? -16.219 26.5 3.516 1 92.88 50 GLY B C 1
ATOM 2446 O O . GLY B 1 50 ? -15.664 27.547 3.863 1 92.88 50 GLY B O 1
ATOM 2447 N N . ILE B 1 51 ? -15.547 25.516 2.934 1 95.5 51 ILE B N 1
ATOM 2448 C CA . ILE B 1 51 ? -14.148 25.688 2.561 1 95.5 51 ILE B CA 1
ATOM 2449 C C . ILE B 1 51 ? -14 25.594 1.042 1 95.5 51 ILE B C 1
ATOM 2451 O O . ILE B 1 51 ? -14.516 24.672 0.416 1 95.5 51 ILE B O 1
ATOM 2455 N N . ASP B 1 52 ? -13.453 26.594 0.442 1 95.75 52 ASP B N 1
ATOM 2456 C CA . ASP B 1 52 ? -13.039 26.516 -0.956 1 95.75 52 ASP B CA 1
ATOM 2457 C C . ASP B 1 52 ? -11.641 25.906 -1.084 1 95.75 52 ASP B C 1
ATOM 2459 O O . ASP B 1 52 ? -10.648 26.547 -0.735 1 95.75 52 ASP B O 1
ATOM 2463 N N . VAL B 1 53 ? -11.578 24.672 -1.6 1 96.25 53 VAL B N 1
ATOM 2464 C CA . VAL B 1 53 ? -10.305 23.969 -1.664 1 96.25 53 VAL B CA 1
ATOM 2465 C C . VAL B 1 53 ? -9.727 24.062 -3.072 1 96.25 53 VAL B C 1
ATOM 2467 O O . VAL B 1 53 ? -10.398 23.734 -4.055 1 96.25 53 VAL B O 1
ATOM 2470 N N . GLU B 1 54 ? -8.469 24.531 -3.23 1 94.94 54 GLU B N 1
ATOM 2471 C CA . GLU B 1 54 ? -7.766 24.641 -4.504 1 94.94 54 GLU B CA 1
ATOM 2472 C C . GLU B 1 54 ? -6.453 23.859 -4.473 1 94.94 54 GLU B C 1
ATOM 2474 O O . GLU B 1 54 ? -5.754 23.859 -3.455 1 94.94 54 GLU B O 1
ATOM 2479 N N . VAL B 1 55 ? -6.207 23.219 -5.578 1 94.25 55 VAL B N 1
ATOM 2480 C CA . VAL B 1 55 ? -4.945 22.5 -5.715 1 94.25 55 VAL B CA 1
ATOM 2481 C C . VAL B 1 55 ? -3.928 23.375 -6.441 1 94.25 55 VAL B C 1
ATOM 2483 O O . VAL B 1 55 ? -4.23 23.953 -7.488 1 94.25 55 VAL B O 1
ATOM 2486 N N . GLY B 1 56 ? -2.697 23.516 -5.809 1 89.69 56 GLY B N 1
ATOM 2487 C CA . GLY B 1 56 ? -1.692 24.266 -6.543 1 89.69 56 GLY B CA 1
ATOM 2488 C C . GLY B 1 56 ? -0.417 24.484 -5.754 1 89.69 56 GLY B C 1
ATOM 2489 O O . GLY B 1 56 ? -0.369 24.219 -4.551 1 89.69 56 GLY B O 1
ATOM 2490 N N . ARG B 1 57 ? 0.588 24.844 -6.48 1 87.19 57 ARG B N 1
ATOM 2491 C CA . ARG B 1 57 ? 1.838 25.406 -5.98 1 87.19 57 ARG B CA 1
ATOM 2492 C C . ARG B 1 57 ? 2 26.859 -6.426 1 87.19 57 ARG B C 1
ATOM 2494 O O . ARG B 1 57 ? 1.976 27.141 -7.621 1 87.19 57 ARG B O 1
ATOM 2501 N N . PHE B 1 58 ? 2.17 27.734 -5.492 1 91.94 58 PHE B N 1
ATOM 2502 C CA . PHE B 1 58 ? 2.119 29.156 -5.805 1 91.94 58 PHE B CA 1
ATOM 2503 C C . PHE B 1 58 ? 3.461 29.812 -5.523 1 91.94 58 PHE B C 1
ATOM 2505 O O . PHE B 1 58 ? 4.105 29.531 -4.516 1 91.94 58 PHE B O 1
ATOM 2512 N N . LYS B 1 59 ? 3.826 30.641 -6.559 1 91.62 59 LYS B N 1
ATOM 2513 C CA . LYS B 1 59 ? 4.949 31.547 -6.305 1 91.62 59 LYS B CA 1
ATOM 2514 C C . LYS B 1 59 ? 4.496 32.781 -5.547 1 91.62 59 LYS B C 1
ATOM 2516 O O . LYS B 1 59 ? 3.299 33 -5.359 1 91.62 59 LYS B O 1
ATOM 2521 N N . GLN B 1 60 ? 5.492 33.469 -5.059 1 94.62 60 GLN B N 1
ATOM 2522 C CA . GLN B 1 60 ? 5.184 34.656 -4.246 1 94.62 60 GLN B CA 1
ATOM 2523 C C . GLN B 1 60 ? 4.242 35.594 -4.98 1 94.62 60 GLN B C 1
ATOM 2525 O O . GLN B 1 60 ? 3.258 36.062 -4.406 1 94.62 60 GLN B O 1
ATOM 2530 N N . GLU B 1 61 ? 4.516 35.844 -6.234 1 95.31 61 GLU B N 1
ATOM 2531 C CA . GLU B 1 61 ? 3.709 36.781 -7.012 1 95.31 61 GLU B CA 1
ATOM 2532 C C . GLU B 1 61 ? 2.271 36.281 -7.148 1 95.31 61 GLU B C 1
ATOM 2534 O O . GLU B 1 61 ? 1.33 37.094 -7.094 1 95.31 61 GLU B O 1
ATOM 2539 N N . ASP B 1 62 ? 2.182 34.969 -7.312 1 96.31 62 ASP B N 1
ATOM 2540 C CA . ASP B 1 62 ? 0.852 34.375 -7.383 1 96.31 62 ASP B CA 1
ATOM 2541 C C . ASP B 1 62 ? 0.099 34.562 -6.066 1 96.31 62 ASP B C 1
ATOM 2543 O O . ASP B 1 62 ? -1.093 34.875 -6.066 1 96.31 62 ASP B O 1
ATOM 2547 N N . MET B 1 63 ? 0.813 34.344 -4.988 1 97.31 63 MET B N 1
ATOM 2548 C CA . MET B 1 63 ? 0.175 34.469 -3.682 1 97.31 63 MET B CA 1
ATOM 2549 C C . MET B 1 63 ? -0.279 35.906 -3.416 1 97.31 63 MET B C 1
ATOM 2551 O O . MET B 1 63 ? -1.391 36.125 -2.936 1 97.31 63 MET B O 1
ATOM 2555 N N . VAL B 1 64 ? 0.568 36.812 -3.779 1 97.25 64 VAL B N 1
ATOM 2556 C CA . VAL B 1 64 ? 0.219 38.219 -3.582 1 97.25 64 VAL B CA 1
ATOM 2557 C C . VAL B 1 64 ? -1.021 38.562 -4.402 1 97.25 64 VAL B C 1
ATOM 2559 O O . VAL B 1 64 ? -1.92 39.281 -3.92 1 97.25 64 VAL B O 1
ATOM 2562 N N . ARG B 1 65 ? -1.055 38.125 -5.629 1 96.81 65 ARG B N 1
ATOM 2563 C CA . ARG B 1 65 ? -2.207 38.344 -6.492 1 96.81 65 ARG B CA 1
ATOM 2564 C C . ARG B 1 65 ? -3.479 37.781 -5.875 1 96.81 65 ARG B C 1
ATOM 2566 O O . ARG B 1 65 ? -4.508 38.438 -5.824 1 96.81 65 ARG B O 1
ATOM 2573 N N . ILE B 1 66 ? -3.395 36.594 -5.375 1 96.88 66 ILE B N 1
ATOM 2574 C CA . ILE B 1 66 ? -4.543 35.938 -4.781 1 96.88 66 ILE B CA 1
ATOM 2575 C C . ILE B 1 66 ? -4.992 36.688 -3.529 1 96.88 66 ILE B C 1
ATOM 2577 O O . ILE B 1 66 ? -6.191 36.875 -3.301 1 96.88 66 ILE B O 1
ATOM 2581 N N . ILE B 1 67 ? -4.012 37.125 -2.721 1 97.5 67 ILE B N 1
ATOM 2582 C CA . ILE B 1 67 ? -4.297 37.844 -1.496 1 97.5 67 ILE B CA 1
ATOM 2583 C C . ILE B 1 67 ? -5.109 39.094 -1.828 1 97.5 67 ILE B C 1
ATOM 2585 O O . ILE B 1 67 ? -6.125 39.375 -1.188 1 97.5 67 ILE B O 1
ATOM 2589 N N . LYS B 1 68 ? -4.715 39.75 -2.889 1 96.44 68 LYS B N 1
ATOM 2590 C CA . LYS B 1 68 ? -5.375 41 -3.285 1 96.44 68 LYS B CA 1
ATOM 2591 C C . LYS B 1 68 ? -6.734 40.719 -3.918 1 96.44 68 LYS B C 1
ATOM 2593 O O . LYS B 1 68 ? -7.73 41.344 -3.568 1 96.44 68 LYS B O 1
ATOM 2598 N N . GLU B 1 69 ? -6.773 39.75 -4.809 1 96.5 69 GLU B N 1
ATOM 2599 C CA . GLU B 1 69 ? -7.992 39.438 -5.551 1 96.5 69 GLU B CA 1
ATOM 2600 C C . GLU B 1 69 ? -9.086 38.938 -4.625 1 96.5 69 GLU B C 1
ATOM 2602 O O . GLU B 1 69 ? -10.266 39.25 -4.809 1 96.5 69 GLU B O 1
ATOM 2607 N N . LYS B 1 70 ? -8.695 38.219 -3.586 1 96.12 70 LYS B N 1
ATOM 2608 C CA . LYS B 1 70 ? -9.688 37.562 -2.738 1 96.12 70 LYS B CA 1
ATOM 2609 C C . LYS B 1 70 ? -9.805 38.25 -1.387 1 96.12 70 LYS B C 1
ATOM 2611 O O . LYS B 1 70 ? -10.539 37.781 -0.51 1 96.12 70 LYS B O 1
ATOM 2616 N N . HIS B 1 71 ? -9.062 39.312 -1.261 1 95.19 71 HIS B N 1
ATOM 2617 C CA . HIS B 1 71 ? -9.094 40.125 -0.045 1 95.19 71 HIS B CA 1
ATOM 2618 C C . HIS B 1 71 ? -8.781 39.281 1.185 1 95.19 71 HIS B C 1
ATOM 2620 O O . HIS B 1 71 ? -9.523 39.312 2.17 1 95.19 71 HIS B O 1
ATOM 2626 N N . ILE B 1 72 ? -7.758 38.5 1.114 1 97.06 72 ILE B N 1
ATOM 2627 C CA . ILE B 1 72 ? -7.301 37.656 2.213 1 97.06 72 ILE B CA 1
ATOM 2628 C C . ILE B 1 72 ? -6.715 38.5 3.322 1 97.06 72 ILE B C 1
ATOM 2630 O O . ILE B 1 72 ? -5.934 39.438 3.053 1 97.06 72 ILE B O 1
ATOM 2634 N N . ILE B 1 73 ? -7.055 38.25 4.523 1 95.19 73 ILE B N 1
ATOM 2635 C CA . ILE B 1 73 ? -6.578 39.094 5.613 1 95.19 73 ILE B CA 1
ATOM 2636 C C . ILE B 1 73 ? -5.539 38.312 6.438 1 95.19 73 ILE B C 1
ATOM 2638 O O . ILE B 1 73 ? -4.816 38.906 7.234 1 95.19 73 ILE B O 1
ATOM 2642 N N . LEU B 1 74 ? -5.453 36.969 6.258 1 96.5 74 LEU B N 1
ATOM 2643 C CA . LEU B 1 74 ? -4.57 36.094 7.035 1 96.5 74 LEU B CA 1
ATOM 2644 C C . LEU B 1 74 ? -4.227 34.844 6.254 1 96.5 74 LEU B C 1
ATOM 2646 O O . LEU B 1 74 ? -5.094 34.25 5.594 1 96.5 74 LEU B O 1
ATOM 2650 N N . ILE B 1 75 ? -2.963 34.469 6.309 1 97.62 75 ILE B N 1
ATOM 2651 C CA . ILE B 1 75 ? -2.588 33.125 5.898 1 97.62 75 ILE B CA 1
ATOM 2652 C C . ILE B 1 75 ? -2.266 32.281 7.133 1 97.62 75 ILE B C 1
ATOM 2654 O O . ILE B 1 75 ? -1.406 32.625 7.938 1 97.62 75 ILE B O 1
ATOM 2658 N N . LEU B 1 76 ? -3.035 31.266 7.328 1 97.31 76 LEU B N 1
ATOM 2659 C CA . LEU B 1 76 ? -2.711 30.219 8.281 1 97.31 76 LEU B CA 1
ATOM 2660 C C . LEU B 1 76 ? -1.928 29.094 7.613 1 97.31 76 LEU B C 1
ATOM 2662 O O . LEU B 1 76 ? -2.496 28.297 6.863 1 97.31 76 LEU B O 1
ATOM 2666 N N . ASP B 1 77 ? -0.654 29.031 7.91 1 96.31 77 ASP B N 1
ATOM 2667 C CA . ASP B 1 77 ? 0.235 28.031 7.34 1 96.31 77 ASP B CA 1
ATOM 2668 C C . ASP B 1 77 ? 0.23 26.75 8.188 1 96.31 77 ASP B C 1
ATOM 2670 O O . ASP B 1 77 ? 0.931 26.672 9.195 1 96.31 77 ASP B O 1
ATOM 2674 N N . ALA B 1 78 ? -0.538 25.859 7.742 1 93.75 78 ALA B N 1
ATOM 2675 C CA . ALA B 1 78 ? -0.576 24.531 8.344 1 93.75 78 ALA B CA 1
ATOM 2676 C C . ALA B 1 78 ? 0.001 23.484 7.395 1 93.75 78 ALA B C 1
ATOM 2678 O O . ALA B 1 78 ? -0.496 22.359 7.328 1 93.75 78 ALA B O 1
ATOM 2679 N N . SER B 1 79 ? 0.951 23.922 6.551 1 89.62 79 SER B N 1
ATOM 2680 C CA . SER B 1 79 ? 1.646 23 5.652 1 89.62 79 SER B CA 1
ATOM 2681 C C . SER B 1 79 ? 2.527 22.031 6.426 1 89.62 79 SER B C 1
ATOM 2683 O O . SER B 1 79 ? 2.699 22.172 7.637 1 89.62 79 SER B O 1
ATOM 2685 N N . HIS B 1 80 ? 3.004 21.047 5.742 1 85 80 HIS B N 1
ATOM 2686 C CA . HIS B 1 80 ? 3.9 20.078 6.359 1 85 80 HIS B CA 1
ATOM 2687 C C . HIS B 1 80 ? 5.145 20.75 6.918 1 85 80 HIS B C 1
ATOM 2689 O O . HIS B 1 80 ? 5.684 21.672 6.301 1 85 80 HIS B O 1
ATOM 2695 N N . PRO B 1 81 ? 5.656 20.312 8.109 1 78.19 81 PRO B N 1
ATOM 2696 C CA . PRO B 1 81 ? 6.836 20.922 8.734 1 78.19 81 PRO B CA 1
ATOM 2697 C C . PRO B 1 81 ? 8.055 20.938 7.809 1 78.19 81 PRO B C 1
ATOM 2699 O O . PRO B 1 81 ? 8.945 21.766 7.969 1 78.19 81 PRO B O 1
ATOM 2702 N N . TYR B 1 82 ? 8.008 20.141 6.805 1 76.12 82 TYR B N 1
ATOM 2703 C CA . TYR B 1 82 ? 9.164 20.016 5.926 1 76.12 82 TYR B CA 1
ATOM 2704 C C . TYR B 1 82 ? 8.945 20.766 4.617 1 76.12 82 TYR B C 1
ATOM 2706 O O . TYR B 1 82 ? 9.789 20.719 3.721 1 76.12 82 TYR B O 1
ATOM 2714 N N . ALA B 1 83 ? 7.836 21.391 4.527 1 79.88 83 ALA B N 1
ATOM 2715 C CA . ALA B 1 83 ? 7.531 22.219 3.361 1 79.88 83 ALA B CA 1
ATOM 2716 C C . ALA B 1 83 ? 8.055 23.641 3.541 1 79.88 83 ALA B C 1
ATOM 2718 O O . ALA B 1 83 ? 7.281 24.594 3.572 1 79.88 83 ALA B O 1
ATOM 2719 N N . ALA B 1 84 ? 9.398 23.766 3.562 1 80.94 84 ALA B N 1
ATOM 2720 C CA . ALA B 1 84 ? 10.055 25.016 3.898 1 80.94 84 ALA B CA 1
ATOM 2721 C C . ALA B 1 84 ? 9.812 26.078 2.822 1 80.94 84 ALA B C 1
ATOM 2723 O O . ALA B 1 84 ? 9.602 27.25 3.133 1 80.94 84 ALA B O 1
ATOM 2724 N N . ILE B 1 85 ? 9.766 25.641 1.627 1 85.62 85 ILE B N 1
ATOM 2725 C CA . ILE B 1 85 ? 9.672 26.578 0.507 1 85.62 85 ILE B CA 1
ATOM 2726 C C . ILE B 1 85 ? 8.328 27.297 0.546 1 85.62 85 ILE B C 1
ATOM 2728 O O . ILE B 1 85 ? 8.266 28.531 0.446 1 85.62 85 ILE B O 1
ATOM 2732 N N . VAL B 1 86 ? 7.242 26.562 0.751 1 91.5 86 VAL B N 1
ATOM 2733 C CA . VAL B 1 86 ? 5.93 27.203 0.739 1 91.5 86 VAL B CA 1
ATOM 2734 C C . VAL B 1 86 ? 5.785 28.109 1.96 1 91.5 86 VAL B C 1
ATOM 2736 O O . VAL B 1 86 ? 5.145 29.156 1.89 1 91.5 86 VAL B O 1
ATOM 2739 N N . SER B 1 87 ? 6.324 27.719 3.072 1 90.62 87 SER B N 1
ATOM 2740 C CA . SER B 1 87 ? 6.25 28.531 4.273 1 90.62 87 SER B CA 1
ATOM 2741 C C . SER B 1 87 ? 6.977 29.859 4.082 1 90.62 87 SER B C 1
ATOM 2743 O O . SER B 1 87 ? 6.449 30.922 4.418 1 90.62 87 SER B O 1
ATOM 2745 N N . GLU B 1 88 ? 8.164 29.766 3.512 1 90.75 88 GLU B N 1
ATOM 2746 C CA . GLU B 1 88 ? 8.93 30.969 3.232 1 90.75 88 GLU B CA 1
ATOM 2747 C C . GLU B 1 88 ? 8.211 31.859 2.229 1 90.75 88 GLU B C 1
ATOM 2749 O O . GLU B 1 88 ? 8.164 33.094 2.396 1 90.75 88 GLU B O 1
ATOM 2754 N N . THR B 1 89 ? 7.688 31.234 1.214 1 94.25 89 THR B N 1
ATOM 2755 C CA . THR B 1 89 ? 6.957 31.953 0.179 1 94.25 89 THR B CA 1
ATOM 2756 C C . THR B 1 89 ? 5.738 32.656 0.768 1 94.25 89 THR B C 1
ATOM 2758 O O . THR B 1 89 ? 5.465 33.812 0.445 1 94.25 89 THR B O 1
ATOM 2761 N N . ALA B 1 90 ? 5.059 31.969 1.627 1 95.62 90 ALA B N 1
ATOM 2762 C CA . ALA B 1 90 ? 3.859 32.5 2.26 1 95.62 90 ALA B CA 1
ATOM 2763 C C . ALA B 1 90 ? 4.207 33.688 3.16 1 95.62 90 ALA B C 1
ATOM 2765 O O . ALA B 1 90 ? 3.523 34.719 3.137 1 95.62 90 ALA B O 1
ATOM 2766 N N . ARG B 1 91 ? 5.242 33.562 3.949 1 94 91 ARG B N 1
ATOM 2767 C CA . ARG B 1 91 ? 5.68 34.656 4.816 1 94 91 ARG B CA 1
ATOM 2768 C C . ARG B 1 91 ? 6.031 35.906 4.008 1 94 91 ARG B C 1
ATOM 2770 O O . ARG B 1 91 ? 5.621 37 4.355 1 94 91 ARG B O 1
ATOM 2777 N N . SER B 1 92 ? 6.766 35.656 2.934 1 94.56 92 SER B N 1
ATOM 2778 C CA . SER B 1 92 ? 7.176 36.75 2.068 1 94.56 92 SER B CA 1
ATOM 2779 C C . SER B 1 92 ? 5.969 37.438 1.414 1 94.56 92 SER B C 1
ATOM 2781 O O . SER B 1 92 ? 5.91 38.656 1.312 1 94.56 92 SER B O 1
ATOM 2783 N N . ALA B 1 93 ? 5.082 36.656 0.983 1 96.81 93 ALA B N 1
ATOM 2784 C CA . ALA B 1 93 ? 3.871 37.156 0.352 1 96.81 93 ALA B CA 1
ATOM 2785 C C . ALA B 1 93 ? 3.051 38 1.339 1 96.81 93 ALA B C 1
ATOM 2787 O O . ALA B 1 93 ? 2.533 39.062 0.987 1 96.81 93 ALA B O 1
ATOM 2788 N N . CYS B 1 94 ? 2.898 37.5 2.537 1 96.19 94 CYS B N 1
ATOM 2789 C CA . CYS B 1 94 ? 2.15 38.219 3.566 1 96.19 94 CYS B CA 1
ATOM 2790 C C . CYS B 1 94 ? 2.789 39.562 3.867 1 96.19 94 CYS B C 1
ATOM 2792 O O . CYS B 1 94 ? 2.09 40.562 4.004 1 96.19 94 CYS B O 1
ATOM 2794 N N . LYS B 1 95 ? 4.086 39.562 3.955 1 93.5 95 LYS B N 1
ATOM 2795 C CA . LYS B 1 95 ? 4.816 40.812 4.195 1 93.5 95 LYS B CA 1
ATOM 2796 C C . LYS B 1 95 ? 4.59 41.781 3.061 1 93.5 95 LYS B C 1
ATOM 2798 O O . LYS B 1 95 ? 4.32 42.969 3.305 1 93.5 95 LYS B O 1
ATOM 2803 N N . ALA B 1 96 ? 4.707 41.344 1.929 1 95.56 96 ALA B N 1
ATOM 2804 C CA . ALA B 1 96 ? 4.551 42.188 0.746 1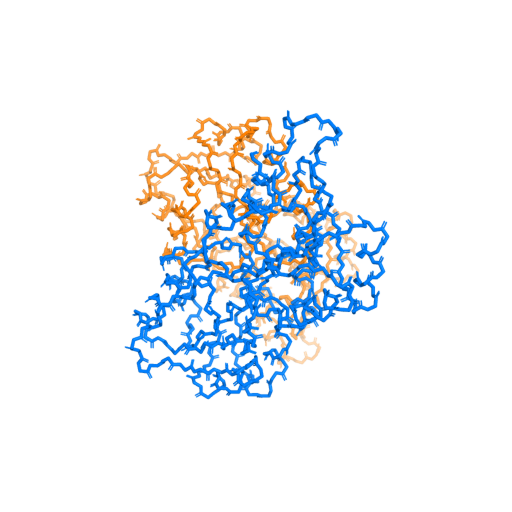 95.56 96 ALA B CA 1
ATOM 2805 C C . ALA B 1 96 ? 3.137 42.75 0.655 1 95.56 96 ALA B C 1
ATOM 2807 O O . ALA B 1 96 ? 2.938 43.875 0.219 1 95.56 96 ALA B O 1
ATOM 2808 N N . ALA B 1 97 ? 2.186 41.969 1.017 1 96.62 97 ALA B N 1
ATOM 2809 C CA . ALA B 1 97 ? 0.783 42.344 0.889 1 96.62 97 ALA B CA 1
ATOM 2810 C C . ALA B 1 97 ? 0.289 43.062 2.15 1 96.62 97 ALA B C 1
ATOM 2812 O O . ALA B 1 97 ? -0.812 43.625 2.168 1 96.62 97 ALA B O 1
ATOM 2813 N N . GLY B 1 98 ? 1.041 43 3.186 1 94.44 98 GLY B N 1
ATOM 2814 C CA . GLY B 1 98 ? 0.686 43.656 4.434 1 94.44 98 GLY B CA 1
ATOM 2815 C C . GLY B 1 98 ? -0.415 42.938 5.191 1 94.44 98 GLY B C 1
ATOM 2816 O O . GLY B 1 98 ? -1.324 43.562 5.727 1 94.44 98 GLY B O 1
ATOM 2817 N N . ILE B 1 99 ? -0.398 41.625 5.148 1 96.06 99 ILE B N 1
ATOM 2818 C CA . ILE B 1 99 ? -1.414 40.875 5.883 1 96.06 99 ILE B CA 1
ATOM 2819 C C . ILE B 1 99 ? -0.745 39.969 6.926 1 96.06 99 ILE B C 1
ATOM 2821 O O . ILE B 1 99 ? 0.48 39.844 6.941 1 96.06 99 ILE B O 1
ATOM 2825 N N . ASP B 1 100 ? -1.553 39.344 7.77 1 95 100 ASP B N 1
ATOM 2826 C CA . ASP B 1 100 ? -1.04 38.531 8.875 1 95 100 ASP B CA 1
ATOM 2827 C C . ASP B 1 100 ? -0.649 37.156 8.391 1 95 100 ASP B C 1
ATOM 2829 O O . ASP B 1 100 ? -1.237 36.625 7.445 1 95 100 ASP B O 1
ATOM 2833 N N . TYR B 1 101 ? 0.348 36.625 9.047 1 96.19 101 TYR B N 1
ATOM 2834 C CA . TYR B 1 101 ? 0.805 35.25 8.883 1 96.19 101 TYR B CA 1
ATOM 2835 C C . TYR B 1 101 ? 0.821 34.5 10.219 1 96.19 101 TYR B C 1
ATOM 2837 O O . TYR B 1 101 ? 1.346 35.031 11.211 1 96.19 101 TYR B O 1
ATOM 2845 N N . VAL B 1 102 ? 0.206 33.375 10.266 1 95.12 102 VAL B N 1
ATOM 2846 C CA . VAL B 1 102 ? 0.188 32.531 11.445 1 95.12 102 VAL B CA 1
ATOM 2847 C C . VAL B 1 102 ? 0.631 31.109 11.07 1 95.12 102 VAL B C 1
ATOM 2849 O O . VAL B 1 102 ? 0.259 30.594 10.008 1 95.12 102 VAL B O 1
ATOM 2852 N N . ARG B 1 103 ? 1.456 30.516 11.898 1 94.19 103 ARG B N 1
ATOM 2853 C CA . ARG B 1 103 ? 1.977 29.188 11.641 1 94.19 103 ARG B CA 1
ATOM 2854 C C . ARG B 1 103 ? 1.413 28.172 12.633 1 94.19 103 ARG B C 1
ATOM 2856 O O . ARG B 1 103 ? 1.353 28.438 13.828 1 94.19 103 ARG B O 1
ATOM 2863 N N . PHE B 1 104 ? 0.885 27.141 12.125 1 92.56 104 PHE B N 1
ATOM 2864 C CA . PHE B 1 104 ? 0.585 25.969 12.938 1 92.56 104 PHE B CA 1
ATOM 2865 C C . PHE B 1 104 ? 1.619 24.875 12.703 1 92.56 104 PHE B C 1
ATOM 2867 O O . PHE B 1 104 ? 1.858 24.469 11.57 1 92.56 104 PHE B O 1
ATOM 2874 N N . GLU B 1 105 ? 2.223 24.484 13.758 1 83.31 105 GLU B N 1
ATOM 2875 C CA . GLU B 1 105 ? 3.211 23.406 13.664 1 83.31 105 GLU B CA 1
ATOM 2876 C C . GLU B 1 105 ? 3.148 22.484 14.875 1 83.31 105 GLU B C 1
ATOM 2878 O O . GLU B 1 105 ? 3.307 22.938 16.016 1 83.31 105 GLU B O 1
ATOM 2883 N N . ARG B 1 106 ? 2.893 21.188 14.602 1 74.81 106 ARG B N 1
ATOM 2884 C CA . ARG B 1 106 ? 2.883 20.219 15.688 1 74.81 106 ARG B CA 1
ATOM 2885 C C . ARG B 1 106 ? 4.262 20.078 16.328 1 74.81 106 ARG B C 1
ATOM 2887 O O . ARG B 1 106 ? 5.281 20.156 15.625 1 74.81 106 ARG B O 1
ATOM 2894 N N . PRO B 1 107 ? 4.105 19.969 17.625 1 72.38 107 PRO B N 1
ATOM 2895 C CA . PRO B 1 107 ? 5.406 19.766 18.281 1 72.38 107 PRO B CA 1
ATOM 2896 C C . PRO B 1 107 ? 6.066 18.453 17.875 1 72.38 107 PRO B C 1
ATOM 2898 O O . PRO B 1 107 ? 5.375 17.453 17.641 1 72.38 107 PRO B O 1
ATOM 2901 N N . GLU B 1 108 ? 7.289 18.531 17.531 1 72.25 108 GLU B N 1
ATOM 2902 C CA . GLU B 1 108 ? 8.078 17.312 17.391 1 72.25 108 GLU B CA 1
ATOM 2903 C C . GLU B 1 108 ? 8.094 16.516 18.703 1 72.25 108 GLU B C 1
ATOM 2905 O O . GLU B 1 108 ? 7.852 17.062 19.781 1 72.25 108 GLU B O 1
ATOM 2910 N N . ILE B 1 109 ? 8.141 15.242 18.516 1 72.5 109 ILE B N 1
ATOM 2911 C CA . ILE B 1 109 ? 8.336 14.453 19.734 1 72.5 109 ILE B CA 1
ATOM 2912 C C . ILE B 1 109 ? 9.805 14.531 20.156 1 72.5 109 ILE B C 1
ATOM 2914 O O . ILE B 1 109 ? 10.688 14.805 19.344 1 72.5 109 ILE B O 1
ATOM 2918 N N . LEU B 1 110 ? 9.938 14.43 21.469 1 73.94 110 LEU B N 1
ATOM 2919 C CA . LEU B 1 110 ? 11.305 14.312 21.953 1 73.94 110 LEU B CA 1
ATOM 2920 C C . LEU B 1 110 ? 11.969 13.039 21.438 1 73.94 110 LEU B C 1
ATOM 2922 O O . LEU B 1 110 ? 11.414 11.945 21.562 1 73.94 110 LEU B O 1
ATOM 2926 N N . LEU B 1 111 ? 13.016 13.227 20.797 1 87 111 LEU B N 1
ATOM 2927 C CA . LEU B 1 111 ? 13.727 12.07 20.266 1 87 111 LEU B CA 1
ATOM 2928 C C . LEU B 1 111 ? 14.445 11.305 21.359 1 87 111 LEU B C 1
ATOM 2930 O O . LEU B 1 111 ? 15.008 11.914 22.281 1 87 111 LEU B O 1
ATOM 2934 N N . PRO B 1 112 ? 14.391 10 21.375 1 84.25 112 PRO B N 1
ATOM 2935 C CA . PRO B 1 112 ? 15.039 9.18 22.406 1 84.25 112 PRO B CA 1
ATOM 2936 C C . PRO B 1 112 ? 16.562 9.234 22.312 1 84.25 112 PRO B C 1
ATOM 2938 O O . PRO B 1 112 ? 17.125 9.578 21.266 1 84.25 112 PRO B O 1
ATOM 2941 N N . ASP B 1 113 ? 17.188 8.984 23.562 1 85.75 113 ASP B N 1
ATOM 2942 C CA . ASP B 1 113 ? 18.625 8.758 23.562 1 85.75 113 ASP B CA 1
ATOM 2943 C C . ASP B 1 113 ? 18.969 7.367 23.047 1 85.75 113 ASP B C 1
ATOM 2945 O O . ASP B 1 113 ? 18.953 6.395 23.797 1 85.75 113 ASP B O 1
ATOM 2949 N N . TYR B 1 114 ? 19.156 7.219 21.781 1 92.62 114 TYR B N 1
ATOM 2950 C CA . TYR B 1 114 ? 19.422 5.977 21.062 1 92.62 114 TYR B CA 1
ATOM 2951 C C . TYR B 1 114 ? 20.734 6.059 20.281 1 92.62 114 TYR B C 1
ATOM 2953 O O . TYR B 1 114 ? 20.922 6.977 19.484 1 92.62 114 TYR B O 1
ATOM 2961 N N . ASP B 1 115 ? 21.688 5.176 20.516 1 92.06 115 ASP B N 1
ATOM 2962 C CA . ASP B 1 115 ? 23.047 5.246 20 1 92.06 115 ASP B CA 1
ATOM 2963 C C . ASP B 1 115 ? 23.062 5.094 18.469 1 92.06 115 ASP B C 1
ATOM 2965 O O . ASP B 1 115 ? 24.031 5.473 17.812 1 92.06 115 ASP B O 1
ATOM 2969 N N . LYS B 1 116 ? 21.969 4.555 18 1 97.19 116 LYS B N 1
ATOM 2970 C CA . LYS B 1 116 ? 21.906 4.352 16.547 1 97.19 116 LYS B CA 1
ATOM 2971 C C . LYS B 1 116 ? 20.938 5.336 15.898 1 97.19 116 LYS B C 1
ATOM 2973 O O . LYS B 1 116 ? 20.328 5.023 14.875 1 97.19 116 LYS B O 1
ATOM 2978 N N . LEU B 1 117 ? 20.719 6.402 16.531 1 97.12 117 LEU B N 1
ATOM 2979 C CA . LEU B 1 117 ? 19.922 7.477 15.953 1 97.12 117 LEU B CA 1
ATOM 2980 C C . LEU B 1 117 ? 20.812 8.562 15.352 1 97.12 117 LEU B C 1
ATOM 2982 O O . LEU B 1 117 ? 21.703 9.086 16.031 1 97.12 117 LEU B O 1
ATOM 2986 N N . TYR B 1 118 ? 20.594 8.883 14.117 1 97.38 118 TYR B N 1
ATOM 2987 C CA . TYR B 1 118 ? 21.391 9.844 13.367 1 97.38 118 TYR B CA 1
ATOM 2988 C C . TYR B 1 118 ? 20.516 10.953 12.797 1 97.38 118 TYR B C 1
ATOM 2990 O O . TYR B 1 118 ? 19.312 10.781 12.648 1 97.38 118 TYR B O 1
ATOM 2998 N N . HIS B 1 119 ? 21.188 12.047 12.531 1 96 119 HIS B N 1
ATOM 2999 C CA . HIS B 1 119 ? 20.5 13.18 11.938 1 96 119 HIS B CA 1
ATOM 3000 C C . HIS B 1 119 ? 21.031 13.484 10.539 1 96 119 HIS B C 1
ATOM 3002 O O . HIS B 1 119 ? 22.234 13.375 10.297 1 96 119 HIS B O 1
ATOM 3008 N N . ALA B 1 120 ? 20.156 13.805 9.656 1 96.44 120 ALA B N 1
ATOM 3009 C CA . ALA B 1 120 ? 20.5 14.289 8.32 1 96.44 120 ALA B CA 1
ATOM 3010 C C . ALA B 1 120 ? 19.797 15.602 8.008 1 96.44 120 ALA B C 1
ATOM 3012 O O . ALA B 1 120 ? 18.625 15.789 8.383 1 96.44 120 ALA B O 1
ATOM 3013 N N . LYS B 1 121 ? 20.359 16.5 7.285 1 91.94 121 LYS B N 1
ATOM 3014 C CA . LYS B 1 121 ? 19.781 17.812 6.977 1 91.94 121 LYS B CA 1
ATOM 3015 C C . LYS B 1 121 ? 18.781 17.703 5.836 1 91.94 121 LYS B C 1
ATOM 3017 O O . LYS B 1 121 ? 17.953 18.594 5.652 1 91.94 121 LYS B O 1
ATOM 3022 N N . ASP B 1 122 ? 18.938 16.688 4.957 1 91.19 122 ASP B N 1
ATOM 3023 C CA . ASP B 1 122 ? 18.016 16.469 3.842 1 91.19 122 ASP B CA 1
ATOM 3024 C C . ASP B 1 122 ? 18.078 15.023 3.359 1 91.19 122 ASP B C 1
ATOM 3026 O O . ASP B 1 122 ? 18.766 14.188 3.941 1 91.19 122 ASP B O 1
ATOM 3030 N N . GLU B 1 123 ? 17.312 14.703 2.365 1 94.19 123 GLU B N 1
ATOM 3031 C CA . GLU B 1 123 ? 17.188 13.344 1.857 1 94.19 123 GLU B CA 1
ATOM 3032 C C . GLU B 1 123 ? 18.484 12.859 1.218 1 94.19 123 GLU B C 1
ATOM 3034 O O . GLU B 1 123 ? 18.797 11.672 1.269 1 94.19 123 GLU B O 1
ATOM 3039 N N . PHE B 1 124 ? 19.266 13.75 0.652 1 95.69 124 PHE B N 1
ATOM 3040 C CA . PHE B 1 124 ? 20.516 13.359 0.004 1 95.69 124 PHE B CA 1
ATOM 3041 C C . PHE B 1 124 ? 21.531 12.898 1.034 1 95.69 124 PHE B C 1
ATOM 3043 O O . PHE B 1 124 ? 22.172 11.859 0.857 1 95.69 124 PHE B O 1
ATOM 3050 N N . GLU B 1 125 ? 21.625 13.695 2.074 1 97.06 125 GLU B N 1
ATOM 3051 C CA . GLU B 1 125 ? 22.516 13.289 3.152 1 97.06 125 GLU B CA 1
ATOM 3052 C C . GLU B 1 125 ? 22.047 11.992 3.805 1 97.06 125 GLU B C 1
ATOM 3054 O O . GLU B 1 125 ? 22.859 11.125 4.125 1 97.06 125 GLU B O 1
ATOM 3059 N N . ALA B 1 126 ? 20.766 11.852 3.99 1 97.94 126 ALA B N 1
ATOM 3060 C CA . ALA B 1 126 ? 20.203 10.641 4.57 1 97.94 126 ALA B CA 1
ATOM 3061 C C . ALA B 1 126 ? 20.531 9.414 3.723 1 97.94 126 ALA B C 1
ATOM 3063 O O . ALA B 1 126 ? 20.891 8.359 4.254 1 97.94 126 ALA B O 1
ATOM 3064 N N . ALA B 1 127 ? 20.422 9.586 2.428 1 98.19 127 ALA B N 1
ATOM 3065 C CA . ALA B 1 127 ? 20.734 8.484 1.518 1 98.19 127 ALA B CA 1
ATOM 3066 C C . ALA B 1 127 ? 22.203 8.062 1.649 1 98.19 127 ALA B C 1
ATOM 3068 O O . ALA B 1 127 ? 22.5 6.867 1.688 1 98.19 127 ALA B O 1
ATOM 3069 N N . GLY B 1 128 ? 23.047 9.078 1.688 1 98.06 128 GLY B N 1
ATOM 3070 C CA . GLY B 1 128 ? 24.453 8.781 1.881 1 98.06 128 GLY B CA 1
ATOM 3071 C C . GLY B 1 128 ? 24.734 8.016 3.158 1 98.06 128 GLY B C 1
ATOM 3072 O O . GLY B 1 128 ? 25.484 7.031 3.146 1 98.06 128 GLY B O 1
ATOM 3073 N N . MET B 1 129 ? 24.125 8.406 4.223 1 98.19 129 MET B N 1
ATOM 3074 C CA . MET B 1 129 ? 24.297 7.762 5.52 1 98.19 129 MET B CA 1
ATOM 3075 C C . MET B 1 129 ? 23.734 6.344 5.508 1 98.19 129 MET B C 1
ATOM 3077 O O . MET B 1 129 ? 24.375 5.414 6.012 1 98.19 129 MET B O 1
ATOM 3081 N N . ALA B 1 130 ? 22.562 6.156 4.941 1 98.38 130 ALA B N 1
ATOM 3082 C CA . ALA B 1 130 ? 21.891 4.859 4.902 1 98.38 130 ALA B CA 1
ATOM 3083 C C . ALA B 1 130 ? 22.766 3.816 4.211 1 98.38 130 ALA B C 1
ATOM 3085 O O . ALA B 1 130 ? 22.828 2.662 4.645 1 98.38 130 ALA B O 1
ATOM 3086 N N . GLY B 1 131 ? 23.438 4.262 3.18 1 97.38 131 GLY B N 1
ATOM 3087 C CA . GLY B 1 131 ? 24.312 3.367 2.43 1 97.38 131 GLY B CA 1
ATOM 3088 C C . GLY B 1 131 ? 25.422 2.766 3.27 1 97.38 131 GLY B C 1
ATOM 3089 O O . GLY B 1 131 ? 25.859 1.644 3.014 1 97.38 131 GLY B O 1
ATOM 3090 N N . LYS B 1 132 ? 25.797 3.475 4.266 1 97.12 132 LYS B N 1
ATOM 3091 C CA . LYS B 1 132 ? 26.891 3.035 5.125 1 97.12 132 LYS B CA 1
ATOM 3092 C C . LYS B 1 132 ? 26.375 2.203 6.297 1 97.12 132 LYS B C 1
ATOM 3094 O O . LYS B 1 132 ? 27.109 1.393 6.863 1 97.12 132 LYS B O 1
ATOM 3099 N N . LEU B 1 133 ? 25.141 2.334 6.594 1 97.5 133 LEU B N 1
ATOM 3100 C CA . LEU B 1 133 ? 24.609 1.8 7.844 1 97.5 133 LEU B CA 1
ATOM 3101 C C . LEU B 1 133 ? 23.969 0.434 7.625 1 97.5 133 LEU B C 1
ATOM 3103 O O . LEU B 1 133 ? 23.766 -0.328 8.578 1 97.5 133 LEU B O 1
ATOM 3107 N N . GLY B 1 134 ? 23.562 0.168 6.312 1 95.75 134 GLY B N 1
ATOM 3108 C CA . GLY B 1 134 ? 22.922 -1.129 6.137 1 95.75 134 GLY B CA 1
ATOM 3109 C C . GLY B 1 134 ? 22.641 -1.466 4.684 1 95.75 134 GLY B C 1
ATOM 3110 O O . GLY B 1 134 ? 23.016 -0.71 3.783 1 95.75 134 GLY B O 1
ATOM 3111 N N . LYS B 1 135 ? 22.047 -2.666 4.5 1 97.56 135 LYS B N 1
ATOM 3112 C CA . LYS B 1 135 ? 21.766 -3.172 3.16 1 97.56 135 LYS B CA 1
ATOM 3113 C C . LYS B 1 135 ? 20.281 -3.084 2.84 1 97.56 135 LYS B C 1
ATOM 3115 O O . LYS B 1 135 ? 19.875 -3.152 1.674 1 97.56 135 LYS B O 1
ATOM 3120 N N . SER B 1 136 ? 19.438 -2.992 3.836 1 98.5 136 SER B N 1
ATOM 3121 C CA . SER B 1 136 ? 17.984 -2.9 3.703 1 98.5 136 SER B CA 1
ATOM 3122 C C . SER B 1 136 ? 17.453 -1.616 4.332 1 98.5 136 SER B C 1
ATOM 3124 O O . SER B 1 136 ? 17.453 -1.472 5.555 1 98.5 136 SER B O 1
ATOM 3126 N N . VAL B 1 137 ? 16.984 -0.696 3.498 1 98.69 137 VAL B N 1
ATOM 3127 C CA . VAL B 1 137 ? 16.609 0.648 3.932 1 98.69 137 VAL B CA 1
ATOM 3128 C C . VAL B 1 137 ? 15.102 0.824 3.85 1 98.69 137 VAL B C 1
ATOM 3130 O O . VAL B 1 137 ? 14.516 0.737 2.766 1 98.69 137 VAL B O 1
ATOM 3133 N N . LEU B 1 138 ? 14.469 1.042 4.965 1 98.69 138 LEU B N 1
ATOM 3134 C CA . LEU B 1 138 ? 13.047 1.36 5.023 1 98.69 138 LEU B CA 1
ATOM 3135 C C . LEU B 1 138 ? 12.828 2.869 5.031 1 98.69 138 LEU B C 1
ATOM 3137 O O . LEU B 1 138 ? 13.242 3.557 5.969 1 98.69 138 LEU B O 1
ATOM 3141 N N . LEU B 1 139 ? 12.234 3.375 3.994 1 98.31 139 LEU B N 1
ATOM 3142 C CA . LEU B 1 139 ? 11.938 4.797 3.873 1 98.31 139 LEU B CA 1
ATOM 3143 C C . LEU B 1 139 ? 10.508 5.09 4.316 1 98.31 139 LEU B C 1
ATOM 3145 O O . LEU B 1 139 ? 9.547 4.598 3.713 1 98.31 139 LEU B O 1
ATOM 3149 N N . THR B 1 140 ? 10.359 5.848 5.359 1 96.94 140 THR B N 1
ATOM 3150 C CA . THR B 1 140 ? 9.047 6.32 5.793 1 96.94 140 THR B CA 1
ATOM 3151 C C . THR B 1 140 ? 8.914 7.828 5.574 1 96.94 140 THR B C 1
ATOM 3153 O O . THR B 1 140 ? 8.367 8.531 6.422 1 96.94 140 THR B O 1
ATOM 3156 N N . THR B 1 141 ? 9.438 8.336 4.484 1 92.88 141 THR B N 1
ATOM 3157 C CA . THR B 1 141 ? 9.547 9.766 4.207 1 92.88 141 THR B CA 1
ATOM 3158 C C . THR B 1 141 ? 8.516 10.195 3.172 1 92.88 141 THR B C 1
ATOM 3160 O O . THR B 1 141 ? 8.414 11.375 2.838 1 92.88 141 THR B O 1
ATOM 3163 N N . GLY B 1 142 ? 7.738 9.234 2.637 1 90.75 142 GLY B N 1
ATOM 3164 C CA . GLY B 1 142 ? 6.77 9.547 1.602 1 90.75 142 GLY B CA 1
ATOM 3165 C C . GLY B 1 142 ? 7.348 9.492 0.201 1 90.75 142 GLY B C 1
ATOM 3166 O O . GLY B 1 142 ? 8.508 9.109 0.018 1 90.75 142 GLY B O 1
ATOM 3167 N N . SER B 1 143 ? 6.562 9.961 -0.776 1 91.56 143 SER B N 1
ATOM 3168 C CA . SER B 1 143 ? 6.898 9.727 -2.178 1 91.56 143 SER B CA 1
ATOM 3169 C C . SER B 1 143 ? 7.625 10.93 -2.773 1 91.56 143 SER B C 1
ATOM 3171 O O . SER B 1 143 ? 8.344 10.797 -3.766 1 91.56 143 SER B O 1
ATOM 3173 N N . LYS B 1 144 ? 7.504 12.078 -2.232 1 84.94 144 LYS B N 1
ATOM 3174 C CA . LYS B 1 144 ? 7.953 13.328 -2.834 1 84.94 144 LYS B CA 1
ATOM 3175 C C . LYS B 1 144 ? 9.469 13.336 -3.035 1 84.94 144 LYS B C 1
ATOM 3177 O O . LYS B 1 144 ? 9.969 13.859 -4.031 1 84.94 144 LYS B O 1
ATOM 3182 N N . THR B 1 145 ? 10.18 12.727 -2.121 1 87.88 145 THR B N 1
ATOM 3183 C CA . THR B 1 145 ? 11.633 12.797 -2.182 1 87.88 145 THR B CA 1
ATOM 3184 C C . THR B 1 145 ? 12.227 11.414 -2.449 1 87.88 145 THR B C 1
ATOM 3186 O O . THR B 1 145 ? 13.414 11.18 -2.215 1 87.88 145 THR B O 1
ATOM 3189 N N . LEU B 1 146 ? 11.477 10.492 -2.908 1 95.38 146 LEU B N 1
ATOM 3190 C CA . LEU B 1 146 ? 11.883 9.109 -3.115 1 95.38 146 LEU B CA 1
ATOM 3191 C C . LEU B 1 146 ? 13.023 9.023 -4.129 1 95.38 146 LEU B C 1
ATOM 3193 O O . LEU B 1 146 ? 13.898 8.164 -4.012 1 95.38 146 LEU B O 1
ATOM 3197 N N . SER B 1 147 ? 13.07 9.922 -5.109 1 95.5 147 SER B N 1
ATOM 3198 C CA . SER B 1 147 ? 14.07 9.906 -6.172 1 95.5 147 SER B CA 1
ATOM 3199 C C . SER B 1 147 ? 15.477 10.094 -5.609 1 95.5 147 SER B C 1
ATOM 3201 O O . SER B 1 147 ? 16.438 9.516 -6.121 1 95.5 147 SER B O 1
ATOM 3203 N N . ALA B 1 148 ? 15.594 10.906 -4.527 1 95.5 148 ALA B N 1
ATOM 3204 C CA . ALA B 1 148 ? 16.875 11.156 -3.891 1 95.5 148 ALA B CA 1
ATOM 3205 C C . ALA B 1 148 ? 17.5 9.859 -3.365 1 95.5 148 ALA B C 1
ATOM 3207 O O . ALA B 1 148 ? 18.719 9.703 -3.352 1 95.5 148 ALA B O 1
ATOM 3208 N N . PHE B 1 149 ? 16.656 8.906 -3.014 1 97.88 149 PHE B N 1
ATOM 3209 C CA . PHE B 1 149 ? 17.125 7.633 -2.467 1 97.88 149 PHE B CA 1
ATOM 3210 C C . PHE B 1 149 ? 17.359 6.617 -3.578 1 97.88 149 PHE B C 1
ATOM 3212 O O . PHE B 1 149 ? 18.406 5.98 -3.635 1 97.88 149 PHE B O 1
ATOM 3219 N N . VAL B 1 150 ? 16.438 6.484 -4.5 1 96.94 150 VAL B N 1
ATOM 3220 C CA . VAL B 1 150 ? 16.484 5.465 -5.543 1 96.94 150 VAL B CA 1
ATOM 3221 C C . VAL B 1 150 ? 17.688 5.711 -6.453 1 96.94 150 VAL B C 1
ATOM 3223 O O . VAL B 1 150 ? 18.328 4.766 -6.91 1 96.94 150 VAL B O 1
ATOM 3226 N N . HIS B 1 151 ? 18.047 6.98 -6.652 1 96.38 151 HIS B N 1
ATOM 3227 C CA . HIS B 1 151 ? 19.109 7.324 -7.59 1 96.38 151 HIS B CA 1
ATOM 3228 C C . HIS B 1 151 ? 20.438 7.512 -6.871 1 96.38 151 HIS B C 1
ATOM 3230 O O . HIS B 1 151 ? 21.453 7.812 -7.504 1 96.38 151 HIS B O 1
ATOM 3236 N N . SER B 1 152 ? 20.422 7.375 -5.633 1 96.88 152 SER B N 1
ATOM 3237 C CA . SER B 1 152 ? 21.641 7.605 -4.859 1 96.88 152 SER B CA 1
ATOM 3238 C C . SER B 1 152 ? 22.688 6.539 -5.152 1 96.88 152 SER B C 1
ATOM 3240 O O . SER B 1 152 ? 22.406 5.344 -5.051 1 96.88 152 SER B O 1
ATOM 3242 N N . ALA B 1 153 ? 23.891 6.957 -5.41 1 97.25 153 ALA B N 1
ATOM 3243 C CA . ALA B 1 153 ? 25.016 6.039 -5.613 1 97.25 153 ALA B CA 1
ATOM 3244 C C . ALA B 1 153 ? 25.297 5.238 -4.348 1 97.25 153 ALA B C 1
ATOM 3246 O O . ALA B 1 153 ? 25.688 4.07 -4.418 1 97.25 153 ALA B O 1
ATOM 3247 N N . ALA B 1 154 ? 25.031 5.812 -3.246 1 97.25 154 ALA B N 1
ATOM 3248 C CA . ALA B 1 154 ? 25.312 5.18 -1.958 1 97.25 154 ALA B CA 1
ATOM 3249 C C . ALA B 1 154 ? 24.375 3.998 -1.713 1 97.25 154 ALA B C 1
ATOM 3251 O O . ALA B 1 154 ? 24.688 3.117 -0.905 1 97.25 154 ALA B O 1
ATOM 3252 N N . LEU B 1 155 ? 23.266 3.961 -2.4 1 97.5 155 LEU B N 1
ATOM 3253 C CA . LEU B 1 155 ? 22.266 2.92 -2.158 1 97.5 155 LEU B CA 1
ATOM 3254 C C . LEU B 1 155 ? 22.234 1.917 -3.309 1 97.5 155 LEU B C 1
ATOM 3256 O O . LEU B 1 155 ? 21.344 1.07 -3.377 1 97.5 155 LEU B O 1
ATOM 3260 N N . LYS B 1 156 ? 23.188 2.062 -4.188 1 95.62 156 LYS B N 1
ATOM 3261 C CA . LYS B 1 156 ? 23.297 1.074 -5.258 1 95.62 156 LYS B CA 1
ATOM 3262 C C . LYS B 1 156 ? 23.5 -0.328 -4.688 1 95.62 156 LYS B C 1
ATOM 3264 O O . LYS B 1 156 ? 24.344 -0.54 -3.826 1 95.62 156 LYS B O 1
ATOM 3269 N N . GLY B 1 157 ? 22.656 -1.258 -5.172 1 94.62 157 GLY B N 1
ATOM 3270 C CA . GLY B 1 157 ? 22.781 -2.637 -4.723 1 94.62 157 GLY B CA 1
ATOM 3271 C C . GLY B 1 157 ? 22.078 -2.9 -3.408 1 94.62 157 GLY B C 1
ATOM 3272 O O . GLY B 1 157 ? 22.031 -4.039 -2.936 1 94.62 157 GLY B O 1
ATOM 3273 N N . LYS B 1 158 ? 21.562 -1.857 -2.758 1 96.38 158 LYS B N 1
ATOM 3274 C CA . LYS B 1 158 ? 20.828 -2.01 -1.504 1 96.38 158 LYS B CA 1
ATOM 3275 C C . LYS B 1 158 ? 19.344 -2.221 -1.76 1 96.38 158 LYS B C 1
ATOM 3277 O O . LYS B 1 158 ? 18.844 -1.915 -2.846 1 96.38 158 LYS B O 1
ATOM 3282 N N . LYS B 1 159 ? 18.672 -2.848 -0.866 1 97 159 LYS B N 1
ATOM 3283 C CA . LYS B 1 159 ? 17.219 -2.965 -0.92 1 97 159 LYS B CA 1
ATOM 3284 C C . LYS B 1 159 ? 16.547 -1.72 -0.348 1 97 159 LYS B C 1
ATOM 3286 O O . LYS B 1 159 ? 16.859 -1.303 0.772 1 97 159 LYS B O 1
ATOM 3291 N N . ILE B 1 160 ? 15.734 -1.079 -1.115 1 98 160 ILE B N 1
ATOM 3292 C CA . ILE B 1 160 ? 14.984 0.086 -0.671 1 98 160 ILE B CA 1
ATOM 3293 C C . ILE B 1 160 ? 13.5 -0.276 -0.542 1 98 160 ILE B C 1
ATOM 3295 O O . ILE B 1 160 ? 12.891 -0.764 -1.495 1 98 160 ILE B O 1
ATOM 3299 N N . TRP B 1 161 ? 12.984 -0.114 0.605 1 98 161 TRP B N 1
ATOM 3300 C CA . TRP B 1 161 ? 11.555 -0.254 0.875 1 98 161 TRP B CA 1
ATOM 3301 C C . TRP B 1 161 ? 10.898 1.11 1.047 1 98 161 TRP B C 1
ATOM 3303 O O . TRP B 1 161 ? 11.258 1.873 1.945 1 98 161 TRP B O 1
ATOM 3313 N N . ALA B 1 162 ? 9.922 1.47 0.235 1 98.12 162 ALA B N 1
ATOM 3314 C CA . ALA B 1 162 ? 9.297 2.793 0.263 1 98.12 162 ALA B CA 1
ATOM 3315 C C . ALA B 1 162 ? 7.879 2.721 0.814 1 98.12 162 ALA B C 1
ATOM 3317 O O . ALA B 1 162 ? 7.004 2.094 0.212 1 98.12 162 ALA B O 1
ATOM 3318 N N . ARG B 1 163 ? 7.68 3.299 1.919 1 97.69 163 ARG B N 1
ATOM 3319 C CA . ARG B 1 163 ? 6.32 3.471 2.42 1 97.69 163 ARG B CA 1
ATOM 3320 C C . ARG B 1 163 ? 5.688 4.742 1.864 1 97.69 163 ARG B C 1
ATOM 3322 O O . ARG B 1 163 ? 6.184 5.844 2.109 1 97.69 163 ARG B O 1
ATOM 3329 N N . VAL B 1 164 ? 4.582 4.582 1.142 1 96.62 164 VAL B N 1
ATOM 3330 C CA . VAL B 1 164 ? 3.961 5.703 0.448 1 96.62 164 VAL B CA 1
ATOM 3331 C C . VAL B 1 164 ? 2.441 5.609 0.569 1 96.62 164 VAL B C 1
ATOM 3333 O O . VAL B 1 164 ? 1.913 4.602 1.049 1 96.62 164 VAL B O 1
ATOM 3336 N N . LEU B 1 165 ? 1.783 6.691 0.137 1 94.62 165 LEU B N 1
ATOM 3337 C CA . LEU B 1 165 ? 0.324 6.676 0.132 1 94.62 165 LEU B CA 1
ATOM 3338 C C . LEU B 1 165 ? -0.207 5.805 -1 1 94.62 165 LEU B C 1
ATOM 3340 O O . LEU B 1 165 ? 0.342 5.812 -2.104 1 94.62 165 LEU B O 1
ATOM 3344 N N . PRO B 1 166 ? -1.276 5.066 -0.744 1 96.31 166 PRO B N 1
ATOM 3345 C CA . PRO B 1 166 ? -1.874 4.234 -1.791 1 96.31 166 PRO B CA 1
ATOM 3346 C C . PRO B 1 166 ? -2.738 5.039 -2.762 1 96.31 166 PRO B C 1
ATOM 3348 O O . PRO B 1 166 ? -3.947 4.816 -2.848 1 96.31 166 PRO B O 1
ATOM 3351 N N . VAL B 1 167 ? -2.117 5.891 -3.504 1 94.19 167 VAL B N 1
ATOM 3352 C CA . VAL B 1 167 ? -2.695 6.719 -4.555 1 94.19 167 VAL B CA 1
ATOM 3353 C C . VAL B 1 167 ? -2.051 6.375 -5.898 1 94.19 167 VAL B C 1
ATOM 3355 O O . VAL B 1 167 ? -0.834 6.199 -5.98 1 94.19 167 VAL B O 1
ATOM 3358 N N . SER B 1 168 ? -2.92 6.242 -6.945 1 95.5 168 SER B N 1
ATOM 3359 C CA . SER B 1 168 ? -2.432 5.727 -8.219 1 95.5 168 SER B CA 1
ATOM 3360 C C . SER B 1 168 ? -1.283 6.574 -8.758 1 95.5 168 SER B C 1
ATOM 3362 O O . SER B 1 168 ? -0.294 6.039 -9.266 1 95.5 168 SER B O 1
ATOM 3364 N N . GLY B 1 169 ? -1.37 7.895 -8.641 1 93.75 169 GLY B N 1
ATOM 3365 C CA . GLY B 1 169 ? -0.307 8.781 -9.094 1 93.75 169 GLY B CA 1
ATOM 3366 C C . GLY B 1 169 ? 0.999 8.57 -8.344 1 93.75 169 GLY B C 1
ATOM 3367 O O . GLY B 1 169 ? 2.076 8.656 -8.938 1 93.75 169 GLY B O 1
ATOM 3368 N N . VAL B 1 170 ? 0.893 8.281 -7.066 1 93.88 170 VAL B N 1
ATOM 3369 C CA . VAL B 1 170 ? 2.07 8.047 -6.238 1 93.88 170 VAL B CA 1
ATOM 3370 C C . VAL B 1 170 ? 2.725 6.723 -6.629 1 93.88 170 VAL B C 1
ATOM 3372 O O . VAL B 1 170 ? 3.949 6.645 -6.758 1 93.88 170 VAL B O 1
ATOM 3375 N N . ILE B 1 171 ? 1.916 5.652 -6.844 1 96.5 171 ILE B N 1
ATOM 3376 C CA . ILE B 1 171 ? 2.455 4.359 -7.242 1 96.5 171 ILE B CA 1
ATOM 3377 C C . ILE B 1 171 ? 3.098 4.469 -8.625 1 96.5 171 ILE B C 1
ATOM 3379 O O . ILE B 1 171 ? 4.145 3.871 -8.875 1 96.5 171 ILE B O 1
ATOM 3383 N N . LYS B 1 172 ? 2.467 5.223 -9.523 1 96.12 172 LYS B N 1
ATOM 3384 C CA . LYS B 1 172 ? 3.049 5.445 -10.844 1 96.12 172 LYS B CA 1
ATOM 3385 C C . LYS B 1 172 ? 4.422 6.102 -10.742 1 96.12 172 LYS B C 1
ATOM 3387 O O . LYS B 1 172 ? 5.348 5.742 -11.469 1 96.12 172 LYS B O 1
ATOM 3392 N N . LEU B 1 173 ? 4.527 7.047 -9.828 1 94.56 173 LEU B N 1
ATOM 3393 C CA . LEU B 1 173 ? 5.816 7.684 -9.578 1 94.56 173 LEU B CA 1
ATOM 3394 C C . LEU B 1 173 ? 6.859 6.656 -9.148 1 94.56 173 LEU B C 1
ATOM 3396 O O . LEU B 1 173 ? 7.992 6.68 -9.625 1 94.56 173 LEU B O 1
ATOM 3400 N N . CYS B 1 174 ? 6.504 5.773 -8.266 1 96.75 174 CYS B N 1
ATOM 3401 C CA . CYS B 1 174 ? 7.41 4.723 -7.816 1 96.75 174 CYS B CA 1
ATOM 3402 C C . CYS B 1 174 ? 7.836 3.836 -8.984 1 96.75 174 CYS B C 1
ATOM 3404 O O . CYS B 1 174 ? 9.016 3.529 -9.133 1 96.75 174 CYS B O 1
ATOM 3406 N N . GLU B 1 175 ? 6.82 3.445 -9.797 1 94.19 175 GLU B N 1
ATOM 3407 C CA . GLU B 1 175 ? 7.094 2.623 -10.977 1 94.19 175 GLU B CA 1
ATOM 3408 C C . GLU B 1 175 ? 8.062 3.324 -11.93 1 94.19 175 GLU B C 1
ATOM 3410 O O . GLU B 1 175 ? 8.984 2.701 -12.453 1 94.19 175 GLU B O 1
ATOM 3415 N N . ASP B 1 176 ? 7.848 4.582 -12.125 1 96.38 176 ASP B N 1
ATOM 3416 C CA . ASP B 1 176 ? 8.672 5.371 -13.031 1 96.38 176 ASP B CA 1
ATOM 3417 C C . ASP B 1 176 ? 10.109 5.465 -12.531 1 96.38 176 ASP B C 1
ATOM 3419 O O . ASP B 1 176 ? 11.039 5.621 -13.328 1 96.38 176 ASP B O 1
ATOM 3423 N N . LEU B 1 177 ? 10.281 5.359 -11.234 1 95.69 177 LEU B N 1
ATOM 3424 C CA . LEU B 1 177 ? 11.609 5.391 -10.641 1 95.69 177 LEU B CA 1
ATOM 3425 C C . LEU B 1 177 ? 12.281 4.023 -10.734 1 95.69 177 LEU B C 1
ATOM 3427 O O . LEU B 1 177 ? 13.422 3.855 -10.297 1 95.69 177 LEU B O 1
ATOM 3431 N N . GLY B 1 178 ? 11.516 3.02 -11.219 1 94.12 178 GLY B N 1
ATOM 3432 C CA . GLY B 1 178 ? 12.086 1.695 -11.422 1 94.12 178 GLY B CA 1
ATOM 3433 C C . GLY B 1 178 ? 11.898 0.775 -10.234 1 94.12 178 GLY B C 1
ATOM 3434 O O . GLY B 1 178 ? 12.492 -0.303 -10.172 1 94.12 178 GLY B O 1
ATOM 3435 N N . MET B 1 179 ? 11.062 1.151 -9.312 1 95 179 MET B N 1
ATOM 3436 C CA . MET B 1 179 ? 10.852 0.304 -8.141 1 95 179 MET B CA 1
ATOM 3437 C C . MET B 1 179 ? 9.969 -0.889 -8.484 1 95 179 MET B C 1
ATOM 3439 O O . MET B 1 179 ? 9.016 -0.759 -9.25 1 95 179 MET B O 1
ATOM 3443 N N . LYS B 1 180 ? 10.242 -2.039 -7.863 1 92.5 180 LYS B N 1
ATOM 3444 C CA . LYS B 1 180 ? 9.414 -3.234 -7.973 1 92.5 180 LYS B CA 1
ATOM 3445 C C . LYS B 1 180 ? 8.266 -3.199 -6.969 1 92.5 180 LYS B C 1
ATOM 3447 O O . LYS B 1 180 ? 8.406 -2.666 -5.871 1 92.5 180 LYS B O 1
ATOM 3452 N N . ALA B 1 181 ? 7.18 -3.791 -7.297 1 92.75 181 ALA B N 1
ATOM 3453 C CA . ALA B 1 181 ? 5.996 -3.828 -6.441 1 92.75 181 ALA B CA 1
ATOM 3454 C C . ALA B 1 181 ? 6.328 -4.398 -5.066 1 92.75 181 ALA B C 1
ATOM 3456 O O . ALA B 1 181 ? 5.848 -3.9 -4.047 1 92.75 181 ALA B O 1
ATOM 3457 N N . LYS B 1 182 ? 7.129 -5.371 -5 1 93.06 182 LYS B N 1
ATOM 3458 C CA . LYS B 1 182 ? 7.426 -6.055 -3.746 1 93.06 182 LYS B CA 1
ATOM 3459 C C . LYS B 1 182 ? 8.164 -5.133 -2.777 1 93.06 182 LYS B C 1
ATOM 3461 O O . LYS B 1 182 ? 8.258 -5.422 -1.583 1 93.06 182 LYS B O 1
ATOM 3466 N N . HIS B 1 183 ? 8.695 -3.986 -3.264 1 96 183 HIS B N 1
ATOM 3467 C CA . HIS B 1 183 ? 9.453 -3.061 -2.432 1 96 183 HIS B CA 1
ATOM 3468 C C . HIS B 1 183 ? 8.625 -1.827 -2.084 1 96 183 HIS B C 1
ATOM 3470 O O . HIS B 1 183 ? 9.117 -0.906 -1.431 1 96 183 HIS B O 1
ATOM 3476 N N . ILE B 1 184 ? 7.383 -1.828 -2.5 1 96.94 184 ILE B N 1
ATOM 3477 C CA . ILE B 1 184 ? 6.492 -0.698 -2.256 1 96.94 184 ILE B CA 1
ATOM 3478 C C . ILE B 1 184 ? 5.473 -1.068 -1.181 1 96.94 184 ILE B C 1
ATOM 3480 O O . ILE B 1 184 ? 4.785 -2.086 -1.294 1 96.94 184 ILE B O 1
ATOM 3484 N N . LEU B 1 185 ? 5.457 -0.292 -0.114 1 97.62 185 LEU B N 1
ATOM 3485 C CA . LEU B 1 185 ? 4.445 -0.377 0.936 1 97.62 185 LEU B CA 1
ATOM 3486 C C . LEU B 1 185 ? 3.488 0.807 0.865 1 97.62 185 LEU B C 1
ATOM 3488 O O . LEU B 1 185 ? 3.748 1.857 1.457 1 97.62 185 LEU B O 1
ATOM 3492 N N . ALA B 1 186 ? 2.438 0.653 0.129 1 97.69 186 ALA B N 1
ATOM 3493 C CA . ALA B 1 186 ? 1.482 1.747 -0.031 1 97.69 186 ALA B CA 1
ATOM 3494 C C . ALA B 1 186 ? 0.307 1.595 0.931 1 97.69 186 ALA B C 1
ATOM 3496 O O . ALA B 1 186 ? -0.66 0.89 0.633 1 97.69 186 ALA B O 1
ATOM 3497 N N . ILE B 1 187 ? 0.431 2.227 1.995 1 96.38 187 ILE B N 1
ATOM 3498 C CA . ILE B 1 187 ? -0.532 2.188 3.09 1 96.38 187 ILE B CA 1
ATOM 3499 C C . ILE B 1 187 ? -0.547 3.533 3.812 1 96.38 187 ILE B C 1
ATOM 3501 O O . ILE B 1 187 ? 0.496 4.172 3.971 1 96.38 187 ILE B O 1
ATOM 3505 N N . GLN B 1 188 ? -1.694 3.998 4.191 1 92.94 188 GLN B N 1
ATOM 3506 C CA . GLN B 1 188 ? -1.8 5.285 4.871 1 92.94 188 GLN B CA 1
ATOM 3507 C C . GLN B 1 188 ? -1.768 5.109 6.387 1 92.94 188 GLN B C 1
ATOM 3509 O O . GLN B 1 188 ? -2.533 4.32 6.941 1 92.94 188 GLN B O 1
ATOM 3514 N N . GLY B 1 189 ? -0.875 5.848 7.031 1 88.88 189 GLY B N 1
ATOM 3515 C CA . GLY B 1 189 ? -0.813 5.855 8.484 1 88.88 189 GLY B CA 1
ATOM 3516 C C . GLY B 1 189 ? -1.831 6.781 9.117 1 88.88 189 GLY B C 1
ATOM 3517 O O . GLY B 1 189 ? -2.791 7.199 8.469 1 88.88 189 GLY B O 1
ATOM 3518 N N . PRO B 1 190 ? -1.536 6.973 10.398 1 89.31 190 PRO B N 1
ATOM 3519 C CA . PRO B 1 190 ? -0.451 6.492 11.258 1 89.31 190 PRO B CA 1
ATOM 3520 C C . PRO B 1 190 ? -0.539 4.996 11.539 1 89.31 190 PRO B C 1
ATOM 3522 O O . PRO B 1 190 ? -1.593 4.387 11.344 1 89.31 190 PRO B O 1
ATOM 3525 N N . PHE B 1 191 ? 0.614 4.449 12.023 1 93.56 191 PHE B N 1
ATOM 3526 C CA . PHE B 1 191 ? 0.737 3.012 12.234 1 93.56 191 PHE B CA 1
ATOM 3527 C C . PHE B 1 191 ? 0.997 2.703 13.711 1 93.56 191 PHE B C 1
ATOM 3529 O O . PHE B 1 191 ? 1.688 3.459 14.391 1 93.56 191 PHE B O 1
ATOM 3536 N N . SER B 1 192 ? 0.459 1.622 14.188 1 95.06 192 SER B N 1
ATOM 3537 C CA . SER B 1 192 ? 0.731 1.138 15.539 1 95.06 192 SER B CA 1
ATOM 3538 C C . SER B 1 192 ? 2.184 0.692 15.68 1 95.06 192 SER B C 1
ATOM 3540 O O . SER B 1 192 ? 2.889 0.521 14.688 1 95.06 192 SER B O 1
ATOM 3542 N N . TYR B 1 193 ? 2.582 0.57 16.922 1 96.25 193 TYR B N 1
ATOM 3543 C CA . TYR B 1 193 ? 3.887 -0.006 17.234 1 96.25 193 TYR B CA 1
ATOM 3544 C C . TYR B 1 193 ? 4.043 -1.377 16.594 1 96.25 193 TYR B C 1
ATOM 3546 O O . TYR B 1 193 ? 5.074 -1.666 15.977 1 96.25 193 TYR B O 1
ATOM 3554 N N . GLU B 1 194 ? 2.988 -2.191 16.688 1 96.62 194 GLU B N 1
ATOM 3555 C CA . GLU B 1 194 ? 3.021 -3.559 16.172 1 96.62 194 GLU B CA 1
ATOM 3556 C C . GLU B 1 194 ? 3.217 -3.58 14.664 1 96.62 194 GLU B C 1
ATOM 3558 O O . GLU B 1 194 ? 3.994 -4.383 14.141 1 96.62 194 GLU B O 1
ATOM 3563 N N . MET B 1 195 ? 2.529 -2.719 13.953 1 96.62 195 MET B N 1
ATOM 3564 C CA . MET B 1 195 ? 2.637 -2.652 12.5 1 96.62 195 MET B CA 1
ATOM 3565 C C . MET B 1 195 ? 4.043 -2.24 12.078 1 96.62 195 MET B C 1
ATOM 3567 O O . MET B 1 195 ? 4.629 -2.848 11.18 1 96.62 195 MET B O 1
ATOM 3571 N N . ASN B 1 196 ? 4.539 -1.23 12.758 1 97.81 196 ASN B N 1
ATOM 3572 C CA . ASN B 1 196 ? 5.895 -0.782 12.445 1 97.81 196 ASN B CA 1
ATOM 3573 C C . ASN B 1 196 ? 6.918 -1.889 12.68 1 97.81 196 ASN B C 1
ATOM 3575 O O . ASN B 1 196 ? 7.785 -2.127 11.836 1 97.81 196 ASN B O 1
ATOM 3579 N N . LEU B 1 197 ? 6.797 -2.547 13.805 1 97.81 197 LEU B N 1
ATOM 3580 C CA . LEU B 1 197 ? 7.742 -3.602 14.148 1 97.81 197 LEU B CA 1
ATOM 3581 C C . LEU B 1 197 ? 7.668 -4.75 13.148 1 97.81 197 LEU B C 1
ATOM 3583 O O . LEU B 1 197 ? 8.703 -5.27 12.719 1 97.81 197 LEU B O 1
ATOM 3587 N N . ALA B 1 198 ? 6.461 -5.164 12.797 1 97.12 198 ALA B N 1
ATOM 3588 C CA . ALA B 1 198 ? 6.281 -6.238 11.82 1 97.12 198 ALA B CA 1
ATOM 3589 C C . ALA B 1 198 ? 6.926 -5.883 10.484 1 97.12 198 ALA B C 1
ATOM 3591 O O . ALA B 1 198 ? 7.59 -6.719 9.867 1 97.12 198 ALA B O 1
ATOM 3592 N N . MET B 1 199 ? 6.777 -4.66 10.008 1 97.38 199 MET B N 1
ATOM 3593 C CA . MET B 1 199 ? 7.367 -4.215 8.75 1 97.38 199 MET B CA 1
ATOM 3594 C C . MET B 1 199 ? 8.891 -4.281 8.805 1 97.38 199 MET B C 1
ATOM 3596 O O . MET B 1 199 ? 9.531 -4.809 7.895 1 97.38 199 MET B O 1
ATOM 3600 N N . ILE B 1 200 ? 9.383 -3.77 9.906 1 98.25 200 ILE B N 1
ATOM 3601 C CA . ILE B 1 200 ? 10.828 -3.736 10.078 1 98.25 200 ILE B CA 1
ATOM 3602 C C . ILE B 1 200 ? 11.391 -5.156 10.023 1 98.25 200 ILE B C 1
ATOM 3604 O O . ILE B 1 200 ? 12.391 -5.414 9.352 1 98.25 200 ILE B O 1
ATOM 3608 N N . ARG B 1 201 ? 10.703 -6.055 10.648 1 97 201 ARG B N 1
ATOM 3609 C CA . ARG B 1 201 ? 11.172 -7.434 10.727 1 97 201 ARG B CA 1
ATOM 3610 C C . ARG B 1 201 ? 10.953 -8.156 9.398 1 97 201 ARG B C 1
ATOM 3612 O O . ARG B 1 201 ? 11.852 -8.859 8.922 1 97 201 ARG B O 1
ATOM 3619 N N . ASP B 1 202 ? 9.781 -8.055 8.82 1 94.69 202 ASP B N 1
ATOM 3620 C CA . ASP B 1 202 ? 9.461 -8.742 7.578 1 94.69 202 ASP B CA 1
ATOM 3621 C C . ASP B 1 202 ? 10.414 -8.336 6.461 1 94.69 202 ASP B C 1
ATOM 3623 O O . ASP B 1 202 ? 10.781 -9.156 5.617 1 94.69 202 ASP B O 1
ATOM 3627 N N . TYR B 1 203 ? 10.82 -7.082 6.484 1 95.88 203 TYR B N 1
ATOM 3628 C CA . TYR B 1 203 ? 11.664 -6.57 5.406 1 95.88 203 TYR B CA 1
ATOM 3629 C C . TYR B 1 203 ? 13.133 -6.605 5.797 1 95.88 203 TYR B C 1
ATOM 3631 O O . TYR B 1 203 ? 14 -6.18 5.023 1 95.88 203 TYR B O 1
ATOM 3639 N N . LYS B 1 204 ? 13.375 -7.098 6.973 1 97.06 204 LYS B N 1
ATOM 3640 C CA . LYS B 1 204 ? 14.734 -7.188 7.496 1 97.06 204 LYS B CA 1
ATOM 3641 C C . LYS B 1 204 ? 15.469 -5.855 7.355 1 97.06 204 LYS B C 1
ATOM 3643 O O . LYS B 1 204 ? 16.594 -5.809 6.84 1 97.06 204 LYS B O 1
ATOM 3648 N N . ALA B 1 205 ? 14.789 -4.785 7.715 1 98 205 ALA B N 1
ATOM 3649 C CA . ALA B 1 205 ? 15.359 -3.449 7.602 1 98 205 ALA B CA 1
ATOM 3650 C C . ALA B 1 205 ? 16.547 -3.277 8.555 1 98 205 ALA B C 1
ATOM 3652 O O . ALA B 1 205 ? 16.484 -3.703 9.711 1 98 205 ALA B O 1
ATOM 3653 N N . ASP B 1 206 ? 17.578 -2.664 8.031 1 98 206 ASP B N 1
ATOM 3654 C CA . ASP B 1 206 ? 18.75 -2.293 8.82 1 98 206 ASP B CA 1
ATOM 3655 C C . ASP B 1 206 ? 18.672 -0.836 9.273 1 98 206 ASP B C 1
ATOM 3657 O O . ASP B 1 206 ? 19.234 -0.466 10.305 1 98 206 ASP B O 1
ATOM 3661 N N . VAL B 1 207 ? 18.047 -0.114 8.461 1 98.56 207 VAL B N 1
ATOM 3662 C CA . VAL B 1 207 ? 18 1.332 8.648 1 98.56 207 VAL B CA 1
ATOM 3663 C C . VAL B 1 207 ? 16.625 1.858 8.281 1 98.56 207 VAL B C 1
ATOM 3665 O O . VAL B 1 207 ? 16.031 1.433 7.281 1 98.56 207 VAL B O 1
ATOM 3668 N N . MET B 1 208 ? 16.109 2.654 9.086 1 98.69 208 MET B N 1
ATOM 3669 C CA . MET B 1 208 ? 14.891 3.389 8.781 1 98.69 208 MET B CA 1
ATOM 3670 C C . MET B 1 208 ? 15.18 4.879 8.625 1 98.69 208 MET B C 1
ATOM 3672 O O . MET B 1 208 ? 15.852 5.48 9.461 1 98.69 208 MET B O 1
ATOM 3676 N N . VAL B 1 209 ? 14.781 5.457 7.539 1 98.44 209 VAL B N 1
ATOM 3677 C CA . VAL B 1 209 ? 14.828 6.902 7.348 1 98.44 209 VAL B CA 1
ATOM 3678 C C . VAL B 1 209 ? 13.453 7.504 7.598 1 98.44 209 VAL B C 1
ATOM 3680 O O . VAL B 1 209 ? 12.453 7.051 7.023 1 98.44 209 VAL B O 1
ATOM 3683 N N . THR B 1 210 ? 13.422 8.484 8.438 1 96.5 210 THR B N 1
ATOM 3684 C CA . THR B 1 210 ? 12.117 9.008 8.82 1 96.5 210 THR B CA 1
ATOM 3685 C C . THR B 1 210 ? 12.211 10.5 9.141 1 96.5 210 THR B C 1
ATOM 3687 O O . THR B 1 210 ? 13.289 11.094 9.062 1 96.5 210 THR B O 1
ATOM 3690 N N . LYS B 1 211 ? 11.078 11.125 9.266 1 90.81 211 LYS B N 1
ATOM 3691 C CA . LYS B 1 211 ? 10.922 12.5 9.734 1 90.81 211 LYS B CA 1
ATOM 3692 C C . LYS B 1 211 ? 10.234 12.531 11.094 1 90.81 211 LYS B C 1
ATOM 3694 O O . LYS B 1 211 ? 9.508 11.609 11.453 1 90.81 211 LYS B O 1
ATOM 3699 N N . ASN B 1 212 ? 10.578 13.477 11.836 1 86.56 212 ASN B N 1
ATOM 3700 C CA . ASN B 1 212 ? 9.891 13.672 13.109 1 86.56 212 ASN B CA 1
ATOM 3701 C C . ASN B 1 212 ? 8.555 14.375 12.93 1 86.56 212 ASN B C 1
ATOM 3703 O O . ASN B 1 212 ? 8.461 15.586 13.094 1 86.56 212 ASN B O 1
ATOM 3707 N N . SER B 1 213 ? 7.559 13.617 12.602 1 79.19 213 SER B N 1
ATOM 3708 C CA . SER B 1 213 ? 6.242 14.148 12.258 1 79.19 213 SER B CA 1
ATOM 3709 C C . SER B 1 213 ? 5.375 14.305 13.5 1 79.19 213 SER B C 1
ATOM 3711 O O . SER B 1 213 ? 4.164 14.531 13.398 1 79.19 213 SER B O 1
ATOM 3713 N N . GLY B 1 214 ? 5.984 14.156 14.648 1 77.31 214 GLY B N 1
ATOM 3714 C CA . GLY B 1 214 ? 5.242 14.336 15.891 1 77.31 214 GLY B CA 1
ATOM 3715 C C . GLY B 1 214 ? 4.391 13.133 16.25 1 77.31 214 GLY B C 1
ATOM 3716 O O . GLY B 1 214 ? 4.457 12.094 15.586 1 77.31 214 GLY B O 1
ATOM 3717 N N . LEU B 1 215 ? 3.57 13.281 17.281 1 71.62 215 LEU B N 1
ATOM 3718 C CA . LEU B 1 215 ? 2.742 12.203 17.812 1 71.62 215 LEU B CA 1
ATOM 3719 C C . LEU B 1 215 ? 1.655 11.828 16.797 1 71.62 215 LEU B C 1
ATOM 3721 O O . LEU B 1 215 ? 1.432 10.641 16.531 1 71.62 215 LEU B O 1
ATOM 3725 N N . VAL B 1 216 ? 1.088 12.828 16.25 1 70.56 216 VAL B N 1
ATOM 3726 C CA . VAL B 1 216 ? -0.017 12.609 15.32 1 70.56 216 VAL B CA 1
ATOM 3727 C C . VAL B 1 216 ? 0.486 11.875 14.078 1 70.56 216 VAL B C 1
ATOM 3729 O O . VAL B 1 216 ? -0.228 11.047 13.516 1 70.56 216 VAL B O 1
ATOM 3732 N N . GLY B 1 217 ? 1.697 12.07 13.734 1 79.94 217 GLY B N 1
ATOM 3733 C CA . GLY B 1 217 ? 2.293 11.43 12.57 1 79.94 217 GLY B CA 1
ATOM 3734 C C . GLY B 1 217 ? 2.857 10.055 12.875 1 79.94 217 GLY B C 1
ATOM 3735 O O . GLY B 1 217 ? 3.344 9.367 11.977 1 79.94 217 GLY B O 1
ATOM 3736 N N . GLY B 1 218 ? 2.807 9.641 14.133 1 87 218 GLY B N 1
ATOM 3737 C CA . GLY B 1 218 ? 3.213 8.297 14.516 1 87 218 GLY B CA 1
ATOM 3738 C C . GLY B 1 218 ? 4.707 8.172 14.742 1 87 218 GLY B C 1
ATOM 3739 O O . GLY B 1 218 ? 5.27 7.082 14.609 1 87 218 GLY B O 1
ATOM 3740 N N . SER B 1 219 ? 5.398 9.297 14.953 1 89.06 219 SER B N 1
ATOM 3741 C CA . SER B 1 219 ? 6.84 9.227 15.156 1 89.06 219 SER B CA 1
ATOM 3742 C C . SER B 1 219 ? 7.184 8.391 16.391 1 89.06 219 SER B C 1
ATOM 3744 O O . SER B 1 219 ? 8.18 7.664 16.391 1 89.06 219 SER B O 1
ATOM 3746 N N . ASP B 1 220 ? 6.383 8.461 17.375 1 88.44 220 ASP B N 1
ATOM 3747 C CA . ASP B 1 220 ? 6.645 7.734 18.609 1 88.44 220 ASP B CA 1
ATOM 3748 C C . ASP B 1 220 ? 6.629 6.223 18.375 1 88.44 220 ASP B C 1
ATOM 3750 O O . ASP B 1 220 ? 7.566 5.52 18.75 1 88.44 220 ASP B O 1
ATOM 3754 N N . THR B 1 221 ? 5.609 5.684 17.719 1 93.12 221 THR B N 1
ATOM 3755 C CA . THR B 1 221 ? 5.469 4.246 17.5 1 93.12 221 THR B CA 1
ATOM 3756 C C . THR B 1 221 ? 6.543 3.734 16.547 1 93.12 221 THR B C 1
ATOM 3758 O O . THR B 1 221 ? 7.09 2.648 16.75 1 93.12 221 THR B O 1
ATOM 3761 N N . LYS B 1 222 ? 6.863 4.52 15.508 1 94.94 222 LYS B N 1
ATOM 3762 C CA . LYS B 1 222 ? 7.867 4.059 14.555 1 94.94 222 LYS B CA 1
ATOM 3763 C C . LYS B 1 222 ? 9.258 4.051 15.188 1 94.94 222 LYS B C 1
ATOM 3765 O O . LYS B 1 222 ? 10.039 3.121 14.961 1 94.94 222 LYS B O 1
ATOM 3770 N N . LEU B 1 223 ? 9.578 5.059 16.016 1 95.06 223 LEU B N 1
ATOM 3771 C CA . LEU B 1 223 ? 10.883 5.129 16.672 1 95.06 223 LEU B CA 1
ATOM 3772 C C . LEU B 1 223 ? 11.039 4.012 17.688 1 95.06 223 LEU B C 1
ATOM 3774 O O . LEU B 1 223 ? 12.086 3.365 17.766 1 95.06 223 LEU B O 1
ATOM 3778 N N . ARG B 1 224 ? 10.023 3.828 18.5 1 94.5 224 ARG B N 1
ATOM 3779 C CA . ARG B 1 224 ? 10.062 2.748 19.469 1 94.5 224 ARG B CA 1
ATOM 3780 C C . ARG B 1 224 ? 10.281 1.4 18.797 1 94.5 224 ARG B C 1
ATOM 3782 O O . ARG B 1 224 ? 11.078 0.585 19.266 1 94.5 224 ARG B O 1
ATOM 3789 N N . ALA B 1 225 ? 9.547 1.128 17.703 1 97.75 225 ALA B N 1
ATOM 3790 C CA . ALA B 1 225 ? 9.68 -0.125 16.969 1 97.75 225 ALA B CA 1
ATOM 3791 C C . ALA B 1 225 ? 11.102 -0.299 16.438 1 97.75 225 ALA B C 1
ATOM 3793 O O . ALA B 1 225 ? 11.672 -1.389 16.531 1 97.75 225 ALA B O 1
ATOM 3794 N N . ALA B 1 226 ? 11.648 0.771 15.883 1 97.88 226 ALA B N 1
ATOM 3795 C CA . ALA B 1 226 ? 13 0.721 15.336 1 97.88 226 ALA B CA 1
ATOM 3796 C C . ALA B 1 226 ? 14.023 0.411 16.422 1 97.88 226 ALA B C 1
ATOM 3798 O O . ALA B 1 226 ? 14.914 -0.416 16.234 1 97.88 226 ALA B O 1
ATOM 3799 N N . MET B 1 227 ? 13.906 1.052 17.578 1 96.19 227 MET B N 1
ATOM 3800 C CA . MET B 1 227 ? 14.82 0.847 18.703 1 96.19 227 MET B CA 1
ATOM 3801 C C . MET B 1 227 ? 14.742 -0.59 19.203 1 96.19 227 MET B C 1
ATOM 3803 O O . MET B 1 227 ? 15.773 -1.229 19.438 1 96.19 227 MET B O 1
ATOM 3807 N N . ASP B 1 228 ? 13.508 -1.051 19.359 1 96.06 228 ASP B N 1
ATOM 3808 C CA . ASP B 1 228 ? 13.312 -2.404 19.859 1 96.06 228 ASP B CA 1
ATOM 3809 C C . ASP B 1 228 ? 13.828 -3.443 18.875 1 96.06 228 ASP B C 1
ATOM 3811 O O . ASP B 1 228 ? 14.281 -4.52 19.281 1 96.06 228 ASP B O 1
ATOM 3815 N N . ALA B 1 229 ? 13.742 -3.125 17.578 1 97.94 229 ALA B N 1
ATOM 3816 C CA . ALA B 1 229 ? 14.281 -4.02 16.562 1 97.94 229 ALA B CA 1
ATOM 3817 C C . ALA B 1 229 ? 15.805 -3.883 16.469 1 97.94 229 ALA B C 1
ATOM 3819 O O . ALA B 1 229 ? 16.469 -4.68 15.797 1 97.94 229 ALA B O 1
ATOM 3820 N N . GLY B 1 230 ? 16.359 -2.828 17.031 1 97.62 230 GLY B N 1
ATOM 3821 C CA . GLY B 1 230 ? 17.797 -2.633 17.094 1 97.62 230 GLY B CA 1
ATOM 3822 C C . GLY B 1 230 ? 18.391 -2.078 15.805 1 97.62 230 GLY B C 1
ATOM 3823 O O . GLY B 1 230 ? 19.578 -2.266 15.523 1 97.62 230 GLY B O 1
ATOM 3824 N N . ILE B 1 231 ? 17.562 -1.43 15.023 1 98.44 231 ILE B N 1
ATOM 3825 C CA . ILE B 1 231 ? 18.062 -0.966 13.727 1 98.44 231 ILE B CA 1
ATOM 3826 C C . ILE B 1 231 ? 18.469 0.503 13.828 1 98.44 231 ILE B C 1
ATOM 3828 O O . ILE B 1 231 ? 18.109 1.19 14.781 1 98.44 231 ILE B O 1
ATOM 3832 N N . SER B 1 232 ? 19.203 1 12.852 1 98.69 232 SER B N 1
ATOM 3833 C CA . SER B 1 232 ? 19.594 2.406 12.781 1 98.69 232 SER B CA 1
ATOM 3834 C C . SER B 1 232 ? 18.422 3.275 12.32 1 98.69 232 SER B C 1
ATOM 3836 O O . SER B 1 232 ? 17.594 2.84 11.523 1 98.69 232 SER B O 1
ATOM 3838 N N . VAL B 1 233 ? 18.359 4.461 12.867 1 98.5 233 VAL B N 1
ATOM 3839 C CA . VAL B 1 233 ? 17.344 5.43 12.484 1 98.5 233 VAL B CA 1
ATOM 3840 C C . VAL B 1 233 ? 18 6.719 12.008 1 98.5 233 VAL B C 1
ATOM 3842 O O . VAL B 1 233 ? 18.875 7.27 12.695 1 98.5 233 VAL B O 1
ATOM 3845 N N . ILE B 1 234 ? 17.656 7.168 10.875 1 98.31 234 ILE B N 1
ATOM 3846 C CA . ILE B 1 234 ? 18.078 8.469 10.375 1 98.31 234 ILE B CA 1
ATOM 3847 C C . ILE B 1 234 ? 16.906 9.438 10.375 1 98.31 234 ILE B C 1
ATOM 3849 O O . ILE B 1 234 ? 15.914 9.211 9.672 1 98.31 234 ILE B O 1
ATOM 3853 N N . ILE B 1 235 ? 17.016 10.461 11.117 1 96.25 235 ILE B N 1
ATOM 3854 C CA . ILE B 1 235 ? 15.992 11.5 11.18 1 96.25 235 ILE B CA 1
ATOM 3855 C C . ILE B 1 235 ? 16.375 12.656 10.25 1 96.25 235 ILE B C 1
ATOM 3857 O O . ILE B 1 235 ? 17.438 13.266 10.422 1 96.25 235 ILE B O 1
ATOM 3861 N N . ILE B 1 236 ? 15.547 12.875 9.328 1 94.12 236 ILE B N 1
ATOM 3862 C CA . ILE B 1 236 ? 15.719 14.094 8.547 1 94.12 236 ILE B CA 1
ATOM 3863 C C . ILE B 1 236 ? 15.211 15.289 9.336 1 94.12 236 ILE B C 1
ATOM 3865 O O . ILE B 1 236 ? 14.039 15.352 9.703 1 94.12 236 ILE B O 1
ATOM 3869 N N . ASP B 1 237 ? 16.047 16.203 9.547 1 88.25 237 ASP B N 1
ATOM 3870 C CA . ASP B 1 237 ? 15.727 17.359 10.391 1 88.25 237 ASP B CA 1
ATOM 3871 C C . ASP B 1 237 ? 14.766 18.312 9.695 1 88.25 237 ASP B C 1
ATOM 3873 O O . ASP B 1 237 ? 14.805 18.453 8.469 1 88.25 237 ASP B O 1
ATOM 3877 N N . LYS B 1 238 ? 13.906 18.828 10.492 1 80.81 238 LYS B N 1
ATOM 3878 C CA . LYS B 1 238 ? 13.078 19.922 9.992 1 80.81 238 LYS B CA 1
ATOM 3879 C C . LYS B 1 238 ? 13.93 21.125 9.586 1 80.81 238 LYS B C 1
ATOM 3881 O O . LYS B 1 238 ? 14.891 21.469 10.273 1 80.81 238 LYS B O 1
ATOM 3886 N N . PRO B 1 239 ? 13.633 21.562 8.375 1 75.31 239 PRO B N 1
ATOM 3887 C CA . PRO B 1 239 ? 14.383 22.766 8.016 1 75.31 239 PRO B CA 1
ATOM 3888 C C . PRO B 1 239 ? 14.234 23.891 9.039 1 75.31 239 PRO B C 1
ATOM 3890 O O . PRO B 1 239 ? 13.148 24.078 9.602 1 75.31 239 PRO B O 1
ATOM 3893 N N . ALA B 1 240 ? 15.383 24.469 9.414 1 65.38 240 ALA B N 1
ATOM 3894 C CA . ALA B 1 240 ? 15.391 25.594 10.344 1 65.38 240 ALA B CA 1
ATOM 3895 C C . ALA B 1 240 ? 14.672 26.797 9.75 1 65.38 240 ALA B C 1
ATOM 3897 O O . ALA B 1 240 ? 14.93 27.188 8.609 1 65.38 240 ALA B O 1
ATOM 3898 N N . ALA B 1 241 ? 13.391 26.969 10.164 1 67.69 241 ALA B N 1
ATOM 3899 C CA . ALA B 1 241 ? 12.75 28.203 9.727 1 67.69 241 ALA B CA 1
ATOM 3900 C C . ALA B 1 241 ? 12.781 29.25 10.836 1 67.69 241 ALA B C 1
ATOM 3902 O O . ALA B 1 241 ? 12.633 28.922 12.016 1 67.69 241 ALA B O 1
ATOM 3903 N N . ASP B 1 242 ? 13.375 30.453 10.484 1 66.69 242 ASP B N 1
ATOM 3904 C CA . ASP B 1 242 ? 13.242 31.562 11.43 1 66.69 242 ASP B CA 1
ATOM 3905 C C . ASP B 1 242 ? 11.797 32.031 11.5 1 66.69 242 ASP B C 1
ATOM 3907 O O . ASP B 1 242 ? 11.328 32.75 10.617 1 66.69 242 ASP B O 1
ATOM 3911 N N . LEU B 1 243 ? 11.141 31.438 12.508 1 73.31 243 LEU B N 1
ATOM 3912 C CA . LEU B 1 243 ? 9.742 31.797 12.688 1 73.31 243 LEU B CA 1
ATOM 3913 C C . LEU B 1 243 ? 9.602 32.906 13.719 1 73.31 243 LEU B C 1
ATOM 3915 O O . LEU B 1 243 ? 8.5 33.188 14.203 1 73.31 243 LEU B O 1
ATOM 3919 N N . SER B 1 244 ? 10.82 33.562 13.844 1 74.81 244 SER B N 1
ATOM 3920 C CA . SER B 1 244 ? 10.82 34.656 14.797 1 74.81 244 SER B CA 1
ATOM 3921 C C . SER B 1 244 ? 9.898 35.781 14.336 1 74.81 244 SER B C 1
ATOM 3923 O O . SER B 1 244 ? 9.898 36.156 13.156 1 74.81 244 SER B O 1
ATOM 3925 N N . GLY B 1 245 ? 8.977 36.25 15.188 1 77.38 245 GLY B N 1
ATOM 3926 C CA . GLY B 1 245 ? 8.117 37.375 14.898 1 77.38 245 GLY B CA 1
ATOM 3927 C C . GLY B 1 245 ? 6.734 36.969 14.422 1 77.38 245 GLY B C 1
ATOM 3928 O O . GLY B 1 245 ? 5.867 37.844 14.211 1 77.38 245 GLY B O 1
ATOM 3929 N N . PHE B 1 246 ? 6.574 35.688 14.148 1 86.5 246 PHE B N 1
ATOM 3930 C CA . PHE B 1 246 ? 5.254 35.219 13.727 1 86.5 246 PHE B CA 1
ATOM 3931 C C . PHE B 1 246 ? 4.598 34.375 14.82 1 86.5 246 PHE B C 1
ATOM 3933 O O . PHE B 1 246 ? 5.281 33.656 15.531 1 86.5 246 PHE B O 1
ATOM 3940 N N . PRO B 1 247 ? 3.258 34.562 14.969 1 89.75 247 PRO B N 1
ATOM 3941 C CA . PRO B 1 247 ? 2.58 33.625 15.891 1 89.75 247 PRO B CA 1
ATOM 3942 C C . PRO B 1 247 ? 2.654 32.188 15.438 1 89.75 247 PRO B C 1
ATOM 3944 O O . PRO B 1 247 ? 2.365 31.875 14.273 1 89.75 247 PRO B O 1
ATOM 3947 N N . VAL B 1 248 ? 3.139 31.375 16.359 1 90.44 248 VAL B N 1
ATOM 3948 C CA . VAL B 1 248 ? 3.24 29.938 16.094 1 90.44 248 VAL B CA 1
ATOM 3949 C C . VAL B 1 248 ? 2.439 29.172 17.141 1 90.44 248 VAL B C 1
ATOM 3951 O O . VAL B 1 248 ? 2.561 29.422 18.328 1 90.44 248 VAL B O 1
ATOM 3954 N N . PHE B 1 249 ? 1.567 28.266 16.688 1 90.69 249 PHE B N 1
ATOM 3955 C CA . PHE B 1 249 ? 0.736 27.469 17.578 1 90.69 249 PHE B CA 1
ATOM 3956 C C . PHE B 1 249 ? 1.004 25.984 17.375 1 90.69 249 PHE B C 1
ATOM 3958 O O . PHE B 1 249 ? 1.279 25.531 16.266 1 90.69 249 PHE B O 1
ATOM 3965 N N . SER B 1 250 ? 0.847 25.172 18.484 1 88.06 250 SER B N 1
ATOM 3966 C CA . SER B 1 250 ? 1.188 23.75 18.391 1 88.06 250 SER B CA 1
ATOM 3967 C C . SER B 1 250 ? -0.016 22.875 18.719 1 88.06 250 SER B C 1
ATOM 3969 O O . SER B 1 250 ? 0.045 21.656 18.578 1 88.06 250 SER B O 1
ATOM 3971 N N . THR B 1 251 ? -1.074 23.391 19.188 1 88.5 251 THR B N 1
ATOM 3972 C CA . THR B 1 251 ? -2.301 22.641 19.422 1 88.5 251 THR B CA 1
ATOM 3973 C C . THR B 1 251 ? -3.465 23.234 18.625 1 88.5 251 THR B C 1
ATOM 3975 O O . THR B 1 251 ? -3.529 24.453 18.438 1 88.5 251 THR B O 1
ATOM 3978 N N . GLN B 1 252 ? -4.344 22.406 18.266 1 92.81 252 GLN B N 1
ATOM 3979 C CA . GLN B 1 252 ? -5.512 22.891 17.531 1 92.81 252 GLN B CA 1
ATOM 3980 C C . GLN B 1 252 ? -6.324 23.859 18.375 1 92.81 252 GLN B C 1
ATOM 3982 O O . GLN B 1 252 ? -6.801 24.891 17.875 1 92.81 252 GLN B O 1
ATOM 3987 N N . GLN B 1 253 ? -6.402 23.562 19.656 1 92.81 253 GLN B N 1
ATOM 3988 C CA . GLN B 1 253 ? -7.191 24.422 20.531 1 92.81 253 GLN B CA 1
ATOM 3989 C C . GLN B 1 253 ? -6.617 25.828 20.609 1 92.81 253 GLN B C 1
ATOM 3991 O O . GLN B 1 253 ? -7.355 26.812 20.516 1 92.81 253 GLN B O 1
ATOM 3996 N N . ASP B 1 254 ? -5.289 25.953 20.672 1 92 254 ASP B N 1
ATOM 3997 C CA . ASP B 1 254 ? -4.648 27.25 20.781 1 92 254 ASP B CA 1
ATOM 3998 C C . ASP B 1 254 ? -4.898 28.094 19.531 1 92 254 ASP B C 1
ATOM 4000 O O . ASP B 1 254 ? -5.16 29.297 19.625 1 92 254 ASP B O 1
ATOM 4004 N N . ILE B 1 255 ? -4.805 27.422 18.391 1 93.56 255 ILE B N 1
ATOM 4005 C CA . ILE B 1 255 ? -4.98 28.188 17.156 1 93.56 255 ILE B CA 1
ATOM 4006 C C . ILE B 1 255 ? -6.449 28.562 16.984 1 93.56 255 ILE B C 1
ATOM 4008 O O . ILE B 1 255 ? -6.766 29.641 16.469 1 93.56 255 ILE B O 1
ATOM 4012 N N . LEU B 1 256 ? -7.367 27.688 17.375 1 95 256 LEU B N 1
ATOM 4013 C CA . LEU B 1 256 ? -8.789 28 17.297 1 95 256 LEU B CA 1
ATOM 4014 C C . LEU B 1 256 ? -9.141 29.172 18.219 1 95 256 LEU B C 1
ATOM 4016 O O . LEU B 1 256 ? -9.914 30.047 17.844 1 95 256 LEU B O 1
ATOM 4020 N N . ASP B 1 257 ? -8.609 29.188 19.438 1 92.88 257 ASP B N 1
ATOM 4021 C CA . ASP B 1 257 ? -8.82 30.297 20.375 1 92.88 257 ASP B CA 1
ATOM 4022 C C . ASP B 1 257 ? -8.289 31.609 19.797 1 92.88 257 ASP B C 1
ATOM 4024 O O . ASP B 1 257 ? -8.938 32.656 19.906 1 92.88 257 ASP B O 1
ATOM 4028 N N . TYR B 1 258 ? -7.145 31.609 19.203 1 92.56 258 TYR B N 1
ATOM 4029 C CA . TYR B 1 258 ? -6.531 32.781 18.578 1 92.56 258 TYR B CA 1
ATOM 4030 C C . TYR B 1 258 ? -7.406 33.312 17.453 1 92.56 258 TYR B C 1
ATOM 4032 O O . TYR B 1 258 ? -7.605 34.531 17.359 1 92.56 258 TYR B O 1
ATOM 4040 N N . MET B 1 259 ? -7.922 32.344 16.609 1 94.12 259 MET B N 1
ATOM 4041 C CA . MET B 1 259 ? -8.766 32.75 15.484 1 94.12 259 MET B CA 1
ATOM 4042 C C . MET B 1 259 ? -10.078 33.344 15.969 1 94.12 259 MET B C 1
ATOM 4044 O O . MET B 1 259 ? -10.617 34.25 15.336 1 94.12 259 MET B O 1
ATOM 4048 N N . GLU B 1 260 ? -10.523 32.844 17.062 1 91.75 260 GLU B N 1
ATOM 4049 C CA . GLU B 1 260 ? -11.719 33.406 17.672 1 91.75 260 GLU B CA 1
ATOM 4050 C C . GLU B 1 260 ? -11.461 34.812 18.219 1 91.75 260 GLU B C 1
ATOM 4052 O O . GLU B 1 260 ? -12.234 35.719 17.953 1 91.75 260 GLU B O 1
ATOM 4057 N N . GLU B 1 261 ? -10.406 35 18.906 1 89.56 261 GLU B N 1
ATOM 4058 C CA . GLU B 1 261 ? -10.078 36.219 19.594 1 89.56 261 GLU B CA 1
ATOM 4059 C C . GLU B 1 261 ? -9.719 37.344 18.609 1 89.56 261 GLU B C 1
ATOM 4061 O O . GLU B 1 261 ? -10.148 38.469 18.766 1 89.56 261 GLU B O 1
ATOM 4066 N N . TYR B 1 262 ? -9.016 37 17.547 1 90.19 262 TYR B N 1
ATOM 4067 C CA . TYR B 1 262 ? -8.406 38.031 16.75 1 90.19 262 TYR B CA 1
ATOM 4068 C C . TYR B 1 262 ? -9.062 38.156 15.383 1 90.19 262 TYR B C 1
ATOM 4070 O O . TYR B 1 262 ? -8.93 39.156 14.703 1 90.19 262 TYR B O 1
ATOM 4078 N N . TYR B 1 263 ? -9.852 37.062 14.945 1 91.12 263 TYR B N 1
ATOM 4079 C CA . TYR B 1 263 ? -10.375 37.125 13.586 1 91.12 263 TYR B CA 1
ATOM 4080 C C . TYR B 1 263 ? -11.859 36.781 13.562 1 91.12 263 TYR B C 1
ATOM 4082 O O . TYR B 1 263 ? -12.453 36.625 12.492 1 91.12 263 TYR B O 1
ATOM 4090 N N . GLY B 1 264 ? -12.461 36.531 14.758 1 86.31 264 GLY B N 1
ATOM 4091 C CA . GLY B 1 264 ? -13.906 36.469 14.891 1 86.31 264 GLY B CA 1
ATOM 4092 C C . GLY B 1 264 ? -14.477 35.125 14.531 1 86.31 264 GLY B C 1
ATOM 4093 O O . GLY B 1 264 ? -15.648 35 14.164 1 86.31 264 GLY B O 1
ATOM 4094 N N . PHE B 1 265 ? -13.656 34.062 14.484 1 89.25 265 PHE B N 1
ATOM 4095 C CA . PHE B 1 265 ? -14.156 32.719 14.281 1 89.25 265 PHE B CA 1
ATOM 4096 C C . PHE B 1 265 ? -14.727 32.156 15.578 1 89.25 265 PHE B C 1
ATOM 4098 O O . PHE B 1 265 ? -14.008 31.5 16.344 1 89.25 265 PHE B O 1
ATOM 4105 N N . HIS B 1 266 ? -16.078 32.438 15.797 1 83.38 266 HIS B N 1
ATOM 4106 C CA . HIS B 1 266 ? -16.734 32.031 17.047 1 83.38 266 HIS B CA 1
ATOM 4107 C C . HIS B 1 266 ? -17.5 30.734 16.875 1 83.38 266 HIS B C 1
ATOM 4109 O O . HIS B 1 266 ? -17.984 30.422 15.789 1 83.38 266 HIS B O 1
#

Radius of gyration: 27.37 Å; Cα contacts (8 Å, |Δi|>4): 1069; chains: 2; bounding box: 53×82×59 Å

Organism: NCBI:txid592028

Nearest PDB structures (foldseek):
  5c4n-assembly1_D  TM=8.551E-01  e=2.599E-15  Rhodobacter capsulatus SB 1003
  5c4r-assembly1_A  TM=8.444E-01  e=6.034E-15  Rhodobacter capsulatus SB 1003
  4x7g-assembly1_A  TM=8.124E-01  e=6.378E-14  Rhodobacter capsulatus SB 1003
  6sy7-assembly1_C  TM=2.934E-01  e=3.820E-03  Trypanosoma brucei brucei
  6sy7-assembly2_F  TM=2.992E-01  e=6.332E-03  Trypanosoma brucei brucei